Protein AF-0000000081275909 (afdb_homodimer)

Secondary structure (DSSP, 8-state):
---EEEETTSTTPPPB-SSTTHHHHHHIIIIII-EEEEE-SEEEEETTEEEEE-TT-----TT-EEEEEEESSGGG-EEEE-BS--SSEEEEE--TTS-SB--EEEEEEE----EEEEEEETTEEEEEE--TTS--PEEEEE-PPPSS-TTT---TTEEEEEEEEEESSSS-EEEEEEEEEE--SSSSS--B-EEEEE-SSEEEEEE---SSSTT-BEEEEEEE--BSSTT-S--EEEEEBS-SSTTSS-TT--SSSTTSS-BSTT-S--EEEESS-TT--SS-EEEEEE-SB-BTTB-STT--S-BSS-TTTS---EEEEEEEESSS--EEEEEEEEEEESSB----SSEEEEEEEETTEEEEEEEEEBSTGGGT-EEEEESS----/---EEEETTSTTPPPB-SSTTHHHHHHIIIIII-EEEEE-SEEEEETTEEEEE-TT-----TT-EEEEEEESSGGG-EEEE-BS--SSEEEEE--TTS-SB--EEEEEEE----EEEEEEETTEEEEEE--TTS--PEEEEE-PPPSS-TTT---TTEEEEEEEEEESSSS-EEEEEEEEEE--SSSSS--B-EEEEE-SSEEEEEE---SSSTT-BEEEEEEE--BSSTT-S--EEEEEBS-SGGGSS-TT--SSSTTSS-BSTT-S--EEEESS-TT--SS-EEEEEE-SB--SS---TT--S-BSS-TTTS---EEEEEEEESSS--EEEEEEEEEEESSB---SSSEEEEEEEETTEEEEEEEEEBSTGGGT-EEEEESS----

Foldseek 3Di:
DAKAKDKCPFPFQQFFDLEFPRVVSNCCQAAANPGQKAWWPWWFDDQFKIKTFGDQFRRDDQQFWKAKDFWPFCQRGGIFGWHPDDRTMIIGTTHRPTDRITDGGIMMGRDHQHWDFPADDDSKTKIWFPDPPFLTWIKMKHQPWDPDPVLLTSRSQKIKIKTFSADPYNPDHHFIAIFMDGAALDNDDDTWIWMWMDHRFKIKIWTPRYPVDPQATQIWIWGAFAWPQPPDSFRIKTFDFQGSVVVRDALQPFPQTSQLQQADADNPGGSMWTQDDSVNDDHIFDKGKYDAPCPPPGRAFQLAAQAAPHPVPNAWDKAWIWMATRVHRDTTHTDFFKIGTVHQDPDDHWDKDFAHADPRDTWIWTKTFHSHPRRRGIIIGTNGDDRD/DAKAKDKCPFPFQQFFELEFPRVVSNCCQQAANFGQKAWWPWWFDDQFKIKTFGDQFRRDDQQFWKAKDFWPFCQRGGIFGWHPDDRTMIIGTTHRPTDRITDGGIMMGRDHQHWDFPADDDSKTKIWFPDPVFLTWIKMKHQPWDPDPVLLTSRSQKIKIKTFSADPYNPDHHFIAIFMDGAAQDNDDDTWIWMWMDHRFKIKIWTPRYPVDPQATQIWIWGAFAWPQPPDSFRIKTFDFQGSVVVRDALAPAPQTSQLQQADADRPGGSMWTQDDSVNDDHIFDKGKYDAPCPPPGRAFQLAAQAAPHPVPNAWDKAWIWMATRVHRDTTHTDFFKIGTVHQDPADHWDKDWQHADPRDTWIWTKTFHSHPRRRGIIIGTNGDDRD

Radius of gyration: 30.77 Å; Cα contacts (8 Å, |Δi|>4): 2257; chains: 2; bounding box: 53×93×83 Å

InterPro domains:
  IPR023366 ATP synthase subunit alpha, N-terminal domain-like superfamily [G3DSA:2.40.30.20] (39-107)

Nearest PDB structures (foldseek):
  6o83-assembly2_C  TM=7.158E-01  e=1.634E-01  Schizosaccharomyces pombe 972h-
  7sol-assembly2_C  TM=6.928E-01  e=2.368E-01  Homo sapiens
  4lpw-assembly1_A  TM=3.935E-01  e=8.012E-01  synthetic construct
  4lxo-assembly2_B  TM=2.413E-01  e=1.816E-01  Homo sapiens
  6o83-assembly2_C  TM=7.160E-01  e=1.836E-01  Schizosaccharomyces pombe 972h-

Solvent-accessible surface area (backbone atoms only — not comparable to full-atom values): 38374 Å² total; per-residue (Å²): 110,69,49,47,77,48,45,42,84,43,60,60,42,54,65,28,20,5,38,67,46,22,61,56,49,37,48,42,24,50,30,49,70,20,39,41,77,37,66,37,79,42,37,40,42,60,70,40,41,29,38,40,31,25,87,84,48,62,64,72,56,73,64,37,46,30,31,29,38,52,38,70,46,65,70,66,40,42,77,39,58,30,36,82,57,52,63,35,34,32,27,33,79,38,62,65,82,48,70,54,57,56,47,68,69,33,33,37,22,41,48,33,42,54,30,43,66,88,30,67,52,95,46,30,41,29,36,30,41,61,41,81,90,42,80,51,45,35,41,35,41,35,27,62,54,47,87,80,39,70,100,61,25,35,39,34,13,32,26,42,39,30,39,26,65,39,70,82,50,78,85,44,67,45,62,68,42,76,25,31,44,63,41,26,70,48,76,37,82,62,71,31,55,39,38,37,40,33,34,48,50,26,38,38,40,31,25,23,23,43,80,90,46,74,65,23,26,47,68,28,38,43,30,55,40,44,51,53,29,81,86,59,80,43,45,34,36,39,35,18,38,56,64,57,75,81,63,61,73,60,69,47,70,43,78,70,63,49,29,62,47,23,39,50,62,82,63,88,68,40,12,22,35,26,51,28,43,82,84,68,53,87,47,53,34,46,30,40,37,37,55,43,36,33,23,72,81,41,49,18,39,11,40,34,80,19,46,60,57,19,73,34,61,61,45,80,57,70,36,66,32,28,31,28,36,62,96,35,51,26,55,42,26,44,46,54,44,47,32,32,28,54,26,40,59,84,48,60,70,77,37,78,44,76,78,36,64,58,97,86,38,76,32,33,32,39,32,32,22,17,30,22,51,67,48,46,9,35,39,28,33,51,53,48,55,62,57,112,108,69,48,47,76,49,45,42,84,42,59,60,41,54,66,29,21,5,38,67,48,23,62,56,48,36,48,42,25,50,30,50,70,20,39,41,76,37,66,38,79,44,37,39,42,59,70,40,42,29,38,41,31,26,87,84,47,62,62,74,56,71,64,37,45,31,30,29,39,51,37,72,47,64,72,67,40,42,77,38,58,28,37,83,56,51,64,35,36,33,27,34,80,38,62,65,84,46,70,54,56,57,46,68,68,32,33,37,22,41,50,32,43,54,29,43,66,87,32,67,52,93,46,28,42,29,37,30,41,61,42,81,89,42,79,51,46,34,41,36,41,36,26,62,55,50,87,82,40,71,95,59,26,36,38,33,14,30,24,43,40,29,39,25,66,40,69,81,50,79,84,46,66,46,61,68,40,75,25,32,46,64,41,26,70,50,74,36,82,62,71,31,56,38,40,37,40,33,33,48,50,27,37,38,40,30,26,23,21,44,80,89,46,76,62,24,26,48,69,28,39,43,30,55,41,42,52,54,28,81,87,59,79,43,44,34,37,39,34,18,39,54,64,52,73,82,65,59,80,58,70,46,70,51,78,68,63,49,28,63,48,23,41,49,64,79,62,89,68,40,13,22,36,26,50,30,43,81,84,69,52,86,45,52,34,47,32,38,35,39,52,44,36,33,22,72,80,42,52,18,40,11,39,32,82,19,47,61,57,19,73,34,60,61,44,81,55,69,36,66,32,30,30,28,38,62,94,37,51,25,54,43,26,44,45,55,43,46,31,32,29,54,29,40,59,84,46,63,68,77,38,77,44,76,78,35,64,58,98,86,36,75,31,33,32,39,32,32,19,18,30,24,51,67,47,45,8,36,38,28,32,51,53,48,56,61,57,112

Organism: Ralstonia solanacearum (NCBI:txid305)

Sequence (776 aa):
MTIKYFQSNQTGAPQLSGQRGTLIAVLNACLGNGFNLRTLTAITREGTAATGTADAGHGFREDDIVLIAGANEAAYNGEHRIRNVTTNTFQFEVAADAAARATGILTAKIAPLGWEMPFSGEDRAVYRSRDVTSNRLFLRIDETPLAGDGNYGRGPRTVLAQMWEVLNDVDNGKGKAETMWRKAQNDNATTRPWVLVGDSKRFWLAVNWSESYPNRYAPYFFGDYPSFKAGDAYDTMIAGYYDLNINWAEPSSNLVTDNVYSVGTGVGNTGIWLARGYSQLGGRINAQWVSAPAGGGSTGLGATAVPYPNPADNGIYVMPLMIQEQTGPSLRGRLPGLLCPLQSIPAPEPWKFPGFVIDGTQRELLVVAGAANNGNARLAFDLTGPWDMTIKYFQSNQTGAPQLSGQRGTLIAVLNACLGNGFNLRTLTAITREGTAATGTADAGHGFREDDIVLIAGANEAAYNGEHRIRNVTTNTFQFEVAADAAARATGILTAKIAPLGWEMPFSGEDRAVYRSRDVTSNRLFLRIDETPLAGDGNYGRGPRTVLAQMWEVLNDVDNGKGKAETMWRKAQNDNATTRPWVLVGDSKRFWLAVNWSESYPNRYAPYFFGDYPSFKAGDAYDTMIAGYYDLNINWAEPSSNLVTDNVYSVGTGVGNTGIWLARGYSQLGGRINAQWVSAPAGGGSTGLGATAVPYPNPADNGIYVMPLMIQEQTGPSLRGRLPGLLCPLQSIPAPEPWKFPGFVIDGTQRELLVVAGAANNGNARLAFDLTGPWD

pLDDT: mean 84.26, std 17.86, range [34.53, 98.81]

Structure (mmCIF, N/CA/C/O backbone):
data_AF-0000000081275909-model_v1
#
loop_
_entity.id
_entity.type
_entity.pdbx_description
1 polymer 'Uncharacterized protein'
#
loop_
_atom_site.group_PDB
_atom_site.id
_atom_site.type_symbol
_atom_site.label_atom_id
_atom_site.label_alt_id
_atom_site.label_comp_id
_atom_site.label_asym_id
_atom_site.label_entity_id
_atom_site.label_seq_id
_atom_site.pdbx_PDB_ins_code
_atom_site.Cartn_x
_atom_site.Cartn_y
_atom_site.Cartn_z
_atom_site.occupancy
_atom_site.B_iso_or_equiv
_atom_site.auth_seq_id
_atom_site.auth_comp_id
_atom_site.auth_asym_id
_atom_site.auth_atom_id
_atom_site.pdbx_PDB_model_num
ATOM 1 N N . MET A 1 1 ? -4.418 21.641 -4.664 1 70 1 MET A N 1
ATOM 2 C CA . MET A 1 1 ? -4.262 22.469 -3.469 1 70 1 MET A CA 1
ATOM 3 C C . MET A 1 1 ? -2.803 22.5 -3.02 1 70 1 MET A C 1
ATOM 5 O O . MET A 1 1 ? -2.123 21.484 -3.018 1 70 1 MET A O 1
ATOM 9 N N . THR A 1 2 ? -2.391 23.625 -2.668 1 89.94 2 THR A N 1
ATOM 10 C CA . THR A 1 2 ? -0.983 23.828 -2.336 1 89.94 2 THR A CA 1
ATOM 11 C C . THR A 1 2 ? -0.706 23.406 -0.893 1 89.94 2 THR A C 1
ATOM 13 O O . THR A 1 2 ? -1.437 23.797 0.021 1 89.94 2 THR A O 1
ATOM 16 N N . ILE A 1 3 ? 0.224 22.516 -0.717 1 96 3 ILE A N 1
ATOM 17 C CA . ILE A 1 3 ? 0.655 22.125 0.62 1 96 3 ILE A CA 1
ATOM 18 C C . ILE A 1 3 ? 1.649 23.141 1.163 1 96 3 ILE A C 1
ATOM 20 O O . ILE A 1 3 ? 2.574 23.562 0.459 1 96 3 ILE A O 1
ATOM 24 N N . LYS A 1 4 ? 1.374 23.641 2.365 1 97.19 4 LYS A N 1
ATOM 25 C CA . LYS A 1 4 ? 2.305 24.531 3.055 1 97.19 4 LYS A CA 1
ATOM 26 C C . LYS A 1 4 ? 2.883 23.859 4.301 1 97.19 4 LYS A C 1
ATOM 28 O O . LYS A 1 4 ? 2.221 23.031 4.93 1 97.19 4 LYS A O 1
ATOM 33 N N . TYR A 1 5 ? 4.043 24.219 4.605 1 93.81 5 TYR A N 1
ATOM 34 C CA . TYR A 1 5 ? 4.789 23.625 5.715 1 93.81 5 TYR A CA 1
ATOM 35 C C . TYR A 1 5 ? 5.418 24.703 6.586 1 93.81 5 TYR A C 1
ATOM 37 O O . TYR A 1 5 ? 5.996 25.672 6.07 1 93.81 5 TYR A O 1
ATOM 45 N N . PHE A 1 6 ? 5.27 24.625 7.918 1 97.38 6 PHE A N 1
ATOM 46 C CA . PHE A 1 6 ? 5.77 25.562 8.914 1 97.38 6 PHE A CA 1
ATOM 47 C C . PHE A 1 6 ? 6.57 24.844 9.992 1 97.38 6 PHE A C 1
ATOM 49 O O . PHE A 1 6 ? 6.277 23.703 10.328 1 97.38 6 PHE A O 1
ATOM 56 N N . GLN A 1 7 ? 7.523 25.562 10.539 1 95.81 7 GLN A N 1
ATOM 57 C CA . GLN A 1 7 ? 8.32 25.031 11.633 1 95.81 7 GLN A CA 1
ATOM 58 C C . GLN A 1 7 ? 8.594 26.094 12.688 1 95.81 7 GLN A C 1
ATOM 60 O O . GLN A 1 7 ? 8.633 27.297 12.375 1 95.81 7 GLN A O 1
ATOM 65 N N . SER A 1 8 ? 8.875 25.625 13.828 1 96.25 8 SER A N 1
ATOM 66 C CA . SER A 1 8 ? 9.07 26.5 14.969 1 96.25 8 SER A CA 1
ATOM 67 C C . SER A 1 8 ? 10.352 27.328 14.812 1 96.25 8 SER A C 1
ATOM 69 O O . SER A 1 8 ? 10.492 28.391 15.43 1 96.25 8 SER A O 1
ATOM 71 N N . ASN A 1 9 ? 11.242 26.859 14.023 1 94.56 9 ASN A N 1
ATOM 72 C CA . ASN A 1 9 ? 12.523 27.562 13.93 1 94.56 9 ASN A CA 1
ATOM 73 C C . ASN A 1 9 ? 12.523 28.578 12.797 1 94.56 9 ASN A C 1
ATOM 75 O O . ASN A 1 9 ? 13.547 29.219 12.539 1 94.56 9 ASN A O 1
ATOM 79 N N . GLN A 1 10 ? 11.484 28.797 12.141 1 96.31 10 GLN A N 1
ATOM 80 C CA . GLN A 1 10 ? 11.375 29.859 11.141 1 96.31 10 GLN A CA 1
ATOM 81 C C . GLN A 1 10 ? 11.359 31.234 11.797 1 96.31 10 GLN A C 1
ATOM 83 O O . GLN A 1 10 ? 10.812 31.406 12.891 1 96.31 10 GLN A O 1
ATOM 88 N N . THR A 1 11 ? 11.906 32.125 11.039 1 96.94 11 THR A N 1
ATOM 89 C CA . THR A 1 11 ? 11.891 33.5 11.547 1 96.94 11 THR A CA 1
ATOM 90 C C . THR A 1 11 ? 10.461 34 11.734 1 96.94 11 THR A C 1
ATOM 92 O O . THR A 1 11 ? 9.641 33.906 10.82 1 96.94 11 THR A O 1
ATOM 95 N N . GLY A 1 12 ? 10.195 34.5 12.961 1 97.81 12 GLY A N 1
ATOM 96 C CA . GLY A 1 12 ? 8.891 35.062 13.227 1 97.81 12 GLY A CA 1
ATOM 97 C C . GLY A 1 12 ? 7.852 34.062 13.648 1 97.81 12 GLY A C 1
ATOM 98 O O . GLY A 1 12 ? 6.727 34.406 14 1 97.81 12 GLY A O 1
ATOM 99 N N . ALA A 1 13 ? 8.195 32.781 13.578 1 98.31 13 ALA A N 1
ATOM 100 C CA . ALA A 1 13 ? 7.238 31.75 14.008 1 98.31 13 ALA A CA 1
ATOM 101 C C . ALA A 1 13 ? 6.945 31.859 15.5 1 98.31 13 ALA A C 1
ATOM 103 O O . ALA A 1 13 ? 7.859 32.031 16.312 1 98.31 13 ALA A O 1
ATOM 104 N N . PRO A 1 14 ? 5.691 31.75 15.844 1 98.44 14 PRO A N 1
ATOM 105 C CA . PRO A 1 14 ? 5.387 31.734 17.281 1 98.44 14 PRO A CA 1
ATOM 106 C C . PRO A 1 14 ? 5.996 30.547 18 1 98.44 14 PRO A C 1
ATOM 108 O O . PRO A 1 14 ? 6.113 29.453 17.438 1 98.44 14 PRO A O 1
ATOM 111 N N . GLN A 1 15 ? 6.332 30.797 19.219 1 98.12 15 GLN A N 1
ATOM 112 C CA . GLN A 1 15 ? 6.93 29.734 20.031 1 98.12 15 GLN A CA 1
ATOM 113 C C . GLN A 1 15 ? 5.875 29.031 20.875 1 98.12 15 GLN A C 1
ATOM 115 O O . GLN A 1 15 ? 4.973 29.672 21.422 1 98.12 15 GLN A O 1
ATOM 120 N N . LEU A 1 16 ? 6.023 27.766 20.922 1 98 16 LEU A N 1
ATOM 121 C CA . LEU A 1 16 ? 5.141 26.906 21.703 1 98 16 LEU A CA 1
ATOM 122 C C . LEU A 1 16 ? 5.758 26.578 23.062 1 98 16 LEU A C 1
ATOM 124 O O . LEU A 1 16 ? 6.957 26.312 23.156 1 98 16 LEU A O 1
ATOM 128 N N . SER A 1 17 ? 4.969 26.672 24.094 1 96.75 17 SER A N 1
ATOM 129 C CA . SER A 1 17 ? 5.402 26.344 25.438 1 96.75 17 SER A CA 1
ATOM 130 C C . SER A 1 17 ? 4.23 25.875 26.297 1 96.75 17 SER A C 1
ATOM 132 O O . SER A 1 17 ? 3.105 25.75 25.812 1 96.75 17 SER A O 1
ATOM 134 N N . GLY A 1 18 ? 4.527 25.594 27.531 1 92.62 18 GLY A N 1
ATOM 135 C CA . GLY A 1 18 ? 3.482 25.141 28.438 1 92.62 18 GLY A CA 1
ATOM 136 C C . GLY A 1 18 ? 2.67 26.281 29.031 1 92.62 18 GLY A C 1
ATOM 137 O O . GLY A 1 18 ? 1.964 26.094 30.016 1 92.62 18 GLY A O 1
ATOM 138 N N . GLN A 1 19 ? 2.768 27.438 28.422 1 93.94 19 GLN A N 1
ATOM 139 C CA . GLN A 1 19 ? 2.002 28.609 28.859 1 93.94 19 GLN A CA 1
ATOM 140 C C . GLN A 1 19 ? 0.713 28.75 28.047 1 93.94 19 GLN A C 1
ATOM 142 O O . GLN A 1 19 ? 0.662 28.375 26.875 1 93.94 19 GLN A O 1
ATOM 147 N N . ARG A 1 20 ? -0.294 29.328 28.703 1 93.12 20 ARG A N 1
ATOM 148 C CA . ARG A 1 20 ? -1.588 29.531 28.062 1 93.12 20 ARG A CA 1
ATOM 149 C C . ARG A 1 20 ? -1.455 30.453 26.844 1 93.12 20 ARG A C 1
ATOM 151 O O . ARG A 1 20 ? -0.709 31.422 26.875 1 93.12 20 ARG A O 1
ATOM 158 N N . GLY A 1 21 ? -2.16 30.062 25.828 1 95.94 21 GLY A N 1
ATOM 159 C CA . GLY A 1 21 ? -2.268 30.938 24.672 1 95.94 21 GLY A CA 1
ATOM 160 C C . GLY A 1 21 ? -1.232 30.641 23.594 1 95.94 21 GLY A C 1
ATOM 161 O O . GLY A 1 21 ? -1.36 31.094 22.453 1 95.94 21 GLY A O 1
ATOM 162 N N . THR A 1 22 ? -0.227 29.828 23.969 1 97.62 22 THR A N 1
ATOM 163 C CA . THR A 1 22 ? 0.88 29.672 23.031 1 97.62 22 THR A CA 1
ATOM 164 C C . THR A 1 22 ? 0.47 28.812 21.844 1 97.62 22 THR A C 1
ATOM 166 O O . THR A 1 22 ? 0.933 29.016 20.719 1 97.62 22 THR A O 1
ATOM 169 N N . LEU A 1 23 ? -0.376 27.797 22.078 1 97.5 23 LEU A N 1
ATOM 170 C CA . LEU A 1 23 ? -0.837 27.031 20.938 1 97.5 23 LEU A CA 1
ATOM 171 C C . LEU A 1 23 ? -1.759 27.859 20.047 1 97.5 23 LEU A C 1
ATOM 173 O O . LEU A 1 23 ? -1.686 27.766 18.812 1 97.5 23 LEU A O 1
ATOM 177 N N . ILE A 1 24 ? -2.602 28.609 20.625 1 98.12 24 ILE A N 1
ATOM 178 C CA . ILE A 1 24 ? -3.492 29.5 19.875 1 98.12 24 ILE A CA 1
ATOM 179 C C . ILE A 1 24 ? -2.666 30.453 19.016 1 98.12 24 ILE A C 1
ATOM 181 O O . ILE A 1 24 ? -3.006 30.703 17.844 1 98.12 24 ILE A O 1
ATOM 185 N N . ALA A 1 25 ? -1.603 30.938 19.578 1 98.38 25 ALA A N 1
ATOM 186 C CA . ALA A 1 25 ? -0.719 31.812 18.812 1 98.38 25 ALA A CA 1
ATOM 187 C C . ALA A 1 25 ? -0.158 31.094 17.578 1 98.38 25 ALA A C 1
ATOM 189 O O . ALA A 1 25 ? -0.113 31.656 16.484 1 98.38 25 ALA A O 1
ATOM 190 N N . VAL A 1 26 ? 0.248 29.875 17.766 1 98.75 26 VAL A N 1
ATOM 191 C CA . VAL A 1 26 ? 0.787 29.062 16.688 1 98.75 26 VAL A CA 1
ATOM 192 C C . VAL A 1 26 ? -0.289 28.859 15.617 1 98.75 26 VAL A C 1
ATOM 194 O O . VAL A 1 26 ? -0.048 29.078 14.43 1 98.75 26 VAL A O 1
ATOM 197 N N . LEU A 1 27 ? -1.445 28.469 16.031 1 98.81 27 LEU A N 1
ATOM 198 C CA . LEU A 1 27 ? -2.518 28.156 15.078 1 98.81 27 LEU A CA 1
ATOM 199 C C . LEU A 1 27 ? -3 29.438 14.391 1 98.81 27 LEU A C 1
ATOM 201 O O . LEU A 1 27 ? -3.289 29.422 13.188 1 98.81 27 LEU A O 1
ATOM 205 N N . ASN A 1 28 ? -3.068 30.547 15.117 1 98.75 28 ASN A N 1
ATOM 206 C CA . ASN A 1 28 ? -3.42 31.812 14.484 1 98.75 28 ASN A CA 1
ATOM 207 C C . ASN A 1 28 ? -2.451 32.156 13.359 1 98.75 28 ASN A C 1
ATOM 209 O O . ASN A 1 28 ? -2.873 32.594 12.281 1 98.75 28 ASN A O 1
ATOM 213 N N . ALA A 1 29 ? -1.27 31.969 13.633 1 98.81 29 ALA A N 1
ATOM 214 C CA . ALA A 1 29 ? -0.243 32.312 12.656 1 98.81 29 ALA A CA 1
ATOM 215 C C . ALA A 1 29 ? -0.309 31.391 11.445 1 98.81 29 ALA A C 1
ATOM 217 O O . ALA A 1 29 ? -0.314 31.844 10.297 1 98.81 29 ALA A O 1
ATOM 218 N N . CYS A 1 30 ? -0.364 30.109 11.664 1 98.81 30 CYS A N 1
ATOM 219 C CA . CYS A 1 30 ? -0.239 29.125 10.594 1 98.81 30 CYS A CA 1
ATOM 220 C C . CYS A 1 30 ? -1.54 29 9.805 1 98.81 30 CYS A C 1
ATOM 222 O O . CYS A 1 30 ? -1.521 28.734 8.609 1 98.81 30 CYS A O 1
ATOM 224 N N . LEU A 1 31 ? -2.676 29.188 10.461 1 98.75 31 LEU A N 1
ATOM 225 C CA . LEU A 1 31 ? -3.953 28.922 9.805 1 98.75 31 LEU A CA 1
ATOM 226 C C . LEU A 1 31 ? -4.531 30.203 9.219 1 98.75 31 LEU A C 1
ATOM 228 O O . LEU A 1 31 ? -5.094 30.188 8.117 1 98.75 31 LEU A O 1
ATOM 232 N N . GLY A 1 32 ? -4.379 31.328 9.883 1 98.19 32 GLY A N 1
ATOM 233 C CA . GLY A 1 32 ? -5.145 32.469 9.453 1 98.19 32 GLY A CA 1
ATOM 234 C C . GLY A 1 32 ? -4.277 33.688 9.133 1 98.19 32 GLY A C 1
ATOM 235 O O . GLY A 1 32 ? -4.406 34.281 8.07 1 98.19 32 GLY A O 1
ATOM 236 N N . ASN A 1 33 ? -3.277 34.031 10.008 1 98.38 33 ASN A N 1
ATOM 237 C CA . ASN A 1 33 ? -2.676 35.375 9.984 1 98.38 33 ASN A CA 1
ATOM 238 C C . ASN A 1 33 ? -1.362 35.375 9.203 1 98.38 33 ASN A C 1
ATOM 240 O O . ASN A 1 33 ? -0.949 36.406 8.688 1 98.38 33 ASN A O 1
ATOM 244 N N . GLY A 1 34 ? -0.739 34.25 9.148 1 98.5 34 GLY A N 1
ATOM 245 C CA . GLY A 1 34 ? 0.649 34.25 8.719 1 98.5 34 GLY A CA 1
ATOM 246 C C . GLY A 1 34 ? 1.59 34.844 9.75 1 98.5 34 GLY A C 1
ATOM 247 O O . GLY A 1 34 ? 1.17 35.188 10.867 1 98.5 34 GLY A O 1
ATOM 248 N N . PHE A 1 35 ? 2.889 34.906 9.367 1 98.69 35 PHE A N 1
ATOM 249 C CA . PHE A 1 35 ? 3.854 35.469 10.297 1 98.69 35 PHE A CA 1
ATOM 250 C C . PHE A 1 35 ? 5.094 35.969 9.562 1 98.69 35 PHE A C 1
ATOM 252 O O . PHE A 1 35 ? 5.215 35.781 8.344 1 98.69 35 PHE A O 1
ATOM 259 N N . ASN A 1 36 ? 5.895 36.719 10.305 1 98.12 36 ASN A N 1
ATOM 260 C CA . ASN A 1 36 ? 7.109 37.312 9.766 1 98.12 36 ASN A CA 1
ATOM 261 C C . ASN A 1 36 ? 6.789 38.375 8.703 1 98.12 36 ASN A C 1
ATOM 263 O O . ASN A 1 36 ? 7.328 38.312 7.594 1 98.12 36 ASN A O 1
ATOM 267 N N . LEU A 1 37 ? 5.938 39.25 9.047 1 97.81 37 LEU A N 1
ATOM 268 C CA . LEU A 1 37 ? 5.586 40.344 8.148 1 97.81 37 LEU A CA 1
ATOM 269 C C . LEU A 1 37 ? 6.785 41.281 7.918 1 97.81 37 LEU A C 1
ATOM 271 O O . LEU A 1 37 ? 7.371 41.781 8.875 1 97.81 37 LEU A O 1
ATOM 275 N N . ARG A 1 38 ? 7.09 41.438 6.68 1 97.19 38 ARG A N 1
ATOM 276 C CA . ARG A 1 38 ? 8.219 42.281 6.281 1 97.19 38 ARG A CA 1
ATOM 277 C C . ARG A 1 38 ? 7.793 43.312 5.254 1 97.19 38 ARG A C 1
ATOM 279 O O . ARG A 1 38 ? 6.957 43.031 4.391 1 97.19 38 ARG A O 1
ATOM 286 N N . THR A 1 39 ? 8.445 44.406 5.375 1 97.06 39 THR A N 1
ATOM 287 C CA . THR A 1 39 ? 8.312 45.438 4.336 1 97.06 39 THR A CA 1
ATOM 288 C C . THR A 1 39 ? 9.375 45.25 3.26 1 97.06 39 THR A C 1
ATOM 290 O O . THR A 1 39 ? 10.555 45.062 3.572 1 97.06 39 THR A O 1
ATOM 293 N N . LEU A 1 40 ? 8.945 45.281 2.086 1 97.5 40 LEU A N 1
ATOM 294 C CA . LEU A 1 40 ? 9.867 45.219 0.963 1 97.5 40 LEU A CA 1
ATOM 295 C C . LEU A 1 40 ? 10.18 46.594 0.405 1 97.5 40 LEU A C 1
ATOM 297 O O . LEU A 1 40 ? 9.289 47.438 0.282 1 97.5 40 LEU A O 1
ATOM 301 N N . THR A 1 41 ? 11.43 46.781 0.027 1 97.38 41 THR A N 1
ATOM 302 C CA . THR A 1 41 ? 11.844 48.062 -0.542 1 97.38 41 THR A CA 1
ATOM 303 C C . THR A 1 41 ? 11.547 48.094 -2.037 1 97.38 41 THR A C 1
ATOM 305 O O . THR A 1 41 ? 11.344 49.188 -2.602 1 97.38 41 THR A O 1
ATOM 308 N N . ALA A 1 42 ? 11.523 46.938 -2.623 1 97.25 42 ALA A N 1
ATOM 309 C CA . ALA A 1 42 ? 11.242 46.906 -4.055 1 97.25 42 ALA A CA 1
ATOM 310 C C . ALA A 1 42 ? 10.828 45.5 -4.504 1 97.25 42 ALA A C 1
ATOM 312 O O . ALA A 1 42 ? 11.18 44.5 -3.859 1 97.25 42 ALA A O 1
ATOM 313 N N . ILE A 1 43 ? 10.078 45.438 -5.547 1 98.12 43 ILE A N 1
ATOM 314 C CA . ILE A 1 43 ? 9.875 44.25 -6.371 1 98.12 43 ILE A CA 1
ATOM 315 C C . ILE A 1 43 ? 10.078 44.594 -7.844 1 98.12 43 ILE A C 1
ATOM 317 O O . ILE A 1 43 ? 9.406 45.5 -8.375 1 98.12 43 ILE A O 1
ATOM 321 N N . THR A 1 44 ? 11.023 43.969 -8.453 1 97.62 44 THR A N 1
ATOM 322 C CA . THR A 1 44 ? 11.297 44.188 -9.867 1 97.62 44 THR A CA 1
ATOM 323 C C . THR A 1 44 ? 11.242 42.844 -10.633 1 97.62 44 THR A C 1
ATOM 325 O O . THR A 1 44 ? 11.5 41.812 -10.055 1 97.62 44 THR A O 1
ATOM 328 N N . ARG A 1 45 ? 10.898 42.906 -11.859 1 96.38 45 ARG A N 1
ATOM 329 C CA . ARG A 1 45 ? 10.734 41.719 -12.656 1 96.38 45 ARG A CA 1
ATOM 330 C C . ARG A 1 45 ? 11.68 41.719 -13.852 1 96.38 45 ARG A C 1
ATOM 332 O O . ARG A 1 45 ? 11.891 42.75 -14.492 1 96.38 45 ARG A O 1
ATOM 339 N N . GLU A 1 46 ? 12.297 40.688 -14.133 1 95.12 46 GLU A N 1
ATOM 340 C CA . GLU A 1 46 ? 12.992 40.344 -15.375 1 95.12 46 GLU A CA 1
ATOM 341 C C . GLU A 1 46 ? 12.438 39.094 -16 1 95.12 46 GLU A C 1
ATOM 343 O O . GLU A 1 46 ? 12.602 38 -15.453 1 95.12 46 GLU A O 1
ATOM 348 N N . GLY A 1 47 ? 11.797 39.25 -17.172 1 95.25 47 GLY A N 1
ATOM 349 C CA . GLY A 1 47 ? 11.07 38.125 -17.703 1 95.25 47 GLY A CA 1
ATOM 350 C C . GLY A 1 47 ? 9.898 37.688 -16.828 1 95.25 47 GLY A C 1
ATOM 351 O O . GLY A 1 47 ? 9 38.5 -16.562 1 95.25 47 GLY A O 1
ATOM 352 N N . THR A 1 48 ? 9.984 36.469 -16.391 1 96.94 48 THR A N 1
ATOM 353 C CA . THR A 1 48 ? 8.906 36 -15.539 1 96.94 48 THR A CA 1
ATOM 354 C C . THR A 1 48 ? 9.367 35.906 -14.086 1 96.94 48 THR A C 1
ATOM 356 O O . THR A 1 48 ? 8.609 35.469 -13.219 1 96.94 48 THR A O 1
ATOM 359 N N . ALA A 1 49 ? 10.578 36.375 -13.891 1 97.5 49 ALA A N 1
ATOM 360 C CA . ALA A 1 49 ? 11.133 36.312 -12.547 1 97.5 49 ALA A CA 1
ATOM 361 C C . ALA A 1 49 ? 11.039 37.656 -11.836 1 97.5 49 ALA A C 1
ATOM 363 O O . ALA A 1 49 ? 11.641 38.625 -12.281 1 97.5 49 ALA A O 1
ATOM 364 N N . ALA A 1 50 ? 10.32 37.688 -10.812 1 98.19 50 ALA A N 1
ATOM 365 C CA . ALA A 1 50 ? 10.25 38.844 -9.953 1 98.19 50 ALA A CA 1
ATOM 366 C C . ALA A 1 50 ? 11.195 38.719 -8.766 1 98.19 50 ALA A C 1
ATOM 368 O O . ALA A 1 50 ? 11.328 37.656 -8.18 1 98.19 50 ALA A O 1
ATOM 369 N N . THR A 1 51 ? 11.852 39.75 -8.453 1 98.25 51 THR A N 1
ATOM 370 C CA . THR A 1 51 ? 12.766 39.781 -7.324 1 98.25 51 THR A CA 1
ATOM 371 C C . THR A 1 51 ? 12.281 40.75 -6.25 1 98.25 51 THR A C 1
ATOM 373 O O . THR A 1 51 ? 12.156 41.969 -6.508 1 98.25 51 THR A O 1
ATOM 376 N N . GLY A 1 52 ? 11.914 40.219 -5.082 1 98.12 52 GLY A N 1
ATOM 377 C CA . GLY A 1 52 ? 11.625 41.031 -3.916 1 98.12 52 GLY A CA 1
ATOM 378 C C . GLY A 1 52 ? 12.859 41.375 -3.1 1 98.12 52 GLY A C 1
ATOM 379 O O . GLY A 1 52 ? 13.727 40.5 -2.902 1 98.12 52 GLY A O 1
ATOM 380 N N . THR A 1 53 ? 12.969 42.562 -2.686 1 97.88 53 THR A N 1
ATOM 381 C CA . THR A 1 53 ? 14.109 43.031 -1.907 1 97.88 53 THR A CA 1
ATOM 382 C C . THR A 1 53 ? 13.664 43.594 -0.567 1 97.88 53 THR A C 1
ATOM 384 O O . THR A 1 53 ? 12.734 44.406 -0.513 1 97.88 53 THR A O 1
ATOM 387 N N . ALA A 1 54 ? 14.32 43.031 0.499 1 94.69 54 ALA A N 1
ATOM 388 C CA . ALA A 1 54 ? 14.117 43.562 1.842 1 94.69 54 ALA A CA 1
ATOM 389 C C . ALA A 1 54 ? 15.414 44.156 2.404 1 94.69 54 ALA A C 1
ATOM 391 O O . ALA A 1 54 ? 16.5 43.625 2.154 1 94.69 54 ALA A O 1
ATOM 392 N N . ASP A 1 55 ? 15.484 45.281 3.139 1 83.44 55 ASP A N 1
ATOM 393 C CA . ASP A 1 55 ? 16.688 45.938 3.6 1 83.44 55 ASP A CA 1
ATOM 394 C C . ASP A 1 55 ? 17.297 45.219 4.805 1 83.44 55 ASP A C 1
ATOM 396 O O . ASP A 1 55 ? 18.516 45.125 4.922 1 83.44 55 ASP A O 1
ATOM 400 N N . ALA A 1 56 ? 16.578 44.812 5.746 1 83.25 56 ALA A N 1
ATOM 401 C CA . ALA A 1 56 ? 17.094 44.281 7.008 1 83.25 56 ALA A CA 1
ATOM 402 C C . ALA A 1 56 ? 17.016 42.781 7.051 1 83.25 56 ALA A C 1
ATOM 404 O O . ALA A 1 56 ? 16.969 42.188 8.133 1 83.25 56 ALA A O 1
ATOM 405 N N . GLY A 1 57 ? 17.109 42.125 5.918 1 91.69 57 GLY A N 1
ATOM 406 C CA . GLY A 1 57 ? 16.984 40.656 5.91 1 91.69 57 GLY A CA 1
ATOM 407 C C . GLY A 1 57 ? 15.555 40.219 6.137 1 91.69 57 GLY A C 1
ATOM 408 O O . GLY A 1 57 ? 14.867 40.688 7.039 1 91.69 57 GLY A O 1
ATOM 409 N N . HIS A 1 58 ? 15.062 39.375 5.359 1 94.88 58 HIS A N 1
ATOM 410 C CA . HIS A 1 58 ? 13.648 39.031 5.426 1 94.88 58 HIS A CA 1
ATOM 411 C C . HIS A 1 58 ? 13.453 37.719 6.223 1 94.88 58 HIS A C 1
ATOM 413 O O . HIS A 1 58 ? 12.375 37.5 6.785 1 94.88 58 HIS A O 1
ATOM 419 N N . GLY A 1 59 ? 14.406 36.781 6.215 1 96.81 59 GLY A N 1
ATOM 420 C CA . GLY A 1 59 ? 14.344 35.562 7.035 1 96.81 59 GLY A CA 1
ATOM 421 C C . GLY A 1 59 ? 13.508 34.469 6.414 1 96.81 59 GLY A C 1
ATOM 422 O O . GLY A 1 59 ? 13.266 33.438 7.043 1 96.81 59 GLY A O 1
ATOM 423 N N . PHE A 1 60 ? 13 34.625 5.207 1 97.25 60 PHE A N 1
ATOM 424 C CA . PHE A 1 60 ? 12.281 33.562 4.52 1 97.25 60 PHE A CA 1
ATOM 425 C C . PHE A 1 60 ? 13.242 32.469 4.07 1 97.25 60 PHE A C 1
ATOM 427 O O . PHE A 1 60 ? 14.453 32.688 3.996 1 97.25 60 PHE A O 1
ATOM 434 N N . ARG A 1 61 ? 12.719 31.266 3.811 1 94.56 61 ARG A N 1
ATOM 435 C CA . ARG A 1 61 ? 13.516 30.125 3.357 1 94.56 61 ARG A CA 1
ATOM 436 C C . ARG A 1 61 ? 13.188 29.766 1.913 1 94.56 61 ARG A C 1
ATOM 438 O O . ARG A 1 61 ? 12.141 30.156 1.396 1 94.56 61 ARG A O 1
ATOM 445 N N . GLU A 1 62 ? 14.141 29.094 1.344 1 94.12 62 GLU A N 1
ATOM 446 C CA . GLU A 1 62 ? 13.859 28.516 0.032 1 94.12 62 GLU A CA 1
ATOM 447 C C . GLU A 1 62 ? 12.586 27.672 0.058 1 94.12 62 GLU A C 1
ATOM 449 O O . GLU A 1 62 ? 12.359 26.906 1 1 94.12 62 GLU A O 1
ATOM 454 N N . ASP A 1 63 ? 11.68 27.938 -0.891 1 92.56 63 ASP A N 1
ATOM 455 C CA . ASP A 1 63 ? 10.469 27.156 -1.152 1 92.56 63 ASP A CA 1
ATOM 456 C C . ASP A 1 63 ? 9.359 27.531 -0.174 1 92.56 63 ASP A C 1
ATOM 458 O O . ASP A 1 63 ? 8.289 26.906 -0.174 1 92.56 63 ASP A O 1
ATOM 462 N N . ASP A 1 64 ? 9.641 28.5 0.646 1 96.31 64 ASP A N 1
ATOM 463 C CA . ASP A 1 64 ? 8.531 29.031 1.425 1 96.31 64 ASP A CA 1
ATOM 464 C C . ASP A 1 64 ? 7.441 29.594 0.512 1 96.31 64 ASP A C 1
ATOM 466 O O . ASP A 1 64 ? 7.723 30.031 -0.608 1 96.31 64 ASP A O 1
ATOM 470 N N . ILE A 1 65 ? 6.293 29.547 0.989 1 97.94 65 ILE A N 1
ATOM 471 C CA . ILE A 1 65 ? 5.199 30.25 0.324 1 97.94 65 ILE A CA 1
ATOM 472 C C . ILE A 1 65 ? 4.926 31.578 1.04 1 97.94 65 ILE A C 1
ATOM 474 O O . ILE A 1 65 ? 4.555 31.578 2.215 1 97.94 65 ILE A O 1
ATOM 478 N N . VAL A 1 66 ? 5.07 32.594 0.305 1 98.06 66 VAL A N 1
ATOM 479 C CA . VAL A 1 66 ? 4.957 33.938 0.888 1 98.06 66 VAL A CA 1
ATOM 480 C C . VAL A 1 66 ? 3.764 34.688 0.28 1 98.06 66 VAL A C 1
ATOM 482 O O . VAL A 1 66 ? 3.484 34.531 -0.914 1 98.06 66 VAL A O 1
ATOM 485 N N . LEU A 1 67 ? 3.078 35.406 1.122 1 98.5 67 LEU A N 1
ATOM 486 C CA . LEU A 1 67 ? 1.99 36.281 0.69 1 98.5 67 LEU A CA 1
ATOM 487 C C . LEU A 1 67 ? 2.494 37.688 0.454 1 98.5 67 LEU A C 1
ATOM 489 O O . LEU A 1 67 ? 2.938 38.344 1.39 1 98.5 67 LEU A O 1
ATOM 493 N N . ILE A 1 68 ? 2.486 38.125 -0.8 1 98.38 68 ILE A N 1
ATOM 494 C CA . ILE A 1 68 ? 2.834 39.5 -1.185 1 98.38 68 ILE A CA 1
ATOM 495 C C . ILE A 1 68 ? 1.573 40.344 -1.227 1 98.38 68 ILE A C 1
ATOM 497 O O . ILE A 1 68 ? 0.535 39.906 -1.732 1 98.38 68 ILE A O 1
ATOM 501 N N . ALA A 1 69 ? 1.696 41.5 -0.646 1 98.38 69 ALA A N 1
ATOM 502 C CA . ALA A 1 69 ? 0.555 42.406 -0.642 1 98.38 69 ALA A CA 1
ATOM 503 C C . ALA A 1 69 ? 1.013 43.875 -0.757 1 98.38 69 ALA A C 1
ATOM 505 O O . ALA A 1 69 ? 2.189 44.156 -0.551 1 98.38 69 ALA A O 1
ATOM 506 N N . GLY A 1 70 ? 0.08 44.719 -1.115 1 98.25 70 GLY A N 1
ATOM 507 C CA . GLY A 1 70 ? 0.314 46.156 -1.097 1 98.25 70 GLY A CA 1
ATOM 508 C C . GLY A 1 70 ? 0.745 46.719 -2.441 1 98.25 70 GLY A C 1
ATOM 509 O O . GLY A 1 70 ? 0.852 47.906 -2.615 1 98.25 70 GLY A O 1
ATOM 510 N N . ALA A 1 71 ? 1.019 45.906 -3.367 1 98.12 71 ALA A N 1
ATOM 511 C CA . ALA A 1 71 ? 1.394 46.344 -4.703 1 98.12 71 ALA A CA 1
ATOM 512 C C . ALA A 1 71 ? 0.192 46.938 -5.441 1 98.12 71 ALA A C 1
ATOM 514 O O . ALA A 1 71 ? -0.898 46.375 -5.418 1 98.12 71 ALA A O 1
ATOM 515 N N . ASN A 1 72 ? 0.421 48.031 -6.055 1 98.06 72 ASN A N 1
ATOM 516 C CA . ASN A 1 72 ? -0.616 48.594 -6.918 1 98.06 72 ASN A CA 1
ATOM 517 C C . ASN A 1 72 ? -0.874 47.688 -8.133 1 98.06 72 ASN A C 1
ATOM 519 O O . ASN A 1 72 ? -1.994 47.656 -8.641 1 98.06 72 ASN A O 1
ATOM 523 N N . GLU A 1 73 ? 0.182 47.031 -8.578 1 97 73 GLU A N 1
ATOM 524 C CA . GLU A 1 73 ? 0.085 46.094 -9.672 1 97 73 GLU A CA 1
ATOM 525 C C . GLU A 1 73 ? -0.386 44.719 -9.164 1 97 73 GLU A C 1
ATOM 527 O O . GLU A 1 73 ? 0.374 44 -8.516 1 97 73 GLU A O 1
ATOM 532 N N . ALA A 1 74 ? -1.505 44.344 -9.523 1 96 74 ALA A N 1
ATOM 533 C CA . ALA A 1 74 ? -2.193 43.188 -8.953 1 96 74 ALA A CA 1
ATOM 534 C C . ALA A 1 74 ? -1.417 41.906 -9.219 1 96 74 ALA A C 1
ATOM 536 O O . ALA A 1 74 ? -1.492 40.938 -8.438 1 96 74 ALA A O 1
ATOM 537 N N . ALA A 1 75 ? -0.611 41.875 -10.234 1 95.81 75 ALA A N 1
ATOM 538 C CA . ALA A 1 75 ? 0.092 40.688 -10.664 1 95.81 75 ALA A CA 1
ATOM 539 C C . ALA A 1 75 ? 1.092 40.219 -9.609 1 95.81 75 ALA A C 1
ATOM 541 O O . ALA A 1 75 ? 1.458 39.031 -9.562 1 95.81 75 ALA A O 1
ATOM 542 N N . TYR A 1 76 ? 1.476 41.125 -8.797 1 97.62 76 TYR A N 1
ATOM 543 C CA . TYR A 1 76 ? 2.498 40.812 -7.812 1 97.62 76 TYR A CA 1
ATOM 544 C C . TYR A 1 76 ? 1.87 40.281 -6.527 1 97.62 76 TYR A C 1
ATOM 546 O O . TYR A 1 76 ? 2.529 39.594 -5.734 1 97.62 76 TYR A O 1
ATOM 554 N N . ASN A 1 77 ? 0.651 40.688 -6.301 1 98.06 77 ASN A N 1
ATOM 555 C CA . ASN A 1 77 ? -0.014 40.312 -5.055 1 98.06 77 ASN A CA 1
ATOM 556 C C . ASN A 1 77 ? -0.445 38.844 -5.062 1 98.06 77 ASN A C 1
ATOM 558 O O . ASN A 1 77 ? -0.707 38.281 -6.121 1 98.06 77 ASN A O 1
ATOM 562 N N . GLY A 1 78 ? -0.45 38.281 -3.857 1 97.56 78 GLY A N 1
ATOM 563 C CA . GLY A 1 78 ? -0.881 36.906 -3.707 1 97.56 78 GLY A CA 1
ATOM 564 C C . GLY A 1 78 ? 0.197 36 -3.135 1 97.56 78 GLY A C 1
ATOM 565 O O . GLY A 1 78 ? 1.223 36.469 -2.648 1 97.56 78 GLY A O 1
ATOM 566 N N . GLU A 1 79 ? -0.141 34.75 -3.123 1 97.88 79 GLU A N 1
ATOM 567 C CA . GLU A 1 79 ? 0.795 33.781 -2.58 1 97.88 79 GLU A CA 1
ATOM 568 C C . GLU A 1 79 ? 1.762 33.281 -3.654 1 97.88 79 GLU A C 1
ATOM 570 O O . GLU A 1 79 ? 1.349 32.969 -4.773 1 97.88 79 GLU A O 1
ATOM 575 N N . HIS A 1 80 ? 3.059 33.219 -3.273 1 97.56 80 HIS A N 1
ATOM 576 C CA . HIS A 1 80 ? 4.094 32.781 -4.199 1 97.56 80 HIS A CA 1
ATOM 577 C C . HIS A 1 80 ? 5.098 31.875 -3.508 1 97.56 80 HIS A C 1
ATOM 579 O O . HIS A 1 80 ? 5.547 32.156 -2.398 1 97.56 80 HIS A O 1
ATOM 585 N N . ARG A 1 81 ? 5.359 30.781 -4.172 1 97 81 ARG A N 1
ATOM 586 C CA . ARG A 1 81 ? 6.527 30.016 -3.742 1 97 81 ARG A CA 1
ATOM 587 C C . ARG A 1 81 ? 7.82 30.719 -4.141 1 97 81 ARG A C 1
ATOM 589 O O . ARG A 1 81 ? 7.988 31.109 -5.301 1 97 81 ARG A O 1
ATOM 596 N N . ILE A 1 82 ? 8.719 30.844 -3.256 1 97.56 82 ILE A N 1
ATOM 597 C CA . ILE A 1 82 ? 9.875 31.672 -3.562 1 97.56 82 ILE A CA 1
ATOM 598 C C . ILE A 1 82 ? 11.102 30.797 -3.781 1 97.56 82 ILE A C 1
ATOM 600 O O . ILE A 1 82 ? 11.156 29.656 -3.299 1 97.56 82 ILE A O 1
ATOM 604 N N . ARG A 1 83 ? 12 31.328 -4.484 1 97.44 83 ARG A N 1
ATOM 605 C CA . ARG A 1 83 ? 13.242 30.641 -4.82 1 97.44 83 ARG A CA 1
ATOM 606 C C . ARG A 1 83 ? 14.406 31.625 -4.867 1 97.44 83 ARG A C 1
ATOM 608 O O . ARG A 1 83 ? 14.211 32.844 -4.734 1 97.44 83 ARG A O 1
ATOM 615 N N . ASN A 1 84 ? 15.648 31.047 -4.996 1 97.69 84 ASN A N 1
ATOM 616 C CA . ASN A 1 84 ? 16.859 31.859 -5.051 1 97.69 84 ASN A CA 1
ATOM 617 C C . ASN A 1 84 ? 16.906 32.875 -3.902 1 97.69 84 ASN A C 1
ATOM 619 O O . ASN A 1 84 ? 17.094 34.062 -4.129 1 97.69 84 ASN A O 1
ATOM 623 N N . VAL A 1 85 ? 16.766 32.375 -2.721 1 97.69 85 VAL A N 1
ATOM 624 C CA . VAL A 1 85 ? 16.641 33.219 -1.524 1 97.69 85 VAL A CA 1
ATOM 625 C C . VAL A 1 85 ? 18.031 33.625 -1.046 1 97.69 85 VAL A C 1
ATOM 627 O O . VAL A 1 85 ? 18.938 32.781 -0.949 1 97.69 85 VAL A O 1
ATOM 630 N N . THR A 1 86 ? 18.219 34.844 -0.866 1 97.12 86 THR A N 1
ATOM 631 C CA . THR A 1 86 ? 19.375 35.406 -0.177 1 97.12 86 THR A CA 1
ATOM 632 C C . THR A 1 86 ? 18.953 36.062 1.131 1 97.12 86 THR A C 1
ATOM 634 O O . THR A 1 86 ? 17.812 35.938 1.564 1 97.12 86 THR A O 1
ATOM 637 N N . THR A 1 87 ? 19.891 36.75 1.72 1 96.62 87 THR A N 1
ATOM 638 C CA . THR A 1 87 ? 19.578 37.438 2.967 1 96.62 87 THR A CA 1
ATOM 639 C C . THR A 1 87 ? 18.547 38.531 2.729 1 96.62 87 THR A C 1
ATOM 641 O O . THR A 1 87 ? 17.641 38.719 3.545 1 96.62 87 THR A O 1
ATOM 644 N N . ASN A 1 88 ? 18.672 39.156 1.535 1 97.38 88 ASN A N 1
ATOM 645 C CA . ASN A 1 88 ? 17.844 40.344 1.348 1 97.38 88 ASN A CA 1
ATOM 646 C C . ASN A 1 88 ? 16.922 40.188 0.145 1 97.38 88 ASN A C 1
ATOM 648 O O . ASN A 1 88 ? 16.062 41.031 -0.086 1 97.38 88 ASN A O 1
ATOM 652 N N . THR A 1 89 ? 17.109 39.094 -0.599 1 97.81 89 THR A N 1
ATOM 653 C CA . THR A 1 89 ? 16.281 39 -1.798 1 97.81 89 THR A CA 1
ATOM 654 C C . THR A 1 89 ? 15.703 37.594 -1.944 1 97.81 89 THR A C 1
ATOM 656 O O . THR A 1 89 ? 16.219 36.656 -1.357 1 97.81 89 THR A O 1
ATOM 659 N N . PHE A 1 90 ? 14.641 37.562 -2.625 1 98.06 90 PHE A N 1
ATOM 660 C CA . PHE A 1 90 ? 14.047 36.281 -3.068 1 98.06 90 PHE A CA 1
ATOM 661 C C . PHE A 1 90 ? 13.328 36.469 -4.398 1 98.06 90 PHE A C 1
ATOM 663 O O . PHE A 1 90 ? 12.992 37.594 -4.781 1 98.06 90 PHE A O 1
ATOM 670 N N . GLN A 1 91 ? 13.125 35.406 -5.102 1 98.5 91 GLN A N 1
ATOM 671 C CA . GLN A 1 91 ? 12.477 35.469 -6.406 1 98.5 91 GLN A CA 1
ATOM 672 C C . GLN A 1 91 ? 11.203 34.625 -6.434 1 98.5 91 GLN A C 1
ATOM 674 O O . GLN A 1 91 ? 11.062 33.688 -5.656 1 98.5 91 GLN A O 1
ATOM 679 N N . PHE A 1 92 ? 10.328 35.031 -7.258 1 98.12 92 PHE A N 1
ATOM 680 C CA . PHE A 1 92 ? 9.102 34.281 -7.516 1 98.12 92 PHE A CA 1
ATOM 681 C C . PHE A 1 92 ? 8.617 34.5 -8.945 1 98.12 92 PHE A C 1
ATOM 683 O O . PHE A 1 92 ? 9.094 35.406 -9.625 1 98.12 92 PHE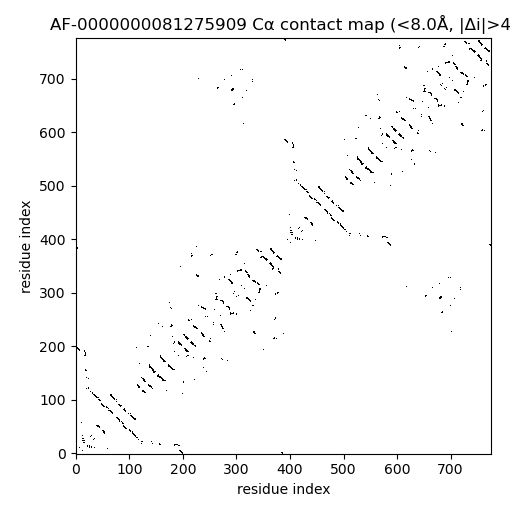 A O 1
ATOM 690 N N . GLU A 1 93 ? 7.738 33.688 -9.391 1 97.31 93 GLU A N 1
ATOM 691 C CA . GLU A 1 93 ? 7.273 33.75 -10.773 1 97.31 93 GLU A CA 1
ATOM 692 C C . GLU A 1 93 ? 6.051 34.656 -10.906 1 97.31 93 GLU A C 1
ATOM 694 O O . GLU A 1 93 ? 5.16 34.625 -10.055 1 97.31 93 GLU A O 1
ATOM 699 N N . VAL A 1 94 ? 6.109 35.438 -11.914 1 96.31 94 VAL A N 1
ATOM 700 C CA . VAL A 1 94 ? 4.969 36.281 -12.266 1 96.31 94 VAL A CA 1
ATOM 701 C C . VAL A 1 94 ? 4.742 36.219 -13.781 1 96.31 94 VAL A C 1
ATOM 703 O O . VAL A 1 94 ? 5.609 35.781 -14.531 1 96.31 94 VAL A O 1
ATOM 706 N N . ALA A 1 95 ? 3.586 36.688 -14.07 1 93.06 95 ALA A N 1
ATOM 707 C CA . ALA A 1 95 ? 3.287 36.719 -15.5 1 93.06 95 ALA A CA 1
ATOM 708 C C . ALA A 1 95 ? 4.254 37.656 -16.234 1 93.06 95 ALA A C 1
ATOM 710 O O . ALA A 1 95 ? 4.648 38.688 -15.703 1 93.06 95 ALA A O 1
ATOM 711 N N . ALA A 1 96 ? 4.543 37.281 -17.438 1 90.25 96 ALA A N 1
ATOM 712 C CA . ALA A 1 96 ? 5.523 38.031 -18.219 1 90.25 96 ALA A CA 1
ATOM 713 C C . ALA A 1 96 ? 5 39.438 -18.578 1 90.25 96 ALA A C 1
ATOM 715 O O . ALA A 1 96 ? 5.781 40.344 -18.891 1 90.25 96 ALA A O 1
ATOM 716 N N . ASP A 1 97 ? 3.787 39.656 -18.578 1 91.62 97 ASP A N 1
ATOM 717 C CA . ASP A 1 97 ? 3.221 40.938 -18.984 1 91.62 97 ASP A CA 1
ATOM 718 C C . ASP A 1 97 ? 2.982 41.844 -17.781 1 91.62 97 ASP A C 1
ATOM 720 O O . ASP A 1 97 ? 2.461 42.969 -17.922 1 91.62 97 ASP A O 1
ATOM 724 N N . ALA A 1 98 ? 3.328 41.375 -16.672 1 92.56 98 ALA A N 1
ATOM 725 C CA . ALA A 1 98 ? 3.268 42.25 -15.492 1 92.56 98 ALA A CA 1
ATOM 726 C C . ALA A 1 98 ? 4.195 43.438 -15.648 1 92.56 98 ALA A C 1
ATOM 728 O O . ALA A 1 98 ? 5.152 43.406 -16.438 1 92.56 98 ALA A O 1
ATOM 729 N N . ALA A 1 99 ? 3.873 44.5 -14.922 1 94.38 99 ALA A N 1
ATOM 730 C CA . ALA A 1 99 ? 4.746 45.656 -14.93 1 94.38 99 ALA A CA 1
ATOM 731 C C . ALA A 1 99 ? 6.148 45.312 -14.453 1 94.38 99 ALA A C 1
ATOM 733 O O . ALA A 1 99 ? 6.32 44.406 -13.633 1 94.38 99 ALA A O 1
ATOM 734 N N . ALA A 1 100 ? 7.066 46 -14.93 1 94.44 100 ALA A N 1
ATOM 735 C CA . ALA A 1 100 ? 8.469 45.719 -14.633 1 94.44 100 ALA A CA 1
ATOM 736 C C . ALA A 1 100 ? 8.781 46 -13.164 1 94.44 100 ALA A C 1
ATOM 738 O O . ALA A 1 100 ? 9.719 45.438 -12.602 1 94.44 100 ALA A O 1
ATOM 739 N N . ARG A 1 101 ? 8.086 46.906 -12.57 1 96.56 101 ARG A N 1
ATOM 740 C CA . ARG A 1 101 ? 8.297 47.281 -11.172 1 96.56 101 ARG A CA 1
ATOM 741 C C . ARG A 1 101 ? 6.965 47.406 -10.438 1 96.56 101 ARG A C 1
ATOM 743 O O . ARG A 1 101 ? 6.012 47.969 -10.984 1 96.56 101 ARG A O 1
ATOM 750 N N . ALA A 1 102 ? 7.008 46.844 -9.211 1 97.5 102 ALA A N 1
ATOM 751 C CA . ALA A 1 102 ? 5.832 47.062 -8.367 1 97.5 102 ALA A CA 1
ATOM 752 C C . ALA A 1 102 ? 5.891 48.406 -7.664 1 97.5 102 ALA A C 1
ATOM 754 O O . ALA A 1 102 ? 6.969 48.875 -7.27 1 97.5 102 ALA A O 1
ATOM 755 N N . THR A 1 103 ? 4.758 49.062 -7.531 1 97.94 103 THR A N 1
ATOM 756 C CA . THR A 1 103 ? 4.625 50.281 -6.758 1 97.94 103 THR A CA 1
ATOM 757 C C . THR A 1 103 ? 3.664 50.062 -5.586 1 97.94 103 THR A C 1
ATOM 759 O O . THR A 1 103 ? 2.943 49.062 -5.535 1 97.94 103 THR A O 1
ATOM 762 N N . GLY A 1 104 ? 3.732 50.969 -4.586 1 97.5 104 GLY A N 1
ATOM 763 C CA . GLY A 1 104 ? 2.904 50.844 -3.395 1 97.5 104 GLY A CA 1
ATOM 764 C C . GLY A 1 104 ? 3.697 50.531 -2.143 1 97.5 104 GLY A C 1
ATOM 765 O O . GLY A 1 104 ? 4.926 50.625 -2.141 1 97.5 104 GLY A O 1
ATOM 766 N N . ILE A 1 105 ? 2.982 50.25 -1.037 1 97.81 105 ILE A N 1
ATOM 767 C CA . ILE A 1 105 ? 3.613 49.812 0.203 1 97.81 105 ILE A CA 1
ATOM 768 C C . ILE A 1 105 ? 3.691 48.281 0.231 1 97.81 105 ILE A C 1
ATOM 770 O O . ILE A 1 105 ? 2.736 47.594 0.629 1 97.81 105 ILE A O 1
ATOM 774 N N . LEU A 1 106 ? 4.789 47.812 -0.224 1 97.81 106 LEU A N 1
ATOM 775 C CA . LEU A 1 106 ? 4.965 46.375 -0.489 1 97.81 106 LEU A CA 1
ATOM 776 C C . LEU A 1 106 ? 5.285 45.625 0.797 1 97.81 106 LEU A C 1
ATOM 778 O O . LEU A 1 106 ? 6.18 46 1.548 1 97.81 106 LEU A O 1
ATOM 782 N N . THR A 1 107 ? 4.562 44.531 1.015 1 98.19 107 THR A N 1
ATOM 783 C CA . THR A 1 107 ? 4.832 43.688 2.172 1 98.19 107 THR A CA 1
ATOM 784 C C . THR A 1 107 ? 4.871 42.219 1.77 1 98.19 107 THR A C 1
ATOM 786 O O . THR A 1 107 ? 4.352 41.844 0.718 1 98.19 107 THR A O 1
ATOM 789 N N . ALA A 1 108 ? 5.59 41.469 2.531 1 98 108 ALA A N 1
ATOM 790 C CA . ALA A 1 108 ? 5.652 40.031 2.404 1 98 108 ALA A CA 1
ATOM 791 C C . ALA A 1 108 ? 5.566 39.344 3.77 1 98 108 ALA A C 1
ATOM 793 O O . ALA A 1 108 ? 6.113 39.844 4.754 1 98 108 ALA A O 1
ATOM 794 N N . LYS A 1 109 ? 4.93 38.219 3.881 1 98.44 109 LYS A N 1
ATOM 795 C CA . LYS A 1 109 ? 4.926 37.406 5.078 1 98.44 109 LYS A CA 1
ATOM 796 C C . LYS A 1 109 ? 4.746 35.906 4.719 1 98.44 109 LYS A C 1
ATOM 798 O O . LYS A 1 109 ? 4.371 35.594 3.592 1 98.44 109 LYS A O 1
ATOM 803 N N . ILE A 1 110 ? 5.039 35.031 5.633 1 98.69 110 ILE A N 1
ATOM 804 C CA . ILE A 1 110 ? 4.738 33.625 5.441 1 98.69 110 ILE A CA 1
ATOM 805 C C . ILE A 1 110 ? 3.229 33.438 5.312 1 98.69 110 ILE A C 1
ATOM 807 O O . ILE A 1 110 ? 2.463 33.875 6.176 1 98.69 110 ILE A O 1
ATOM 811 N N . ALA A 1 111 ? 2.816 32.875 4.199 1 98.69 111 ALA A N 1
ATOM 812 C CA . ALA A 1 111 ? 1.393 32.719 3.91 1 98.69 111 ALA A CA 1
ATOM 813 C C . ALA A 1 111 ? 0.765 31.641 4.809 1 98.69 111 ALA A C 1
ATOM 815 O O . ALA A 1 111 ? 1.286 30.531 4.93 1 98.69 111 ALA A O 1
ATOM 816 N N . PRO A 1 112 ? -0.304 31.953 5.492 1 98.56 112 PRO A N 1
ATOM 817 C CA . PRO A 1 112 ? -1.02 30.938 6.273 1 98.56 112 PRO A CA 1
ATOM 818 C C . PRO A 1 112 ? -1.796 29.953 5.398 1 98.56 112 PRO A C 1
ATOM 820 O O . PRO A 1 112 ? -1.777 30.078 4.168 1 98.56 112 PRO A O 1
ATOM 823 N N . LEU A 1 113 ? -2.457 29 5.984 1 98.44 113 LEU A N 1
ATOM 824 C CA . LEU A 1 113 ? -3.234 28 5.254 1 98.44 113 LEU A CA 1
ATOM 825 C C . LEU A 1 113 ? -4.523 28.609 4.711 1 98.44 113 LEU A C 1
ATOM 827 O O . LEU A 1 113 ? -5.172 28.016 3.842 1 98.44 113 LEU A O 1
ATOM 831 N N . GLY A 1 114 ? -4.953 29.703 5.184 1 97.69 114 GLY A N 1
ATOM 832 C CA . GLY A 1 114 ? -6.105 30.406 4.645 1 97.69 114 GLY A CA 1
ATOM 833 C C . GLY A 1 114 ? -7.395 30.094 5.375 1 97.69 114 GLY A C 1
ATOM 834 O O . GLY A 1 114 ? -8.469 30.062 4.766 1 97.69 114 GLY A O 1
ATOM 835 N N . TRP A 1 115 ? -7.324 29.766 6.617 1 98.56 115 TRP A N 1
ATOM 836 C CA . TRP A 1 115 ? -8.5 29.453 7.418 1 98.56 115 TRP A CA 1
ATOM 837 C C . TRP A 1 115 ? -9.102 30.719 8.031 1 98.56 115 TRP A C 1
ATOM 839 O O . TRP A 1 115 ? -8.43 31.75 8.125 1 98.56 115 TRP A O 1
ATOM 849 N N . GLU A 1 116 ? -10.32 30.688 8.398 1 98.31 116 GLU A N 1
ATOM 850 C CA . GLU A 1 116 ? -10.938 31.766 9.156 1 98.31 116 GLU A CA 1
ATOM 851 C C . GLU A 1 116 ? -10.953 31.453 10.648 1 98.31 116 GLU A C 1
ATOM 853 O O . GLU A 1 116 ? -10.82 30.297 11.047 1 98.31 116 GLU A O 1
ATOM 858 N N . MET A 1 117 ? -11.039 32.469 11.477 1 98.12 117 MET A N 1
ATOM 859 C CA . MET A 1 117 ? -11.141 32.406 12.93 1 98.12 117 MET A CA 1
ATOM 860 C C . MET A 1 117 ? -12.43 33.094 13.406 1 98.12 117 MET A C 1
ATOM 862 O O . MET A 1 117 ? -12.391 34.219 13.914 1 98.12 117 MET A O 1
ATOM 866 N N . PRO A 1 118 ? -13.539 32.406 13.328 1 98.19 118 PRO A N 1
ATOM 867 C CA . PRO A 1 118 ? -14.852 33.031 13.477 1 98.19 118 PRO A CA 1
ATOM 868 C C . PRO A 1 118 ? -15.148 33.438 14.914 1 98.19 118 PRO A C 1
ATOM 870 O O . PRO A 1 118 ? -15.938 34.375 15.141 1 98.19 118 PRO A O 1
ATOM 873 N N . PHE A 1 119 ? -14.633 32.656 15.859 1 97.88 119 PHE A N 1
ATOM 874 C CA . PHE A 1 119 ? -14.898 32.969 17.266 1 97.88 119 PHE A CA 1
ATOM 875 C C . PHE A 1 119 ? -13.609 32.938 18.078 1 97.88 119 PHE A C 1
ATOM 877 O O . PHE A 1 119 ? -12.664 32.219 17.719 1 97.88 119 PHE A O 1
ATOM 884 N N . SER A 1 120 ? -13.547 33.75 19.094 1 96 120 SER A N 1
ATOM 885 C CA . SER A 1 120 ? -12.43 33.719 20.047 1 96 120 SER A CA 1
ATOM 886 C C . SER A 1 120 ? -12.891 34.094 21.453 1 96 120 SER A C 1
ATOM 888 O O . SER A 1 120 ? -13.945 34.719 21.625 1 96 120 SER A O 1
ATOM 890 N N . GLY A 1 121 ? -12.242 33.594 22.406 1 93.75 121 GLY A N 1
ATOM 891 C CA . GLY A 1 121 ? -12.398 33.906 23.812 1 93.75 121 GLY A CA 1
ATOM 892 C C . GLY A 1 121 ? -11.086 33.844 24.578 1 93.75 121 GLY A C 1
ATOM 893 O O . GLY A 1 121 ? -10.031 33.625 24 1 93.75 121 GLY A O 1
ATOM 894 N N . GLU A 1 122 ? -11.219 34.156 25.875 1 91.88 122 GLU A N 1
ATOM 895 C CA . GLU A 1 122 ? -10.031 34.031 26.703 1 91.88 122 GLU A CA 1
ATOM 896 C C . GLU A 1 122 ? -9.508 32.594 26.703 1 91.88 122 GLU A C 1
ATOM 898 O O . GLU A 1 122 ? -10.164 31.688 27.234 1 91.88 122 GLU A O 1
ATOM 903 N N . ASP A 1 123 ? -8.406 32.375 26.125 1 92.31 123 ASP A N 1
ATOM 904 C CA . ASP A 1 123 ? -7.719 31.094 26.062 1 92.31 123 ASP A CA 1
ATOM 905 C C . ASP A 1 123 ? -8.453 30.125 25.141 1 92.31 123 ASP A C 1
ATOM 907 O O . ASP A 1 123 ? -8.32 28.906 25.281 1 92.31 123 ASP A O 1
ATOM 911 N N . ARG A 1 124 ? -9.367 30.609 24.344 1 95.69 124 ARG A N 1
ATOM 912 C CA . ARG A 1 124 ? -10.094 29.766 23.391 1 95.69 124 ARG A CA 1
ATOM 913 C C . ARG A 1 124 ? -10.07 30.391 21.984 1 95.69 124 ARG A C 1
ATOM 915 O O . ARG A 1 124 ? -10.055 31.609 21.844 1 95.69 124 ARG A O 1
ATOM 922 N N . ALA A 1 125 ? -10.031 29.625 21.062 1 98.06 125 ALA A N 1
ATOM 923 C CA . ALA A 1 125 ? -10.078 30.062 19.672 1 98.06 125 ALA A CA 1
ATOM 924 C C . ALA A 1 125 ? -10.75 29 18.797 1 98.06 125 ALA A C 1
ATOM 926 O O . ALA A 1 125 ? -10.688 27.812 19.094 1 98.06 125 ALA A O 1
ATOM 927 N N . VAL A 1 126 ? -11.453 29.469 17.781 1 98.69 126 VAL A N 1
ATOM 928 C CA . VAL A 1 126 ? -12.148 28.578 16.859 1 98.69 126 VAL A CA 1
ATOM 929 C C . VAL A 1 126 ? -11.648 28.828 15.438 1 98.69 126 VAL A C 1
ATOM 931 O O . VAL A 1 126 ? -11.477 29.969 15.023 1 98.69 126 VAL A O 1
ATOM 934 N N . TYR A 1 127 ? -11.422 27.828 14.719 1 98.81 127 TYR A N 1
ATOM 935 C CA . TYR A 1 127 ? -10.93 27.875 13.344 1 98.81 127 TYR A CA 1
ATOM 936 C C . TYR A 1 127 ? -11.852 27.109 12.406 1 98.81 127 TYR A C 1
ATOM 938 O O . TYR A 1 127 ? -12.469 26.109 12.812 1 98.81 127 TYR A O 1
ATOM 946 N N . ARG A 1 128 ? -11.883 27.547 11.109 1 98.62 128 ARG A N 1
ATOM 947 C CA . ARG A 1 128 ? -12.695 26.875 10.094 1 98.62 128 ARG A CA 1
ATOM 948 C C . ARG A 1 128 ? -12.117 27.109 8.703 1 98.62 128 ARG A C 1
ATOM 950 O O . ARG A 1 128 ? -11.68 28.219 8.375 1 98.62 128 ARG A O 1
ATOM 957 N N . SER A 1 129 ? -12.133 26.031 7.887 1 98.25 129 SER A N 1
ATOM 958 C CA . SER A 1 129 ? -11.672 26.156 6.508 1 98.25 129 SER A CA 1
ATOM 959 C C . SER A 1 129 ? -12.508 27.172 5.738 1 98.25 129 SER A C 1
ATOM 961 O O . SER A 1 129 ? -13.734 27.203 5.879 1 98.25 129 SER A O 1
ATOM 963 N N . ARG A 1 130 ? -11.852 27.969 4.895 1 97.38 130 ARG A N 1
ATOM 964 C CA . ARG A 1 130 ? -12.57 28.859 3.988 1 97.38 130 ARG A CA 1
ATOM 965 C C . ARG A 1 130 ? -12.875 28.156 2.668 1 97.38 130 ARG A C 1
ATOM 967 O O . ARG A 1 130 ? -13.633 28.688 1.844 1 97.38 130 ARG A O 1
ATOM 974 N N . ASP A 1 131 ? -12.242 27.062 2.477 1 96.75 131 ASP A N 1
ATOM 975 C CA . ASP A 1 131 ? -12.414 26.297 1.239 1 96.75 131 ASP A CA 1
ATOM 976 C C . ASP A 1 131 ? -13.836 25.766 1.123 1 96.75 131 ASP A C 1
ATOM 978 O O . ASP A 1 131 ? -14.258 24.922 1.925 1 96.75 131 ASP A O 1
ATOM 982 N N . VAL A 1 132 ? -14.477 26.109 0.129 1 95.31 132 VAL A N 1
ATOM 983 C CA . VAL A 1 132 ? -15.898 25.812 0.006 1 95.31 132 VAL A CA 1
ATOM 984 C C . VAL A 1 132 ? -16.094 24.344 -0.372 1 95.31 132 VAL A C 1
ATOM 986 O O . VAL A 1 132 ? -17.203 23.812 -0.282 1 95.31 132 VAL A O 1
ATOM 989 N N . THR A 1 133 ? -15.039 23.688 -0.8 1 94.94 133 THR A N 1
ATOM 990 C CA . THR A 1 133 ? -15.141 22.266 -1.139 1 94.94 133 THR A CA 1
ATOM 991 C C . THR A 1 133 ? -14.875 21.391 0.087 1 94.94 133 THR A C 1
ATOM 993 O O . THR A 1 133 ? -14.953 20.172 0.014 1 94.94 133 THR A O 1
ATOM 996 N N . SER A 1 134 ? -14.516 22.031 1.171 1 96.31 134 SER A N 1
ATOM 997 C CA . SER A 1 134 ? -14.383 21.359 2.461 1 96.31 134 SER A CA 1
ATOM 998 C C . SER A 1 134 ? -15.742 21.203 3.133 1 96.31 134 SER A C 1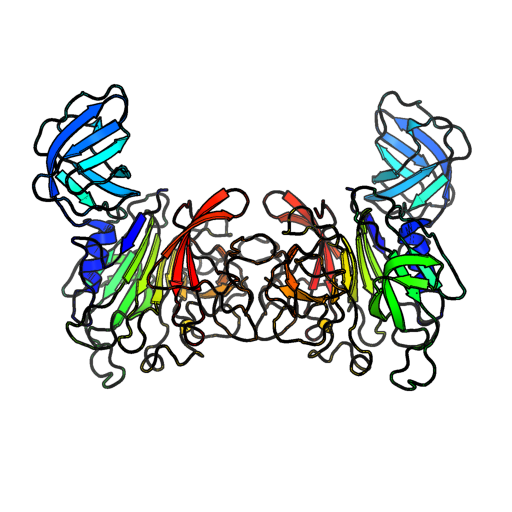
ATOM 1000 O O . SER A 1 134 ? -16.703 21.891 2.795 1 96.31 134 SER A O 1
ATOM 1002 N N . ASN A 1 135 ? -15.859 20.281 4.059 1 96.5 135 ASN A N 1
ATOM 1003 C CA . ASN A 1 135 ? -17.031 20.172 4.918 1 96.5 135 ASN A CA 1
ATOM 1004 C C . ASN A 1 135 ? -17.156 21.359 5.863 1 96.5 135 ASN A C 1
ATOM 1006 O O . ASN A 1 135 ? -18.234 21.641 6.387 1 96.5 135 ASN A O 1
ATOM 1010 N N . ARG A 1 136 ? -16.062 21.984 6.133 1 97.5 136 ARG A N 1
ATOM 1011 C CA . ARG A 1 136 ? -15.969 23.219 6.887 1 97.5 136 ARG A CA 1
ATOM 1012 C C . ARG A 1 136 ? -16.516 23.047 8.297 1 97.5 136 ARG A C 1
ATOM 1014 O O . ARG A 1 136 ? -17.312 23.875 8.773 1 97.5 136 ARG A O 1
ATOM 1021 N N . LEU A 1 137 ? -16.234 21.953 8.953 1 98.38 137 LEU A N 1
ATOM 1022 C CA . LEU A 1 137 ? -16.484 21.828 10.383 1 98.38 137 LEU A CA 1
ATOM 1023 C C . LEU A 1 137 ? -15.547 22.719 11.188 1 98.38 137 LEU A C 1
ATOM 1025 O O . LEU A 1 137 ? -14.578 23.266 10.641 1 98.38 137 LEU A O 1
ATOM 1029 N N . PHE A 1 138 ? -15.859 22.844 12.508 1 98.81 138 PHE A N 1
ATOM 1030 C CA . PHE A 1 138 ? -15.133 23.797 13.344 1 98.81 138 PHE A CA 1
ATOM 1031 C C . PHE A 1 138 ? -14.094 23.078 14.203 1 98.81 138 PHE A C 1
ATOM 1033 O O . PHE A 1 138 ? -14.375 22.016 14.758 1 98.81 138 PHE A O 1
ATOM 1040 N N . LEU A 1 139 ? -12.938 23.625 14.266 1 98.75 139 LEU A N 1
ATOM 1041 C CA . LEU A 1 139 ? -11.953 23.266 15.281 1 98.75 139 LEU A CA 1
ATOM 1042 C C . LEU A 1 139 ? -11.961 24.266 16.422 1 98.75 139 LEU A C 1
ATOM 1044 O O . LEU A 1 139 ? -11.711 25.453 16.219 1 98.75 139 LEU A O 1
ATOM 1048 N N . ARG A 1 140 ? -12.234 23.828 17.578 1 98.56 140 ARG A N 1
ATOM 1049 C CA . ARG A 1 140 ? -12.148 24.672 18.766 1 98.56 140 ARG A CA 1
ATOM 1050 C C . ARG A 1 140 ? -11 24.234 19.672 1 98.56 140 ARG A C 1
ATOM 1052 O O . ARG A 1 140 ? -10.875 23.062 20.016 1 98.56 140 ARG A O 1
ATOM 1059 N N . ILE A 1 141 ? -10.211 25.219 20 1 97.19 141 ILE A N 1
ATOM 1060 C CA . ILE A 1 141 ? -9.102 25.016 20.922 1 97.19 141 ILE A CA 1
ATOM 1061 C C . ILE A 1 141 ? -9.414 25.672 22.266 1 97.19 141 ILE A C 1
ATOM 1063 O O . ILE A 1 141 ? -9.812 26.844 22.297 1 97.19 141 ILE A O 1
ATOM 1067 N N . ASP A 1 142 ? -9.242 24.891 23.312 1 94.25 142 ASP A N 1
ATOM 1068 C CA . ASP A 1 142 ? -9.438 25.391 24.672 1 94.25 142 ASP A CA 1
ATOM 1069 C C . ASP A 1 142 ? -8.195 25.156 25.531 1 94.25 142 ASP A C 1
ATOM 1071 O O . ASP A 1 142 ? -7.91 24.031 25.938 1 94.25 142 ASP A O 1
ATOM 1075 N N . GLU A 1 143 ? -7.516 26.219 25.828 1 92.31 143 GLU A N 1
ATOM 1076 C CA . GLU A 1 143 ? -6.281 26.125 26.609 1 92.31 143 GLU A CA 1
ATOM 1077 C C . GLU A 1 143 ? -6.539 26.406 28.078 1 92.31 143 GLU A C 1
ATOM 1079 O O . GLU A 1 143 ? -5.602 26.578 28.859 1 92.31 143 GLU A O 1
ATOM 1084 N N . THR A 1 144 ? -7.844 26.5 28.516 1 88.06 144 THR A N 1
ATOM 1085 C CA . THR A 1 144 ? -8.164 26.688 29.922 1 88.06 144 THR A CA 1
ATOM 1086 C C . THR A 1 144 ? -7.707 25.484 30.75 1 88.06 144 THR A C 1
ATOM 1088 O O . THR A 1 144 ? -8.047 24.344 30.422 1 88.06 144 THR A O 1
ATOM 1091 N N . PRO A 1 145 ? -6.879 25.859 31.781 1 80.56 145 PRO A N 1
ATOM 1092 C CA . PRO A 1 145 ? -6.426 24.719 32.594 1 80.56 145 PRO A CA 1
ATOM 1093 C C . PRO A 1 145 ? -7.578 23.984 33.281 1 80.56 145 PRO A C 1
ATOM 1095 O O . PRO A 1 145 ? -8.562 24.594 33.688 1 80.56 145 PRO A O 1
ATOM 1098 N N . LEU A 1 146 ? -7.68 22.781 33.125 1 66.94 146 LEU A N 1
ATOM 1099 C CA . LEU A 1 146 ? -8.703 21.984 33.781 1 66.94 146 LEU A CA 1
ATOM 1100 C C . LEU A 1 146 ? -8.367 21.812 35.281 1 66.94 146 LEU A C 1
ATOM 1102 O O . LEU A 1 146 ? -7.211 21.578 35.625 1 66.94 146 LEU A O 1
ATOM 1106 N N . ALA A 1 147 ? -9.305 22.328 36.312 1 54.38 147 ALA A N 1
ATOM 1107 C CA . ALA A 1 147 ? -9.188 22.203 37.75 1 54.38 147 ALA A CA 1
ATOM 1108 C C . ALA A 1 147 ? -9.148 20.75 38.188 1 54.38 147 ALA A C 1
ATOM 1110 O O . ALA A 1 147 ? -9.836 19.906 37.594 1 54.38 147 ALA A O 1
ATOM 1111 N N . GLY A 1 148 ? -8.047 20.359 39.219 1 49.12 148 GLY A N 1
ATOM 1112 C CA . GLY A 1 148 ? -8 19.109 39.969 1 49.12 148 GLY A CA 1
ATOM 1113 C C . GLY A 1 148 ? -6.992 18.125 39.406 1 49.12 148 GLY A C 1
ATOM 1114 O O . GLY A 1 148 ? -6.844 17.016 39.938 1 49.12 148 GLY A O 1
ATOM 1115 N N . ASP A 1 149 ? -6.859 18 38.281 1 45.22 149 ASP A N 1
ATOM 1116 C CA . ASP A 1 149 ? -5.992 16.891 37.906 1 45.22 149 ASP A CA 1
ATOM 1117 C C . ASP A 1 149 ? -4.539 17.172 38.281 1 45.22 149 ASP A C 1
ATOM 1119 O O . ASP A 1 149 ? -3.928 18.094 37.75 1 45.22 149 ASP A O 1
ATOM 1123 N N . GLY A 1 150 ? -4.285 17.266 39.625 1 40.78 150 GLY A N 1
ATOM 1124 C CA . GLY A 1 150 ? -2.92 17.406 40.094 1 40.78 150 GLY A CA 1
ATOM 1125 C C . GLY A 1 150 ? -1.882 17.031 39.062 1 40.78 150 GLY A C 1
ATOM 1126 O O . GLY A 1 150 ? -1.523 17.844 38.188 1 40.78 150 GLY A O 1
ATOM 1127 N N . ASN A 1 151 ? -1.207 15.875 39.406 1 41.16 151 ASN A N 1
ATOM 1128 C CA . ASN A 1 151 ? -0.099 15.25 38.719 1 41.16 151 ASN A CA 1
ATOM 1129 C C . ASN A 1 151 ? -0.382 15.133 37.219 1 41.16 151 ASN A C 1
ATOM 1131 O O . ASN A 1 151 ? 0.523 14.852 36.438 1 41.16 151 ASN A O 1
ATOM 1135 N N . TYR A 1 152 ? -1.71 14.852 36.875 1 46 152 TYR A N 1
ATOM 1136 C CA . TYR A 1 152 ? -2.309 14.555 35.594 1 46 152 TYR A CA 1
ATOM 1137 C C . TYR A 1 152 ? -3.043 15.773 35.031 1 46 152 TYR A C 1
ATOM 1139 O O . TYR A 1 152 ? -3.775 15.672 34.062 1 46 152 TYR A O 1
ATOM 1147 N N . GLY A 1 153 ? -3.229 16.812 35.688 1 48.31 153 GLY A N 1
ATOM 1148 C CA . GLY A 1 153 ? -4.074 17.984 35.438 1 48.31 153 GLY A CA 1
ATOM 1149 C C . GLY A 1 153 ? -3.699 18.75 34.219 1 48.31 153 GLY A C 1
ATOM 1150 O O . GLY A 1 153 ? -2.553 18.703 33.75 1 48.31 153 GLY A O 1
ATOM 1151 N N . ARG A 1 154 ? -4.742 18.859 33.375 1 59.12 154 ARG A N 1
ATOM 1152 C CA . ARG A 1 154 ? -4.68 19.719 32.188 1 59.12 154 ARG A CA 1
ATOM 1153 C C . ARG A 1 154 ? -4.18 21.109 32.562 1 59.12 154 ARG A C 1
ATOM 1155 O O . ARG A 1 154 ? -4.953 21.953 33 1 59.12 154 ARG A O 1
ATOM 1162 N N . GLY A 1 155 ? -2.904 21.141 33.094 1 68.5 155 GLY A N 1
ATOM 1163 C CA . GLY A 1 155 ? -2.357 22.484 33.062 1 68.5 155 GLY A CA 1
ATOM 1164 C C . GLY A 1 155 ? -2.355 23.109 31.672 1 68.5 155 GLY A C 1
ATOM 1165 O O . GLY A 1 155 ? -3.021 22.594 30.766 1 68.5 155 GLY A O 1
ATOM 1166 N N . PRO A 1 156 ? -1.818 24.266 31.641 1 80.62 156 PRO A N 1
ATOM 1167 C CA . PRO A 1 156 ? -1.782 24.953 30.344 1 80.62 156 PRO A CA 1
ATOM 1168 C C . PRO A 1 156 ? -1.013 24.172 29.281 1 80.62 156 PRO A C 1
ATOM 1170 O O . PRO A 1 156 ? -1.092 24.5 28.094 1 80.62 156 PRO A O 1
ATOM 1173 N N . ARG A 1 157 ? -0.375 23.109 29.719 1 86.19 157 ARG A N 1
ATOM 1174 C CA . ARG A 1 157 ? 0.481 22.375 28.797 1 86.19 157 ARG A CA 1
ATOM 1175 C C . ARG A 1 157 ? -0.338 21.422 27.922 1 86.19 157 ARG A C 1
ATOM 1177 O O . ARG A 1 157 ? 0.164 20.891 26.938 1 86.1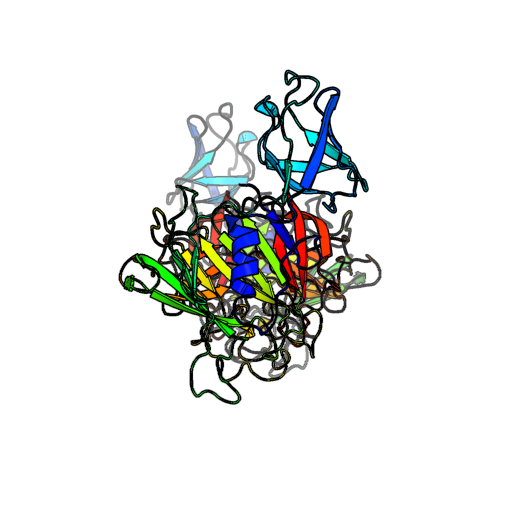9 157 ARG A O 1
ATOM 1184 N N . THR A 1 158 ? -1.578 21.094 28.281 1 85.62 158 THR A N 1
ATOM 1185 C CA . THR A 1 158 ? -2.461 20.219 27.5 1 85.62 158 THR A CA 1
ATOM 1186 C C . THR A 1 158 ? -3.746 20.969 27.125 1 85.62 158 THR A C 1
ATOM 1188 O O . THR A 1 158 ? -4.387 21.578 27.984 1 85.62 158 THR A O 1
ATOM 1191 N N . VAL A 1 159 ? -4.07 20.844 25.922 1 89.5 159 VAL A N 1
ATOM 1192 C CA . VAL A 1 159 ? -5.199 21.594 25.391 1 89.5 159 VAL A CA 1
ATOM 1193 C C . VAL A 1 159 ? -6.324 20.641 25 1 89.5 159 VAL A C 1
ATOM 1195 O O . VAL A 1 159 ? -6.066 19.5 24.609 1 89.5 159 VAL A O 1
ATOM 1198 N N . LEU A 1 160 ? -7.543 21.156 25.188 1 89.94 160 LEU A N 1
ATOM 1199 C CA . LEU A 1 160 ? -8.672 20.453 24.594 1 89.94 160 LEU A CA 1
ATOM 1200 C C . LEU A 1 160 ? -8.875 20.891 23.141 1 89.94 160 LEU A C 1
ATOM 1202 O O . LEU A 1 160 ? -9.086 22.062 22.875 1 89.94 160 LEU A O 1
ATOM 1206 N N . ALA A 1 161 ? -8.695 19.984 22.266 1 93.19 161 ALA A N 1
ATOM 1207 C CA . ALA A 1 161 ? -9.023 20.188 20.859 1 93.19 161 ALA A CA 1
ATOM 1208 C C . ALA A 1 161 ? -10.359 19.547 20.5 1 93.19 161 ALA A C 1
ATOM 1210 O O . ALA A 1 161 ? -10.562 18.359 20.734 1 93.19 161 ALA A O 1
ATOM 1211 N N . GLN A 1 162 ? -11.242 20.359 19.922 1 96.38 162 GLN A N 1
ATOM 1212 C CA . GLN A 1 162 ? -12.602 19.891 19.703 1 96.38 162 GLN A CA 1
ATOM 1213 C C . GLN A 1 162 ? -13.047 20.125 18.266 1 96.38 162 GLN A C 1
ATOM 1215 O O . GLN A 1 162 ? -12.742 21.156 17.688 1 96.38 162 GLN A O 1
ATOM 1220 N N . MET A 1 163 ? -13.672 19.125 17.75 1 98 163 MET A N 1
ATOM 1221 C CA . MET A 1 163 ? -14.367 19.234 16.469 1 98 163 MET A CA 1
ATOM 1222 C C . MET A 1 163 ? -15.859 19.469 16.688 1 98 163 MET A C 1
ATOM 1224 O O . MET A 1 163 ? -16.484 18.797 17.5 1 98 163 MET A O 1
ATOM 1228 N N . TRP A 1 164 ? -16.406 20.469 15.992 1 98.38 164 TRP A N 1
ATOM 1229 C CA . TRP A 1 164 ? -17.828 20.766 16.078 1 98.38 164 TRP A CA 1
ATOM 1230 C C . TRP A 1 164 ? -18.469 20.828 14.688 1 98.38 164 TRP A C 1
ATOM 1232 O O . TRP A 1 164 ? -17.875 21.375 13.758 1 98.38 164 TRP A O 1
ATOM 1242 N N . GLU A 1 165 ? -19.641 20.312 14.586 1 97.94 165 GLU A N 1
ATOM 1243 C CA . GLU A 1 165 ? -20.391 20.406 13.336 1 97.94 165 GLU A CA 1
ATOM 1244 C C . GLU A 1 165 ? -21.016 21.797 13.18 1 97.94 165 GLU A C 1
ATOM 1246 O O . GLU A 1 165 ? -21.062 22.344 12.078 1 97.94 165 GLU A O 1
ATOM 1251 N N . VAL A 1 166 ? -21.5 22.219 14.258 1 97.44 166 VAL A N 1
ATOM 1252 C CA . VAL A 1 166 ? -22.109 23.547 14.312 1 97.44 166 VAL A CA 1
ATOM 1253 C C . VAL A 1 166 ? -21.625 24.297 15.547 1 97.44 166 VAL A C 1
ATOM 1255 O O . VAL A 1 166 ? -21.547 23.719 16.641 1 97.44 166 VAL A O 1
ATOM 1258 N N . LEU A 1 167 ? -21.234 25.516 15.359 1 97.75 167 LEU A N 1
ATOM 1259 C CA . LEU A 1 167 ? -20.922 26.406 16.469 1 97.75 167 LEU A CA 1
ATOM 1260 C C . LEU A 1 167 ? -21.656 27.734 16.328 1 97.75 167 LEU A C 1
ATOM 1262 O O . LEU A 1 167 ? -21.547 28.375 15.273 1 97.75 167 LEU A O 1
ATOM 1266 N N . ASN A 1 168 ? -22.328 28.078 17.312 1 97.44 168 ASN A N 1
ATOM 1267 C CA . ASN A 1 168 ? -23.062 29.344 17.312 1 97.44 168 ASN A CA 1
ATOM 1268 C C . ASN A 1 168 ? -22.234 30.469 17.922 1 97.44 168 ASN A C 1
ATOM 1270 O O . ASN A 1 168 ? -22.453 31.656 17.625 1 97.44 168 ASN A O 1
ATOM 1274 N N . ASP A 1 169 ? -21.375 30.156 18.781 1 97.38 169 ASP A N 1
ATOM 1275 C CA . ASP A 1 169 ? -20.344 31 19.375 1 97.38 169 ASP A CA 1
ATOM 1276 C C . ASP A 1 169 ? -19.156 30.156 19.859 1 97.38 169 ASP A C 1
ATOM 1278 O O . ASP A 1 169 ? -19.047 28.984 19.5 1 97.38 169 ASP A O 1
ATOM 1282 N N . VAL A 1 170 ? -18.312 30.75 20.672 1 97.25 170 VAL A N 1
ATOM 1283 C CA . VAL A 1 170 ? -17.047 30.094 20.984 1 97.25 170 VAL A CA 1
ATOM 1284 C C . VAL A 1 170 ? -17.312 28.859 21.859 1 97.25 170 VAL A C 1
ATOM 1286 O O . VAL A 1 170 ? -16.5 27.938 21.906 1 97.25 170 VAL A O 1
ATOM 1289 N N . ASP A 1 171 ? -18.484 28.703 22.5 1 95.25 171 ASP A N 1
ATOM 1290 C CA . ASP A 1 171 ? -18.672 27.656 23.5 1 95.25 171 ASP A CA 1
ATOM 1291 C C . ASP A 1 171 ? -19.906 26.812 23.188 1 95.25 171 ASP A C 1
ATOM 1293 O O . ASP A 1 171 ? -20.094 25.734 23.766 1 95.25 171 ASP A O 1
ATOM 1297 N N . ASN A 1 172 ? -20.812 27.234 22.359 1 96.25 172 ASN A N 1
ATOM 1298 C CA . ASN A 1 172 ? -22.109 26.594 22.188 1 96.25 172 ASN A CA 1
ATOM 1299 C C . ASN A 1 172 ? -22.312 26.078 20.766 1 96.25 172 ASN A C 1
ATOM 1301 O O . ASN A 1 172 ? -22.109 26.828 19.812 1 96.25 172 ASN A O 1
ATOM 1305 N N . GLY A 1 173 ? -22.734 24.875 20.672 1 97.44 173 GLY A N 1
ATOM 1306 C CA . GLY A 1 173 ? -22.969 24.281 19.375 1 97.44 173 GLY A CA 1
ATOM 1307 C C . GLY A 1 173 ? -23.453 22.844 19.453 1 97.44 173 GLY A C 1
ATOM 1308 O O . GLY A 1 173 ? -24.047 22.438 20.453 1 97.44 173 GLY A O 1
ATOM 1309 N N . LYS A 1 174 ? -23.344 22.125 18.375 1 96.75 174 LYS A N 1
ATOM 1310 C CA . LYS A 1 174 ? -23.766 20.734 18.266 1 96.75 174 LYS A CA 1
ATOM 1311 C C . LYS A 1 174 ? -22.734 19.891 17.516 1 96.75 174 LYS A C 1
ATOM 1313 O O . LYS A 1 174 ? -21.922 20.422 16.75 1 96.75 174 LYS A O 1
ATOM 1318 N N . GLY A 1 175 ? -22.75 18.562 17.828 1 96.75 175 GLY A N 1
ATOM 1319 C CA . GLY A 1 175 ? -21.875 17.641 17.125 1 96.75 175 GLY A CA 1
ATOM 1320 C C . GLY A 1 175 ? -20.422 17.719 17.578 1 96.75 175 GLY A C 1
ATOM 1321 O O . GLY A 1 175 ? -19.531 17.922 16.75 1 96.75 175 GLY A O 1
ATOM 1322 N N . LYS A 1 176 ? -20.234 17.531 18.781 1 96.25 176 LYS A N 1
ATOM 1323 C CA . LYS A 1 176 ? -18.906 17.719 19.375 1 96.25 176 LYS A CA 1
ATOM 1324 C C . LYS A 1 176 ? -18.156 16.391 19.438 1 96.25 176 LYS A C 1
ATOM 1326 O O . LYS A 1 176 ? -18.734 15.352 19.75 1 96.25 176 LYS A O 1
ATOM 1331 N N . ALA A 1 177 ? -16.922 16.453 19.062 1 93.75 177 ALA A N 1
ATOM 1332 C CA . ALA A 1 177 ? -15.906 15.445 19.391 1 93.75 177 ALA A CA 1
ATOM 1333 C C . ALA A 1 177 ? -14.664 16.094 20 1 93.75 177 ALA A C 1
ATOM 1335 O O . ALA A 1 177 ? -14.25 17.172 19.594 1 93.75 177 ALA A O 1
ATOM 1336 N N . GLU A 1 178 ? -14.094 15.422 20.953 1 90.5 178 GLU A N 1
ATOM 1337 C CA . GLU A 1 178 ? -13.016 16.062 21.703 1 90.5 178 GLU A CA 1
ATOM 1338 C C . GLU A 1 178 ? -11.82 15.133 21.875 1 90.5 178 GLU A C 1
ATOM 1340 O O . GLU A 1 178 ? -11.992 13.93 22.078 1 90.5 178 GLU A O 1
ATOM 1345 N N . THR A 1 179 ? -10.672 15.703 21.75 1 88 179 THR A N 1
ATOM 1346 C CA . THR A 1 179 ? -9.406 15.039 22.047 1 88 179 THR A CA 1
ATOM 1347 C C . THR A 1 179 ? -8.438 15.992 22.734 1 88 179 THR A C 1
ATOM 1349 O O . THR A 1 179 ? -8.797 17.125 23.047 1 88 179 THR A O 1
ATOM 1352 N N . MET A 1 180 ? -7.258 15.508 23.016 1 85.56 180 MET A N 1
ATOM 1353 C CA . MET A 1 180 ? -6.281 16.344 23.719 1 85.56 180 MET A CA 1
ATOM 1354 C C . MET A 1 180 ? -5.008 16.5 22.906 1 85.56 180 MET A C 1
ATOM 1356 O O . MET A 1 180 ? -4.547 15.547 22.266 1 85.56 180 MET A O 1
ATOM 1360 N N . TRP A 1 181 ? -4.531 17.719 22.906 1 88.69 181 TRP A N 1
ATOM 1361 C CA . TRP A 1 181 ? -3.244 18.016 22.297 1 88.69 181 TRP A CA 1
ATOM 1362 C C . TRP A 1 181 ? -2.24 18.5 23.344 1 88.69 181 TRP A C 1
ATOM 1364 O O . TRP A 1 181 ? -2.424 19.562 23.938 1 88.69 181 TRP A O 1
ATOM 1374 N N . ARG A 1 182 ? -1.242 17.719 23.5 1 86.31 182 ARG A N 1
ATOM 1375 C CA . ARG A 1 182 ? -0.183 18.125 24.422 1 86.31 182 ARG A CA 1
ATOM 1376 C C . ARG A 1 182 ? 0.84 19.016 23.734 1 86.31 182 ARG A C 1
ATOM 1378 O O . ARG A 1 182 ? 1.335 18.688 22.656 1 86.31 182 ARG A O 1
ATOM 1385 N N . LYS A 1 183 ? 1.133 20.125 24.406 1 90.31 183 LYS A N 1
ATOM 1386 C CA . LYS A 1 183 ? 2.02 21.062 23.719 1 90.31 183 LYS A CA 1
ATOM 1387 C C . LYS A 1 183 ? 3.355 21.188 24.438 1 90.31 183 LYS A C 1
ATOM 1389 O O . LYS A 1 183 ? 4.32 21.719 23.891 1 90.31 183 LYS A O 1
ATOM 1394 N N . ALA A 1 184 ? 3.395 20.734 25.719 1 89.44 184 ALA A N 1
ATOM 1395 C CA . ALA A 1 184 ? 4.641 20.812 26.469 1 89.44 184 ALA A CA 1
ATOM 1396 C C . ALA A 1 184 ? 4.66 19.797 27.609 1 89.44 184 ALA A C 1
ATOM 1398 O O . ALA A 1 184 ? 3.619 19.25 27.984 1 89.44 184 ALA A O 1
ATOM 1399 N N . GLN A 1 185 ? 5.855 19.594 28.078 1 84.25 185 GLN A N 1
ATOM 1400 C CA . GLN A 1 185 ? 6.012 18.672 29.203 1 84.25 185 GLN A CA 1
ATOM 1401 C C . GLN A 1 185 ? 5.641 19.328 30.516 1 84.25 185 GLN A C 1
ATOM 1403 O O . GLN A 1 185 ? 5.008 18.719 31.375 1 84.25 185 GLN A O 1
ATOM 1408 N N . ASN A 1 186 ? 6.07 20.578 30.641 1 85.38 186 ASN A N 1
ATOM 1409 C CA . ASN A 1 186 ? 5.875 21.312 31.875 1 85.38 186 ASN A CA 1
ATOM 1410 C C . ASN A 1 186 ? 5.074 22.594 31.656 1 85.38 186 ASN A C 1
ATOM 1412 O O . ASN A 1 186 ? 5.055 23.125 30.547 1 85.38 186 ASN A O 1
ATOM 1416 N N . ASP A 1 187 ? 4.469 23.016 32.719 1 87.94 187 ASP A N 1
ATOM 1417 C CA . ASP A 1 187 ? 3.719 24.266 32.656 1 87.94 187 ASP A CA 1
ATOM 1418 C C . ASP A 1 187 ? 4.645 25.469 32.844 1 87.94 187 ASP A C 1
ATOM 1420 O O . ASP A 1 187 ? 4.547 26.188 33.875 1 87.94 187 ASP A O 1
ATOM 1424 N N . ASN A 1 188 ? 5.488 25.703 31.922 1 92.12 188 ASN A N 1
ATOM 1425 C CA . ASN A 1 188 ? 6.465 26.781 31.984 1 92.12 188 ASN A CA 1
ATOM 1426 C C . ASN A 1 188 ? 6.75 27.375 30.609 1 92.12 188 ASN A C 1
ATOM 1428 O O . ASN A 1 188 ? 6.035 27.078 29.641 1 92.12 188 ASN A O 1
ATOM 1432 N N . ALA A 1 189 ? 7.715 28.266 30.547 1 95.75 189 ALA A N 1
ATOM 1433 C CA . ALA A 1 189 ? 7.965 29.047 29.328 1 95.75 189 ALA A CA 1
ATOM 1434 C C . ALA A 1 189 ? 8.992 28.344 28.438 1 95.75 189 ALA A C 1
ATOM 1436 O O . ALA A 1 189 ? 9.414 28.906 27.422 1 95.75 189 ALA A O 1
ATOM 1437 N N . THR A 1 190 ? 9.383 27.125 28.797 1 95.62 190 THR A N 1
ATOM 1438 C CA . THR A 1 190 ? 10.344 26.438 27.953 1 95.62 190 THR A CA 1
ATOM 1439 C C . THR A 1 190 ? 9.75 26.156 26.562 1 95.62 190 THR A C 1
ATOM 1441 O O . THR A 1 190 ? 8.695 25.516 26.453 1 95.62 190 THR A O 1
ATOM 1444 N N . THR A 1 191 ? 10.43 26.547 25.562 1 97.06 191 THR A N 1
ATOM 1445 C CA . THR A 1 191 ? 9.914 26.422 24.203 1 97.06 191 THR A CA 1
ATOM 1446 C C . THR A 1 191 ? 10.016 24.969 23.719 1 97.06 191 THR A C 1
ATOM 1448 O O . THR A 1 191 ? 10.953 24.266 24.078 1 97.06 191 THR A O 1
ATOM 1451 N N . ARG A 1 192 ? 9.062 24.547 22.922 1 95 192 ARG A N 1
ATOM 1452 C CA . ARG A 1 192 ? 9 23.219 22.328 1 95 192 ARG A CA 1
ATOM 1453 C C . ARG A 1 192 ? 8.969 23.297 20.812 1 95 192 ARG A C 1
ATOM 1455 O O . ARG A 1 192 ? 8.258 24.141 20.234 1 95 192 ARG A O 1
ATOM 1462 N N . PRO A 1 193 ? 9.703 22.422 20.141 1 94.5 193 PRO A N 1
ATOM 1463 C CA . PRO A 1 193 ? 9.672 22.406 18.688 1 94.5 193 PRO A CA 1
ATOM 1464 C C . PRO A 1 193 ? 8.344 21.875 18.125 1 94.5 193 PRO A C 1
ATOM 1466 O O . PRO A 1 193 ? 7.719 21.016 18.734 1 94.5 193 PRO A O 1
ATOM 1469 N N . TRP A 1 194 ? 7.945 22.438 16.984 1 95.5 194 TRP A N 1
ATOM 1470 C CA . TRP A 1 194 ? 6.742 21.984 16.312 1 95.5 194 TRP A CA 1
ATOM 1471 C C . TRP A 1 194 ? 6.891 22.109 14.797 1 95.5 194 TRP A C 1
ATOM 1473 O O . TRP A 1 194 ? 7.727 22.875 14.312 1 95.5 194 TRP A O 1
ATOM 1483 N N . VAL A 1 195 ? 6.129 21.281 14.102 1 95.19 195 VAL A N 1
ATOM 1484 C CA . VAL A 1 195 ? 5.965 21.328 12.648 1 95.19 195 VAL A CA 1
ATOM 1485 C C . VAL A 1 195 ? 4.48 21.25 12.297 1 95.19 195 VAL A C 1
ATOM 1487 O O . VAL A 1 195 ? 3.721 20.516 12.914 1 95.19 195 VAL A O 1
ATOM 1490 N N . LEU A 1 196 ? 4.109 22.109 11.375 1 97.62 196 LEU A N 1
ATOM 1491 C CA . LEU A 1 196 ? 2.736 22.062 10.875 1 97.62 196 LEU A CA 1
ATOM 1492 C C . LEU A 1 196 ? 2.713 21.969 9.352 1 97.62 196 LEU A C 1
ATOM 1494 O O . LEU A 1 196 ? 3.383 22.75 8.672 1 97.62 196 LEU A O 1
ATOM 1498 N N . VAL A 1 197 ? 2.033 21 8.82 1 97.38 197 VAL A N 1
ATOM 1499 C CA . VAL A 1 197 ? 1.889 20.781 7.383 1 97.38 197 VAL A CA 1
ATOM 1500 C C . VAL A 1 197 ? 0.409 20.656 7.023 1 97.38 197 VAL A C 1
ATOM 1502 O O . VAL A 1 197 ? -0.34 19.938 7.688 1 97.38 197 VAL A O 1
ATOM 1505 N N . GLY A 1 198 ? 0.017 21.375 5.996 1 98 198 GLY A N 1
ATOM 1506 C CA . GLY A 1 198 ? -1.39 21.25 5.645 1 98 198 GLY A CA 1
ATOM 1507 C C . GLY A 1 198 ? -1.766 22.062 4.414 1 98 198 GLY A C 1
ATOM 1508 O O . GLY A 1 198 ? -0.893 22.594 3.723 1 98 198 GLY A O 1
ATOM 1509 N N . ASP A 1 199 ? -3.008 22.031 4.098 1 97.94 199 ASP A N 1
ATOM 1510 C CA . ASP A 1 199 ? -3.605 22.797 3.016 1 97.94 199 ASP A CA 1
ATOM 1511 C C . ASP A 1 199 ? -4.891 23.484 3.477 1 97.94 199 ASP A C 1
ATOM 1513 O O . ASP A 1 199 ? -5.074 23.734 4.672 1 97.94 199 ASP A O 1
ATOM 1517 N N . SER A 1 200 ? -5.66 23.891 2.557 1 97.75 200 SER A N 1
ATOM 1518 C CA . SER A 1 200 ? -6.82 24.719 2.875 1 97.75 200 SER A CA 1
ATOM 1519 C C . SER A 1 200 ? -7.898 23.891 3.58 1 97.75 200 SER A C 1
ATOM 1521 O O . SER A 1 200 ? -8.852 24.453 4.121 1 97.75 200 SER A O 1
ATOM 1523 N N . LYS A 1 201 ? -7.762 22.562 3.697 1 98 201 LYS A N 1
ATOM 1524 C CA . LYS A 1 201 ? -8.859 21.75 4.215 1 98 201 LYS A CA 1
ATOM 1525 C C . LYS A 1 201 ? -8.445 21.031 5.496 1 98 201 LYS A C 1
ATOM 1527 O O . LYS A 1 201 ? -9.297 20.531 6.234 1 98 201 LYS A O 1
ATOM 1532 N N . ARG A 1 202 ? -7.258 20.875 5.672 1 98.31 202 ARG A N 1
ATOM 1533 C CA . ARG A 1 202 ? -6.781 20.031 6.766 1 98.31 202 ARG A CA 1
ATOM 1534 C C . ARG A 1 202 ? -5.316 20.312 7.078 1 98.31 202 ARG A C 1
ATOM 1536 O O . ARG A 1 202 ? -4.617 20.938 6.277 1 98.31 202 ARG A O 1
ATOM 1543 N N . PHE A 1 203 ? -4.891 19.844 8.281 1 98.31 203 PHE A N 1
ATOM 1544 C CA . PHE A 1 203 ? -3.477 20 8.617 1 98.31 203 PHE A CA 1
ATOM 1545 C C . PHE A 1 203 ? -3.057 18.969 9.656 1 98.31 203 PHE A C 1
ATOM 1547 O O . PHE A 1 203 ? -3.896 18.438 10.391 1 98.31 203 PHE A O 1
ATOM 1554 N N . TRP A 1 204 ? -1.779 18.672 9.633 1 96.44 204 TRP A N 1
ATOM 1555 C CA . TRP A 1 204 ? -1.076 17.969 10.695 1 96.44 204 TRP A CA 1
ATOM 1556 C C . TRP A 1 204 ? -0.247 18.938 11.539 1 96.44 204 TRP A C 1
ATOM 1558 O O . TRP A 1 204 ? 0.411 19.828 10.992 1 96.44 204 TRP A O 1
ATOM 1568 N N . LEU A 1 205 ? -0.34 18.75 12.82 1 96.19 205 LEU A N 1
ATOM 1569 C CA . LEU A 1 205 ? 0.549 19.406 13.766 1 96.19 205 LEU A CA 1
ATOM 1570 C C . LEU A 1 205 ? 1.363 18.391 14.555 1 96.19 205 LEU A C 1
ATOM 1572 O O . LEU A 1 205 ? 0.802 17.594 15.297 1 96.19 205 LEU A O 1
ATOM 1576 N N . ALA A 1 206 ? 2.637 18.406 14.367 1 91.69 206 ALA A N 1
ATOM 1577 C CA . ALA A 1 206 ? 3.533 17.531 15.133 1 91.69 206 ALA A CA 1
ATOM 1578 C C . ALA A 1 206 ? 4.312 18.344 16.172 1 91.69 206 ALA A C 1
ATOM 1580 O O . ALA A 1 206 ? 5.008 19.297 15.828 1 91.69 206 ALA A O 1
ATOM 1581 N N . VAL A 1 207 ? 4.195 17.875 17.406 1 91.31 207 VAL A N 1
ATOM 1582 C CA . VAL A 1 207 ? 4.801 18.625 18.5 1 91.31 207 VAL A CA 1
ATOM 1583 C C . VAL A 1 207 ? 5.773 17.734 19.266 1 91.31 207 VAL A C 1
ATOM 1585 O O . VAL A 1 207 ? 5.434 16.609 19.625 1 91.31 207 VAL A O 1
ATOM 1588 N N . ASN A 1 208 ? 6.953 18.234 19.422 1 88 208 ASN A N 1
ATOM 1589 C CA . ASN A 1 208 ? 7.852 17.625 20.391 1 88 208 ASN A CA 1
ATOM 1590 C C . ASN A 1 208 ? 7.633 18.203 21.797 1 88 208 ASN A C 1
ATOM 1592 O O . ASN A 1 208 ? 8.367 19.094 22.219 1 88 208 ASN A O 1
ATOM 1596 N N . TRP A 1 209 ? 6.719 17.672 22.438 1 88.31 209 TRP A N 1
ATOM 1597 C CA . TRP A 1 209 ? 6.305 18.297 23.703 1 88.31 209 TRP A CA 1
ATOM 1598 C C . TRP A 1 209 ? 7.23 17.891 24.844 1 88.31 209 TRP A C 1
ATOM 1600 O O . TRP A 1 209 ? 7.25 18.531 25.891 1 88.31 209 TRP A O 1
ATOM 1610 N N . SER A 1 210 ? 7.973 16.859 24.672 1 83.38 210 SER A N 1
ATOM 1611 C CA . SER A 1 210 ? 8.797 16.328 25.75 1 83.38 210 SER A CA 1
ATOM 1612 C C . SER A 1 210 ? 10.156 17 25.797 1 83.38 210 SER A C 1
ATOM 1614 O O . SER A 1 210 ? 10.844 17.094 24.781 1 83.38 210 SER A O 1
ATOM 1616 N N . GLU A 1 211 ? 10.586 17.453 26.938 1 85.56 211 GLU A N 1
ATOM 1617 C CA . GLU A 1 211 ? 11.93 17.984 27.156 1 85.56 211 GLU A CA 1
ATOM 1618 C C . GLU A 1 211 ? 12.93 16.859 27.359 1 85.56 211 GLU A C 1
ATOM 1620 O O . GLU A 1 211 ? 14.109 17 27.031 1 85.56 211 GLU A O 1
ATOM 1625 N N . SER A 1 212 ? 12.531 15.758 27.859 1 80.12 212 SER A N 1
ATOM 1626 C CA . SER A 1 212 ? 13.359 14.609 28.188 1 80.12 212 SER A CA 1
ATOM 1627 C C . SER A 1 212 ? 13.75 13.836 26.938 1 80.12 212 SER A C 1
ATOM 1629 O O . SER A 1 212 ? 14.797 13.18 26.906 1 80.12 212 SER A O 1
ATOM 1631 N N . TYR A 1 213 ? 12.875 13.875 26 1 78.94 213 TYR A N 1
ATOM 1632 C CA . TYR A 1 213 ? 13.109 13.164 24.766 1 78.94 213 TYR A CA 1
ATOM 1633 C C . TYR A 1 213 ? 13.055 14.109 23.562 1 78.94 213 TYR A C 1
ATOM 1635 O O . TYR A 1 213 ? 12.055 14.164 22.859 1 78.94 213 TYR A O 1
ATOM 1643 N N . PRO A 1 214 ? 14.203 14.609 23.359 1 78.44 214 PRO A N 1
ATOM 1644 C CA . PRO A 1 214 ? 14.242 15.539 22.234 1 78.44 214 PRO A CA 1
ATOM 1645 C C . PRO A 1 214 ? 14.062 14.852 20.891 1 78.44 214 PRO A C 1
ATOM 1647 O O . PRO A 1 214 ? 14.391 13.664 20.75 1 78.44 214 PRO A O 1
ATOM 1650 N N . ASN A 1 215 ? 13.32 15.438 20.031 1 77.62 215 ASN A N 1
ATOM 1651 C CA . ASN A 1 215 ? 13.164 15.062 18.625 1 77.62 215 ASN A CA 1
ATOM 1652 C C . ASN A 1 215 ? 12.047 14.039 18.438 1 77.62 215 ASN A C 1
ATOM 1654 O O . ASN A 1 215 ? 11.977 13.367 17.406 1 77.62 215 ASN A O 1
ATOM 1658 N N . ARG A 1 216 ? 11.266 13.836 19.453 1 80.31 216 ARG A N 1
ATOM 1659 C CA . ARG A 1 216 ? 10.094 12.977 19.297 1 80.31 216 ARG A CA 1
ATOM 1660 C C . ARG A 1 216 ? 8.82 13.805 19.188 1 80.31 216 ARG A C 1
ATOM 1662 O O . ARG A 1 216 ? 8.453 14.531 20.109 1 80.31 216 ARG A O 1
ATOM 1669 N N . TYR A 1 217 ? 8.18 13.594 18.109 1 84.56 217 TYR A N 1
ATOM 1670 C CA . TYR A 1 217 ? 7.027 14.438 17.828 1 84.56 217 TYR A CA 1
ATOM 1671 C C . TYR A 1 217 ? 5.73 13.656 17.984 1 84.56 217 TYR A C 1
ATOM 1673 O O . TYR A 1 217 ? 5.652 12.484 17.594 1 84.56 217 TYR A O 1
ATOM 1681 N N . ALA A 1 218 ? 4.781 14.258 18.562 1 83.31 218 ALA A N 1
ATOM 1682 C CA . ALA A 1 218 ? 3.404 13.773 18.578 1 83.31 218 ALA A CA 1
ATOM 1683 C C . ALA A 1 218 ? 2.57 14.445 17.5 1 83.31 218 ALA A C 1
ATOM 1685 O O . ALA A 1 218 ? 2.469 15.672 17.453 1 83.31 218 ALA A O 1
ATOM 1686 N N . PRO A 1 219 ? 1.997 13.633 16.625 1 88 219 PRO A N 1
ATOM 1687 C CA . PRO A 1 219 ? 1.204 14.227 15.547 1 88 219 PRO A CA 1
ATOM 1688 C C . PRO A 1 219 ? -0.253 14.453 15.938 1 88 219 PRO A C 1
ATOM 1690 O O . PRO A 1 219 ? -0.861 13.594 16.594 1 88 219 PRO A O 1
ATOM 1693 N N . TYR A 1 220 ? -0.78 15.555 15.672 1 91.56 220 TYR A N 1
ATOM 1694 C CA . TYR A 1 220 ? -2.191 15.914 15.781 1 91.56 220 TYR A CA 1
ATOM 1695 C C . TYR A 1 220 ? -2.771 16.266 14.414 1 91.56 220 TYR A C 1
ATOM 1697 O O . TYR A 1 220 ? -2.041 16.656 13.508 1 91.56 220 TYR A O 1
ATOM 1705 N N . PHE A 1 221 ? -4.078 16.031 14.312 1 95.81 221 PHE A N 1
ATOM 1706 C CA . PHE A 1 221 ? -4.684 16.266 13 1 95.81 221 PHE A CA 1
ATOM 1707 C C . PHE A 1 221 ? -6.055 16.906 13.141 1 95.81 221 PHE A C 1
ATOM 1709 O O . PHE A 1 221 ? -6.789 16.625 14.094 1 95.81 221 PHE A O 1
ATOM 1716 N N . PHE A 1 222 ? -6.363 17.766 12.18 1 97.94 222 PHE A N 1
ATOM 1717 C CA . PHE A 1 222 ? -7.738 18.219 12.016 1 97.94 222 PHE A CA 1
ATOM 1718 C C . PHE A 1 222 ? -8.039 18.516 10.555 1 97.94 222 PHE A C 1
ATOM 1720 O O . PHE A 1 222 ? -7.234 19.141 9.859 1 97.94 222 PHE A O 1
ATOM 1727 N N . GLY A 1 223 ? -9.195 18.109 10.102 1 98.38 223 GLY A N 1
ATOM 1728 C CA . GLY A 1 223 ? -9.688 18.484 8.789 1 98.38 223 GLY A CA 1
ATOM 1729 C C . GLY A 1 223 ? -10.273 17.328 8.008 1 98.38 223 GLY A C 1
ATOM 1730 O O . GLY A 1 223 ? -10.602 16.281 8.586 1 98.38 223 GLY A O 1
ATOM 1731 N N . ASP A 1 224 ? -10.5 17.594 6.766 1 98.19 224 ASP A N 1
ATOM 1732 C CA . ASP A 1 224 ? -11.172 16.625 5.902 1 98.19 224 ASP A CA 1
ATOM 1733 C C . ASP A 1 224 ? -10.203 15.539 5.445 1 98.19 224 ASP A C 1
ATOM 1735 O O . ASP A 1 224 ? -9.008 15.789 5.281 1 98.19 224 ASP A O 1
ATOM 1739 N N . TYR A 1 225 ? -10.695 14.375 5.273 1 96.75 225 TYR A N 1
ATOM 1740 C CA . TYR A 1 225 ? -9.953 13.289 4.641 1 96.75 225 TYR A CA 1
ATOM 1741 C C . TYR A 1 225 ? -10.68 12.789 3.396 1 96.75 225 TYR A C 1
ATOM 1743 O O . TYR A 1 225 ? -11.898 12.93 3.275 1 96.75 225 TYR A O 1
ATOM 1751 N N . PRO A 1 226 ? -9.922 12.281 2.447 1 95.69 226 PRO A N 1
ATOM 1752 C CA . PRO A 1 226 ? -10.586 11.68 1.289 1 95.69 226 PRO A CA 1
ATOM 1753 C C . PRO A 1 226 ? -11.375 10.422 1.647 1 95.69 226 PRO A C 1
ATOM 1755 O O . PRO A 1 226 ? -10.781 9.359 1.88 1 95.69 226 PRO A O 1
ATOM 1758 N N . SER A 1 227 ? -12.617 10.508 1.554 1 96 227 SER A N 1
ATOM 1759 C CA . SER A 1 227 ? -13.516 9.445 1.995 1 96 227 SER A CA 1
ATOM 1760 C C . SER A 1 227 ? -13.766 8.438 0.88 1 96 227 SER A C 1
ATOM 1762 O O . SER A 1 227 ? -13.828 8.805 -0.295 1 96 227 SER A O 1
ATOM 1764 N N . PHE A 1 228 ? -13.945 7.188 1.255 1 91.44 228 PHE A N 1
ATOM 1765 C CA . PHE A 1 228 ? -14.352 6.148 0.317 1 91.44 228 PHE A CA 1
ATOM 1766 C C . PHE A 1 228 ? -15.852 6.215 0.054 1 91.44 228 PHE A C 1
ATOM 1768 O O . PHE A 1 228 ? -16.344 5.637 -0.917 1 91.44 228 PHE A O 1
ATOM 1775 N N . LYS A 1 229 ? -16.516 6.832 0.995 1 93.81 229 LYS A N 1
ATOM 1776 C CA . LYS A 1 229 ? -17.953 6.969 0.831 1 93.81 229 LYS A CA 1
ATOM 1777 C C . LYS A 1 229 ? -18.297 8.094 -0.14 1 93.81 229 LYS A C 1
ATOM 1779 O O . LYS A 1 229 ? -17.922 9.25 0.081 1 93.81 229 LYS A O 1
ATOM 1784 N N . ALA A 1 230 ? -19.062 7.73 -1.164 1 92.25 230 ALA A N 1
ATOM 1785 C CA . ALA A 1 230 ? -19.516 8.75 -2.102 1 92.25 230 ALA A CA 1
ATOM 1786 C C . ALA A 1 230 ? -20.5 9.711 -1.43 1 92.25 230 ALA A C 1
ATOM 1788 O O . ALA A 1 230 ? -21.406 9.273 -0.713 1 92.25 230 ALA A O 1
ATOM 1789 N N . GLY A 1 231 ? -20.266 10.953 -1.687 1 94.19 231 GLY A N 1
ATOM 1790 C CA . GLY A 1 231 ? -21.172 11.953 -1.136 1 94.19 231 GLY A CA 1
ATOM 1791 C C . GLY A 1 231 ? -21.047 12.102 0.37 1 94.19 231 GLY A C 1
ATOM 1792 O O . GLY A 1 231 ? -22.047 12.367 1.053 1 94.19 231 GLY A O 1
ATOM 1793 N N . ASP A 1 232 ? -19.984 11.859 0.897 1 95.62 232 ASP A N 1
ATOM 1794 C CA . ASP A 1 232 ? -19.75 11.938 2.338 1 95.62 232 ASP A CA 1
ATOM 1795 C C . ASP A 1 232 ? -19.797 13.391 2.82 1 95.62 232 ASP A C 1
ATOM 1797 O O . ASP A 1 232 ? -18.953 14.195 2.453 1 95.62 232 ASP A O 1
ATOM 1801 N N . ALA A 1 233 ? -20.719 13.68 3.693 1 96.31 233 ALA A N 1
ATOM 1802 C CA . ALA A 1 233 ? -20.875 15.031 4.211 1 96.31 233 ALA A CA 1
ATOM 1803 C C . ALA A 1 233 ? -20.172 15.195 5.555 1 96.31 233 ALA A C 1
ATOM 1805 O O . ALA A 1 233 ? -20.172 16.281 6.137 1 96.31 233 ALA A O 1
ATOM 1806 N N . TYR A 1 234 ? -19.5 14.164 6.035 1 96.56 234 TYR A N 1
ATOM 1807 C CA . TYR A 1 234 ? -18.906 14.203 7.367 1 96.56 234 TYR A CA 1
ATOM 1808 C C . TYR A 1 234 ? -17.516 13.602 7.363 1 96.56 234 TYR A C 1
ATOM 1810 O O . TYR A 1 234 ? -17.094 12.984 8.344 1 96.56 234 TYR A O 1
ATOM 1818 N N . ASP A 1 235 ? -16.812 13.68 6.27 1 96.81 235 ASP A N 1
ATOM 1819 C CA . ASP A 1 235 ? -15.453 13.164 6.168 1 96.81 235 ASP A CA 1
ATOM 1820 C C . ASP A 1 235 ? -14.453 14.133 6.793 1 96.81 235 ASP A C 1
ATOM 1822 O O . ASP A 1 235 ? -13.492 14.547 6.145 1 96.81 235 ASP A O 1
ATOM 1826 N N . THR A 1 236 ? -14.648 14.469 8.023 1 98.12 236 THR A N 1
ATOM 1827 C CA . THR A 1 236 ? -13.766 15.305 8.836 1 98.12 236 THR A CA 1
ATOM 1828 C C . THR A 1 236 ? -13.305 14.547 10.078 1 98.12 236 THR A C 1
ATOM 1830 O O . THR A 1 236 ? -14.086 13.812 10.688 1 98.12 236 THR A O 1
ATOM 1833 N N . MET A 1 237 ? -12.062 14.727 10.398 1 96.19 237 MET A N 1
ATOM 1834 C CA . MET A 1 237 ? -11.438 13.969 11.477 1 96.19 237 MET A CA 1
ATOM 1835 C C . MET A 1 237 ? -10.656 14.891 12.414 1 96.19 237 MET A C 1
ATOM 1837 O O . MET A 1 237 ? -10.078 15.883 11.969 1 96.19 237 MET A O 1
ATOM 1841 N N . ILE A 1 238 ? -10.688 14.609 13.688 1 95 238 ILE A N 1
ATOM 1842 C CA . ILE A 1 238 ? -9.789 15.195 14.664 1 95 238 ILE A CA 1
ATOM 1843 C C . ILE A 1 238 ? -9.008 14.086 15.375 1 95 238 ILE A C 1
ATOM 1845 O O . ILE A 1 238 ? -9.562 13.039 15.703 1 95 238 ILE A O 1
ATOM 1849 N N . ALA A 1 239 ? -7.707 14.289 15.508 1 90.88 239 ALA A N 1
ATOM 1850 C CA . ALA A 1 239 ? -6.871 13.25 16.109 1 90.88 239 ALA A CA 1
ATOM 1851 C C . ALA A 1 239 ? -5.961 13.844 17.188 1 90.88 239 ALA A C 1
ATOM 1853 O O . ALA A 1 239 ? -5.375 14.906 17 1 90.88 239 ALA A O 1
ATOM 1854 N N . GLY A 1 240 ? -5.871 13.227 18.25 1 87.5 240 GLY A N 1
ATOM 1855 C CA . GLY A 1 240 ? -5.02 13.555 19.391 1 87.5 240 GLY A CA 1
ATOM 1856 C C . GLY A 1 240 ? -4.977 12.461 20.438 1 87.5 240 GLY A C 1
ATOM 1857 O O . GLY A 1 240 ? -5.086 11.281 20.109 1 87.5 240 GLY A O 1
ATOM 1858 N N . TYR A 1 241 ? -4.762 12.883 21.609 1 78.06 241 TYR A N 1
ATOM 1859 C CA . TYR A 1 241 ? -4.699 11.922 22.703 1 78.06 241 TYR A CA 1
ATOM 1860 C C . TYR A 1 241 ? -6.086 11.648 23.266 1 78.06 241 TYR A C 1
ATOM 1862 O O . TYR A 1 241 ? -6.902 12.562 23.406 1 78.06 241 TYR A O 1
ATOM 1870 N N . TYR A 1 242 ? -6.375 10.281 23.562 1 70.81 242 TYR A N 1
ATOM 1871 C CA . TYR A 1 242 ? -7.652 9.883 24.156 1 70.81 242 TYR A CA 1
ATOM 1872 C C . TYR A 1 242 ? -7.746 10.344 25.594 1 70.81 242 TYR A C 1
ATOM 1874 O O . TYR A 1 242 ? -8.797 10.82 26.031 1 70.81 242 TYR A O 1
ATOM 1882 N N . ASP A 1 243 ? -6.859 9.891 26.422 1 62.44 243 ASP A N 1
ATOM 1883 C CA . ASP A 1 243 ? -6.855 10.227 27.844 1 62.44 243 ASP A CA 1
ATOM 1884 C C . ASP A 1 243 ? -5.469 10.688 28.297 1 62.44 243 ASP A C 1
ATOM 1886 O O . ASP A 1 243 ? -4.477 10.445 27.609 1 62.44 243 ASP A O 1
ATOM 1890 N N . LEU A 1 244 ? -5.523 11.602 29.375 1 51.75 244 LEU A N 1
ATOM 1891 C CA . LEU A 1 244 ? -4.301 12.148 29.938 1 51.75 244 LEU A CA 1
ATOM 1892 C C . LEU A 1 244 ? -3.676 11.164 30.922 1 51.75 244 LEU A C 1
ATOM 1894 O O . LEU A 1 244 ? -2.57 11.391 31.422 1 51.75 244 LEU A O 1
ATOM 1898 N N . ASN A 1 245 ? -4.512 10.367 31.375 1 47.53 245 ASN A N 1
ATOM 1899 C CA . ASN A 1 245 ? -4.004 9.562 32.5 1 47.53 245 ASN A CA 1
ATOM 1900 C C . ASN A 1 245 ? -2.648 8.945 32.156 1 47.53 245 ASN A C 1
ATOM 1902 O O . ASN A 1 245 ? -1.762 8.898 33 1 47.53 245 ASN A O 1
ATOM 1906 N N . ILE A 1 246 ? -2.607 8.164 31.312 1 43.66 246 ILE A N 1
ATOM 1907 C CA . ILE A 1 246 ? -1.374 7.406 31.141 1 43.66 246 ILE A CA 1
ATOM 1908 C C . ILE A 1 246 ? -0.315 8.289 30.469 1 43.66 246 ILE A C 1
ATOM 1910 O O . ILE A 1 246 ? 0.773 7.809 30.141 1 43.66 246 ILE A O 1
ATOM 1914 N N . ASN A 1 247 ? -0.563 9.242 29.859 1 43.97 247 ASN A N 1
ATOM 1915 C CA . ASN A 1 247 ? 0.287 10.031 28.984 1 43.97 247 ASN A CA 1
ATOM 1916 C C . ASN A 1 247 ? 1.405 10.727 29.75 1 43.97 247 ASN A C 1
ATOM 1918 O O . ASN A 1 247 ? 2.01 11.68 29.25 1 43.97 247 ASN A O 1
ATOM 1922 N N . TRP A 1 248 ? 1.329 10.703 31 1 41.12 248 TRP A N 1
ATOM 1923 C CA . TRP A 1 248 ? 2.24 11.578 31.719 1 41.12 248 TRP A CA 1
ATOM 1924 C C . TRP A 1 248 ? 3.676 11.391 31.25 1 41.12 248 TRP A C 1
ATOM 1926 O O . TRP A 1 248 ? 4.477 12.328 31.281 1 41.12 248 TRP A O 1
ATOM 1936 N N . ALA A 1 249 ? 4.312 10.094 31.844 1 40.72 249 ALA A N 1
ATOM 1937 C CA . ALA A 1 249 ? 5.77 10.133 31.938 1 40.72 249 ALA A CA 1
ATOM 1938 C C . ALA A 1 249 ? 6.402 10.359 30.578 1 40.72 249 ALA A C 1
ATOM 1940 O O . ALA A 1 249 ? 6.035 11.297 29.859 1 40.72 249 ALA A O 1
ATOM 1941 N N . GLU A 1 250 ? 7.395 9.375 30.312 1 41.47 250 GLU A N 1
ATOM 1942 C CA . GLU A 1 250 ? 8.375 9.398 29.234 1 41.47 250 GLU A CA 1
ATOM 1943 C C . GLU A 1 250 ? 7.746 8.992 27.906 1 41.47 250 GLU A C 1
ATOM 1945 O O . GLU A 1 250 ? 6.938 8.062 27.859 1 41.47 250 GLU A O 1
ATOM 1950 N N . PRO A 1 251 ? 7.594 10.094 26.984 1 43.84 251 PRO A N 1
ATOM 1951 C CA . PRO A 1 251 ? 7.258 9.648 25.641 1 43.84 251 PRO A CA 1
ATOM 1952 C C . PRO A 1 251 ? 7.586 8.172 25.406 1 43.84 251 PRO A C 1
ATOM 1954 O O . PRO A 1 251 ? 7.32 7.641 24.328 1 43.84 251 PRO A O 1
ATOM 1957 N N . SER A 1 252 ? 8.484 7.68 26.328 1 37.12 252 SER A N 1
ATOM 1958 C CA . SER A 1 252 ? 9 6.348 26.047 1 37.12 252 SER A CA 1
ATOM 1959 C C . SER A 1 252 ? 7.887 5.305 26.062 1 37.12 252 SER A C 1
ATOM 1961 O O . SER A 1 252 ? 8.109 4.145 25.719 1 37.12 252 SER A O 1
ATOM 1963 N N . SER A 1 253 ? 7.195 5.359 27.234 1 36.06 253 SER A N 1
ATOM 1964 C CA . SER A 1 253 ? 6.43 4.129 27.406 1 36.06 253 SER A CA 1
ATOM 1965 C C . SER A 1 253 ? 5.449 3.918 26.25 1 36.06 253 SER A C 1
ATOM 1967 O O . SER A 1 253 ? 4.695 4.824 25.906 1 36.06 253 SER A O 1
ATOM 1969 N N . ASN A 1 254 ? 5.836 3.189 25.375 1 37.78 254 ASN A N 1
ATOM 1970 C CA . ASN A 1 254 ? 5.535 2.635 24.047 1 37.78 254 ASN A CA 1
ATOM 1971 C C . ASN A 1 254 ? 4.035 2.43 23.859 1 37.78 254 ASN A C 1
ATOM 1973 O O . ASN A 1 254 ? 3.59 2.082 22.766 1 37.78 254 ASN A O 1
ATOM 1977 N N . LEU A 1 255 ? 3.469 1.718 24.969 1 36.28 255 LEU A N 1
ATOM 1978 C CA . LEU A 1 255 ? 2.332 0.841 24.703 1 36.28 255 LEU A CA 1
ATOM 1979 C C . LEU A 1 255 ? 1.156 1.631 24.125 1 36.28 255 LEU A C 1
ATOM 1981 O O . LEU A 1 255 ? 0.5 1.185 23.188 1 36.28 255 LEU A O 1
ATOM 1985 N N . VAL A 1 256 ? 0.564 2.396 25.078 1 34.62 256 VAL A N 1
ATOM 1986 C CA . VAL A 1 256 ? -0.826 2.783 24.859 1 34.62 256 VAL A CA 1
ATOM 1987 C C . VAL A 1 256 ? -0.903 3.852 23.781 1 34.62 256 VAL A C 1
ATOM 1989 O O . VAL A 1 256 ? -1.922 3.982 23.094 1 34.62 256 VAL A O 1
ATOM 1992 N N . THR A 1 257 ? -0.264 4.992 24.141 1 36.16 257 THR A N 1
ATOM 1993 C CA . THR A 1 257 ? -0.622 6.301 23.609 1 36.16 257 THR A CA 1
ATOM 1994 C C . THR A 1 257 ? -0.426 6.344 22.094 1 36.16 257 THR A C 1
ATOM 1996 O O . THR A 1 257 ? -0.883 7.277 21.422 1 36.16 257 THR A O 1
ATOM 1999 N N . ASP A 1 258 ? 0.818 6.098 21.797 1 38.88 258 ASP A N 1
ATOM 2000 C CA . ASP A 1 258 ? 1.015 6.609 20.453 1 38.88 258 ASP A CA 1
ATOM 2001 C C . ASP A 1 258 ? -0.036 6.047 19.484 1 38.88 258 ASP A C 1
ATOM 2003 O O . ASP A 1 258 ? 0.298 5.352 18.531 1 38.88 258 ASP A O 1
ATOM 2007 N N . ASN A 1 259 ? -1.103 5.84 20.141 1 42.72 259 ASN A N 1
ATOM 2008 C CA . ASN A 1 259 ? -2.264 5.27 19.453 1 42.72 259 ASN A CA 1
ATOM 2009 C C . ASN A 1 259 ? -2.695 6.125 18.266 1 42.72 259 ASN A C 1
ATOM 2011 O O . ASN A 1 259 ? -3.627 5.77 17.547 1 42.72 259 ASN A O 1
ATOM 2015 N N . VAL A 1 260 ? -2.51 7.473 18.547 1 41.44 260 VAL A N 1
ATOM 2016 C CA . VAL A 1 260 ? -2.865 8.164 17.312 1 41.44 260 VAL A CA 1
ATOM 2017 C C . VAL A 1 260 ? -2.232 7.457 16.109 1 41.44 260 VAL A C 1
ATOM 2019 O O . VAL A 1 260 ? -2.799 7.449 15.016 1 41.44 260 VAL A O 1
ATOM 2022 N N . TYR A 1 261 ? -1.094 6.836 16.531 1 45.44 261 TYR A N 1
ATOM 2023 C CA . TYR A 1 261 ? -0.389 6.18 15.43 1 45.44 261 TYR A CA 1
ATOM 2024 C C . TYR A 1 261 ? -0.589 4.672 15.484 1 45.44 261 TYR A C 1
ATOM 2026 O O . TYR A 1 261 ? 0.063 3.926 14.75 1 45.44 261 TYR A O 1
ATOM 2034 N N . SER A 1 262 ? -1.222 4.281 16.641 1 42.88 262 SER A N 1
ATOM 2035 C CA . SER A 1 262 ? -1.208 2.824 16.672 1 42.88 262 SER A CA 1
ATOM 2036 C C . SER A 1 262 ? -2.051 2.242 15.539 1 42.88 262 SER A C 1
ATOM 2038 O O . SER A 1 262 ? -3.23 2.574 15.406 1 42.88 262 SER A O 1
ATOM 2040 N N . VAL A 1 263 ? -1.367 2.145 14.547 1 37.66 263 VAL A N 1
ATOM 2041 C CA . VAL A 1 263 ? -1.705 1.233 13.461 1 37.66 263 VAL A CA 1
ATOM 2042 C C . VAL A 1 263 ? -1.961 -0.165 14.016 1 37.66 263 VAL A C 1
ATOM 2044 O O . VAL A 1 263 ? -1.122 -0.718 14.727 1 37.66 263 VAL A O 1
ATOM 2047 N N . GLY A 1 264 ? -3.352 -0.452 14.273 1 37.25 264 GLY A N 1
ATOM 2048 C CA . GLY A 1 264 ? -3.789 -1.811 14.547 1 37.25 264 GLY A CA 1
ATOM 2049 C C . GLY A 1 264 ? -4.988 -1.874 15.477 1 37.25 264 GLY A C 1
ATOM 2050 O O . GLY A 1 264 ? -5.426 -0.849 16 1 37.25 264 GLY A O 1
ATOM 2051 N N . THR A 1 265 ? -5.699 -2.955 15.586 1 40.12 265 THR A N 1
ATOM 2052 C CA . THR A 1 265 ? -7.02 -3.402 16.016 1 40.12 265 THR A CA 1
ATOM 2053 C C . THR A 1 265 ? -7.398 -2.77 17.344 1 40.12 265 THR A C 1
ATOM 2055 O O . THR A 1 265 ? -8.477 -2.182 17.484 1 40.12 265 THR A O 1
ATOM 2058 N N . GLY A 1 266 ? -7.148 -3.389 18.328 1 39.09 266 GLY A N 1
ATOM 2059 C CA . GLY A 1 266 ? -7.887 -3.582 19.562 1 39.09 266 GLY A CA 1
ATOM 2060 C C . GLY A 1 266 ? -7.957 -2.334 20.422 1 39.09 266 GLY A C 1
ATOM 2061 O O . GLY A 1 266 ? -8.281 -2.406 21.609 1 39.09 266 GLY A O 1
ATOM 2062 N N . VAL A 1 267 ? -7.473 -1.163 19.766 1 44.19 267 VAL A N 1
ATOM 2063 C CA . VAL A 1 267 ? -7.32 -0.248 20.891 1 44.19 267 VAL A CA 1
ATOM 2064 C C . VAL A 1 267 ? -8.594 0.576 21.062 1 44.19 267 VAL A C 1
ATOM 2066 O O . VAL A 1 267 ? -9.008 1.296 20.141 1 44.19 267 VAL A O 1
ATOM 2069 N N . GLY A 1 268 ? -9.664 0.109 21.703 1 48.12 268 GLY A N 1
ATOM 2070 C CA . GLY A 1 268 ? -10.883 0.754 22.172 1 48.12 268 GLY A CA 1
ATOM 2071 C C . GLY A 1 268 ? -10.672 2.191 22.609 1 48.12 268 GLY A C 1
ATOM 2072 O O . GLY A 1 268 ? -11.633 2.939 22.781 1 48.12 268 GLY A O 1
ATOM 2073 N N . ASN A 1 269 ? -9.469 2.734 22.656 1 61.22 269 ASN A N 1
ATOM 2074 C CA . ASN A 1 269 ? -9.328 4.039 23.297 1 61.22 269 ASN A CA 1
ATOM 2075 C C . ASN A 1 269 ? -8.383 4.949 22.531 1 61.22 269 ASN A C 1
ATOM 2077 O O . ASN A 1 269 ? -7.363 5.391 23.062 1 61.22 269 ASN A O 1
ATOM 2081 N N . THR A 1 270 ? -8.867 5.215 21.141 1 72.56 270 THR A N 1
ATOM 2082 C CA . THR A 1 270 ? -8.008 6.148 20.406 1 72.56 270 THR A CA 1
ATOM 2083 C C . THR A 1 270 ? -8.547 7.574 20.531 1 72.56 270 THR A C 1
ATOM 2085 O O . THR A 1 270 ? -9.75 7.777 20.719 1 72.56 270 THR A O 1
ATOM 2088 N N . GLY A 1 271 ? -7.668 8.625 20.562 1 81.69 271 GLY A N 1
ATOM 2089 C CA . GLY A 1 271 ? -8.062 10.023 20.516 1 81.69 271 GLY A CA 1
ATOM 2090 C C . GLY A 1 271 ? -8.367 10.508 19.109 1 81.69 271 GLY A C 1
ATOM 2091 O O . GLY A 1 271 ? -8.227 11.695 18.797 1 81.69 271 GLY A O 1
ATOM 2092 N N . ILE A 1 272 ? -8.75 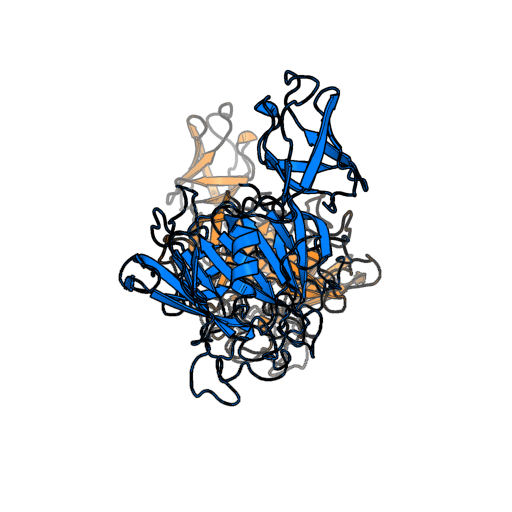9.578 18.188 1 88.06 272 ILE A N 1
ATOM 2093 C CA . ILE A 1 272 ? -9.094 9.898 16.797 1 88.06 272 ILE A CA 1
ATOM 2094 C C . ILE A 1 272 ? -10.602 9.797 16.609 1 88.06 272 ILE A C 1
ATOM 2096 O O . ILE A 1 272 ? -11.203 8.75 16.875 1 88.06 272 ILE A O 1
ATOM 2100 N N . TRP A 1 273 ? -11.148 10.898 16.172 1 90.94 273 TRP A N 1
ATOM 2101 C CA . TRP A 1 273 ? -12.594 10.945 16.016 1 90.94 273 TRP A CA 1
ATOM 2102 C C . TRP A 1 273 ? -12.984 11.406 14.617 1 90.94 273 TRP A C 1
ATOM 2104 O O . TRP A 1 273 ? -12.406 12.352 14.078 1 90.94 273 TRP A O 1
ATOM 2114 N N . LEU A 1 274 ? -13.969 10.695 14.062 1 94 274 LEU A N 1
ATOM 2115 C CA . LEU A 1 274 ? -14.664 11.156 12.867 1 94 274 LEU A CA 1
ATOM 2116 C C . LEU A 1 274 ? -15.969 11.859 13.242 1 94 274 LEU A C 1
ATOM 2118 O O . LEU A 1 274 ? -16.578 11.539 14.266 1 94 274 LEU A O 1
ATOM 2122 N N . ALA A 1 275 ? -16.328 12.758 12.414 1 96.94 275 ALA A N 1
ATOM 2123 C CA . ALA A 1 275 ? -17.547 13.5 12.703 1 96.94 275 ALA A CA 1
ATOM 2124 C C . ALA A 1 275 ? -18.75 12.57 12.828 1 96.94 275 ALA A C 1
ATOM 2126 O O . ALA A 1 275 ? -19.578 12.734 13.711 1 96.94 275 ALA A O 1
ATOM 2127 N N . ARG A 1 276 ? -18.844 11.68 11.883 1 94.81 276 ARG A N 1
ATOM 2128 C CA . ARG A 1 276 ? -19.875 10.648 11.93 1 94.81 276 ARG A CA 1
ATOM 2129 C C . ARG A 1 276 ? -19.391 9.359 11.273 1 94.81 276 ARG A C 1
ATOM 2131 O O . ARG A 1 276 ? -18.375 9.359 10.57 1 94.81 276 ARG A O 1
ATOM 2138 N N . GLY A 1 277 ? -20.188 8.32 11.562 1 92.69 277 GLY A N 1
ATOM 2139 C CA . GLY A 1 277 ? -19.938 7.062 10.875 1 92.69 277 GLY A CA 1
ATOM 2140 C C . GLY A 1 277 ? -20.328 7.094 9.406 1 92.69 277 GLY A C 1
ATOM 2141 O O . GLY A 1 277 ? -20.906 8.07 8.938 1 92.69 277 GLY A O 1
ATOM 2142 N N . TYR A 1 278 ? -20.062 6.023 8.742 1 92.56 278 TYR A N 1
ATOM 2143 C CA . TYR A 1 278 ? -20.281 5.949 7.301 1 92.56 278 TYR A CA 1
ATOM 2144 C C . TYR A 1 278 ? -21.766 6.094 6.973 1 92.56 278 TYR A C 1
ATOM 2146 O O . TYR A 1 278 ? -22.125 6.457 5.852 1 92.56 278 TYR A O 1
ATOM 2154 N N . SER A 1 279 ? -22.625 5.719 7.883 1 91.81 279 SER A N 1
ATOM 2155 C CA . SER A 1 279 ? -24.062 5.848 7.668 1 91.81 279 SER A CA 1
ATOM 2156 C C . SER A 1 279 ? -24.484 7.312 7.609 1 91.81 279 SER A C 1
ATOM 2158 O O . SER A 1 279 ? -25.594 7.625 7.172 1 91.81 279 SER A O 1
ATOM 2160 N N . GLN A 1 280 ? -23.656 8.148 8.156 1 93.44 280 GLN A N 1
ATOM 2161 C CA . GLN A 1 280 ? -23.875 9.586 8.203 1 93.44 280 GLN A CA 1
ATOM 2162 C C . GLN A 1 280 ? -24.906 9.953 9.273 1 93.44 280 GLN A C 1
ATOM 2164 O O . GLN A 1 280 ? -25.406 11.078 9.305 1 93.44 280 GLN A O 1
ATOM 2169 N N . LEU A 1 281 ? -25.219 8.992 10.055 1 91.44 281 LEU A N 1
ATOM 2170 C CA . LEU A 1 281 ? -26.188 9.211 11.125 1 91.44 281 LEU A CA 1
ATOM 2171 C C . LEU A 1 281 ? -25.5 9.25 12.484 1 91.44 281 LEU A C 1
ATOM 2173 O O . LEU A 1 281 ? -24.391 8.75 12.633 1 91.44 281 LEU A O 1
ATOM 2177 N N . GLY A 1 282 ? -26.125 9.914 13.445 1 91.5 282 GLY A N 1
ATOM 2178 C CA . GLY A 1 282 ? -25.609 9.945 14.812 1 91.5 282 GLY A CA 1
ATOM 2179 C C . GLY A 1 282 ? -24.5 10.953 15.008 1 91.5 282 GLY A C 1
ATOM 2180 O O . GLY A 1 282 ? -24.531 12.055 14.461 1 91.5 282 GLY A O 1
ATOM 2181 N N . GLY A 1 283 ? -23.594 10.609 15.93 1 91.75 283 GLY A N 1
ATOM 2182 C CA . GLY A 1 283 ? -22.516 11.508 16.312 1 91.75 283 GLY A CA 1
ATOM 2183 C C . GLY A 1 283 ? -21.141 10.938 16.031 1 91.75 283 GLY A C 1
ATOM 2184 O O . GLY A 1 283 ? -20.984 10.008 15.242 1 91.75 283 GLY A O 1
ATOM 2185 N N . ARG A 1 284 ? -20.312 11.5 16.656 1 91.81 284 ARG A N 1
ATOM 2186 C CA . ARG A 1 284 ? -18.906 11.164 16.453 1 91.81 284 ARG A CA 1
ATOM 2187 C C . ARG A 1 284 ? -18.672 9.664 16.594 1 91.81 284 ARG A C 1
ATOM 2189 O O . ARG A 1 284 ? -19.406 8.977 17.312 1 91.81 284 ARG A O 1
ATOM 2196 N N . ILE A 1 285 ? -17.656 9.141 15.93 1 89.88 285 ILE A N 1
ATOM 2197 C CA . ILE A 1 285 ? -17.234 7.75 16.062 1 89.88 285 ILE A CA 1
ATOM 2198 C C . ILE A 1 285 ? -15.719 7.676 16.141 1 89.88 285 ILE A C 1
ATOM 2200 O O . ILE A 1 285 ? -15.016 8.414 15.445 1 89.88 285 ILE A O 1
ATOM 2204 N N . ASN A 1 286 ? -15.281 6.785 16.984 1 86.94 286 ASN A N 1
ATOM 2205 C CA . ASN A 1 286 ? -13.844 6.582 17.109 1 86.94 286 ASN A CA 1
ATOM 2206 C C . ASN A 1 286 ? -13.258 5.926 15.867 1 86.94 286 ASN A C 1
ATOM 2208 O O . ASN A 1 286 ? -13.93 5.145 15.195 1 86.94 286 ASN A O 1
ATOM 2212 N N . ALA A 1 287 ? -12.008 6.34 15.57 1 84.38 287 ALA A N 1
ATOM 2213 C CA . ALA A 1 287 ? -11.336 5.805 14.383 1 84.38 287 ALA A CA 1
ATOM 2214 C C . ALA A 1 287 ? -9.898 5.387 14.711 1 84.38 287 ALA A C 1
ATOM 2216 O O . ALA A 1 287 ? -9.398 5.668 15.797 1 84.38 287 ALA A O 1
ATOM 2217 N N . GLN A 1 288 ? -9.367 4.648 13.742 1 78.88 288 GLN A N 1
ATOM 2218 C CA . GLN A 1 288 ? -7.965 4.238 13.781 1 78.88 288 GLN A CA 1
ATOM 2219 C C . GLN A 1 288 ? -7.375 4.18 12.375 1 78.88 288 GLN A C 1
ATOM 2221 O O . GLN A 1 288 ? -8.109 4.215 11.383 1 78.88 288 GLN A O 1
ATOM 2226 N N . TRP A 1 289 ? -6.117 4.258 12.281 1 76.31 289 TRP A N 1
ATOM 2227 C CA . TRP A 1 289 ? -5.516 4.062 10.969 1 76.31 289 TRP A CA 1
ATOM 2228 C C . TRP A 1 289 ? -4.961 2.648 10.828 1 76.31 289 TRP A C 1
ATOM 2230 O O . TRP A 1 289 ? -4.48 2.064 11.805 1 76.31 289 TRP A O 1
ATOM 2240 N N . VAL A 1 290 ? -5.062 2.131 9.594 1 70.56 290 VAL A N 1
ATOM 2241 C CA . VAL A 1 290 ? -4.641 0.77 9.273 1 70.56 290 VAL A CA 1
ATOM 2242 C C . VAL A 1 290 ? -3.779 0.773 8.016 1 70.56 290 VAL A C 1
ATOM 2244 O O . VAL A 1 290 ? -3.484 1.835 7.461 1 70.56 290 VAL A O 1
ATOM 2247 N N . SER A 1 291 ? -3.299 -0.493 7.504 1 61.03 291 SER A N 1
ATOM 2248 C CA . SER A 1 291 ? -2.6 -0.758 6.254 1 61.03 291 SER A CA 1
ATOM 2249 C C . SER A 1 291 ? -1.096 -0.548 6.402 1 61.03 291 SER A C 1
ATOM 2251 O O . SER A 1 291 ? -0.401 -0.272 5.422 1 61.03 291 SER A O 1
ATOM 2253 N N . ALA A 1 292 ? -0.59 -0.353 7.551 1 58.75 292 ALA A N 1
ATOM 2254 C CA . ALA A 1 292 ? 0.86 -0.29 7.707 1 58.75 292 ALA A CA 1
ATOM 2255 C C . ALA A 1 292 ? 1.381 -1.496 8.484 1 58.75 292 ALA A C 1
ATOM 2257 O O . ALA A 1 292 ? 0.666 -2.066 9.312 1 58.75 292 ALA A O 1
ATOM 2258 N N . PRO A 1 293 ? 2.584 -2.023 7.855 1 50.66 293 PRO A N 1
ATOM 2259 C CA . PRO A 1 293 ? 3.166 -3.17 8.555 1 50.66 293 PRO A CA 1
ATOM 2260 C C . PRO A 1 293 ? 3.475 -2.873 10.023 1 50.66 293 PRO A C 1
ATOM 2262 O O . PRO A 1 293 ? 3.791 -1.733 10.367 1 50.66 293 PRO A O 1
ATOM 2265 N N . ALA A 1 294 ? 2.689 -3.678 10.898 1 45.25 294 ALA A N 1
ATOM 2266 C CA . ALA A 1 294 ? 3.145 -3.547 12.281 1 45.25 294 ALA A CA 1
ATOM 2267 C C . ALA A 1 294 ? 4.48 -4.258 12.484 1 45.25 294 ALA A C 1
ATOM 2269 O O . ALA A 1 294 ? 4.691 -5.359 11.969 1 45.25 294 ALA A O 1
ATOM 2270 N N . GLY A 1 295 ? 5.574 -3.502 12.109 1 40.47 295 GLY A N 1
ATOM 2271 C CA . GLY A 1 295 ? 6.805 -4.223 12.398 1 40.47 295 GLY A CA 1
ATOM 2272 C C . GLY A 1 295 ? 6.668 -5.211 13.539 1 40.47 295 GLY A C 1
ATOM 2273 O O . GLY A 1 295 ? 5.652 -5.223 14.234 1 40.47 295 GLY A O 1
ATOM 2274 N N . GLY A 1 296 ? 7.723 -6.059 13.875 1 38.59 296 GLY A N 1
ATOM 2275 C CA . GLY A 1 296 ? 8.055 -7.062 14.867 1 38.59 296 GLY A CA 1
ATOM 2276 C C . GLY A 1 296 ? 7.16 -7.016 16.094 1 38.59 296 GLY A C 1
ATOM 2277 O O . GLY A 1 296 ? 7.625 -7.191 17.219 1 38.59 296 GLY A O 1
ATOM 2278 N N . GLY A 1 297 ? 5.832 -6.82 15.727 1 38.78 297 GLY A N 1
ATOM 2279 C CA . GLY A 1 297 ? 5.023 -6.793 16.938 1 38.78 297 GLY A CA 1
ATOM 2280 C C . GLY A 1 297 ? 4.816 -5.391 17.484 1 38.78 297 GLY A C 1
ATOM 2281 O O . GLY A 1 297 ? 4.082 -5.199 18.453 1 38.78 297 GLY A O 1
ATOM 2282 N N . SER A 1 298 ? 5.754 -4.602 17.031 1 41.56 298 SER A N 1
ATOM 2283 C CA . SER A 1 298 ? 5.664 -3.293 17.672 1 41.56 298 SER A CA 1
ATOM 2284 C C . SER A 1 298 ? 4.676 -2.389 16.953 1 41.56 298 SER A C 1
ATOM 2286 O O . SER A 1 298 ? 4.477 -2.525 15.742 1 41.56 298 SER A O 1
ATOM 2288 N N . THR A 1 299 ? 3.791 -1.815 17.609 1 44 299 THR A N 1
ATOM 2289 C CA . THR A 1 299 ? 2.65 -0.967 17.281 1 44 299 THR A CA 1
ATOM 2290 C C . THR A 1 299 ? 3.117 0.359 16.688 1 44 299 THR A C 1
ATOM 2292 O O . THR A 1 299 ? 2.311 1.27 16.484 1 44 299 THR A O 1
ATOM 2295 N N . GLY A 1 300 ? 4.469 0.568 16.391 1 49.12 300 GLY A N 1
ATOM 2296 C CA . GLY A 1 300 ? 4.812 1.906 15.938 1 49.12 300 GLY A CA 1
ATOM 2297 C C . GLY A 1 300 ? 4.988 1.997 14.438 1 49.12 300 GLY A C 1
ATOM 2298 O O . GLY A 1 300 ? 5.512 1.072 13.812 1 49.12 300 GLY A O 1
ATOM 2299 N N . LEU A 1 301 ? 4.402 3.02 13.828 1 54.81 301 LEU A N 1
ATOM 2300 C CA . LEU A 1 301 ? 4.547 3.307 12.398 1 54.81 301 LEU A CA 1
ATOM 2301 C C . LEU A 1 301 ? 6.02 3.432 12.023 1 54.81 301 LEU A C 1
ATOM 2303 O O . LEU A 1 301 ? 6.777 4.148 12.68 1 54.81 301 LEU A O 1
ATOM 2307 N N . GLY A 1 302 ? 6.48 2.68 11.055 1 56.84 302 GLY A N 1
ATOM 2308 C CA . GLY A 1 302 ? 7.793 2.854 10.453 1 56.84 302 GLY A CA 1
ATOM 2309 C C . GLY A 1 302 ? 8.906 2.191 11.234 1 56.84 302 GLY A C 1
ATOM 2310 O O . GLY A 1 302 ? 10.086 2.402 10.953 1 56.84 302 GLY A O 1
ATOM 2311 N N . ALA A 1 303 ? 8.531 1.545 12.312 1 56.5 303 ALA A N 1
ATOM 2312 C CA . ALA A 1 303 ? 9.562 0.871 13.094 1 56.5 303 ALA A CA 1
ATOM 2313 C C . ALA A 1 303 ? 9.992 -0.438 12.438 1 56.5 303 ALA A C 1
ATOM 2315 O O . ALA A 1 303 ? 9.523 -1.514 12.82 1 56.5 303 ALA A O 1
ATOM 2316 N N . THR A 1 304 ? 10.703 -0.262 11.273 1 59.62 304 THR A N 1
ATOM 2317 C CA . THR A 1 304 ? 11.156 -1.473 10.602 1 59.62 304 THR A CA 1
ATOM 2318 C C . THR A 1 304 ? 12.68 -1.585 10.656 1 59.62 304 THR A C 1
ATOM 2320 O O . THR A 1 304 ? 13.367 -0.613 10.977 1 59.62 304 THR A O 1
ATOM 2323 N N . ALA A 1 305 ? 13.195 -2.701 10.609 1 62.22 305 ALA A N 1
ATOM 2324 C CA . ALA A 1 305 ? 14.633 -2.947 10.609 1 62.22 305 ALA A CA 1
ATOM 2325 C C . ALA A 1 305 ? 15.227 -2.771 9.211 1 62.22 305 ALA A C 1
ATOM 2327 O O . ALA A 1 305 ? 16.422 -3.025 9 1 62.22 305 ALA A O 1
ATOM 2328 N N . VAL A 1 306 ? 14.438 -2.234 8.359 1 72.12 306 VAL A N 1
ATOM 2329 C CA . VAL A 1 306 ? 14.969 -2.006 7.02 1 72.12 306 VAL A CA 1
ATOM 2330 C C . VAL A 1 306 ? 15.75 -0.696 6.988 1 72.12 306 VAL A C 1
ATOM 2332 O O . VAL A 1 306 ? 15.242 0.349 7.402 1 72.12 306 VAL A O 1
ATOM 2335 N N . PRO A 1 307 ? 16.938 -0.737 6.57 1 77.75 307 PRO A N 1
ATOM 2336 C CA . PRO A 1 307 ? 17.734 0.489 6.555 1 77.75 307 PRO A CA 1
ATOM 2337 C C . PRO A 1 307 ? 17.266 1.489 5.504 1 77.75 307 PRO A C 1
ATOM 2339 O O . PRO A 1 307 ? 16.594 1.107 4.539 1 77.75 307 PRO A O 1
ATOM 2342 N N . TYR A 1 308 ? 17.75 2.738 5.773 1 81 308 TYR A N 1
ATOM 2343 C CA . TYR A 1 308 ? 17.641 3.793 4.773 1 81 308 TYR A CA 1
ATOM 2344 C C . TYR A 1 308 ? 19.016 4.293 4.352 1 81 308 TYR A C 1
ATOM 2346 O O . TYR A 1 308 ? 19.859 4.582 5.199 1 81 308 TYR A O 1
ATOM 2354 N N . PRO A 1 309 ? 19.297 4.547 2.98 1 83.19 309 PRO A N 1
ATOM 2355 C CA . PRO A 1 309 ? 18.469 4.121 1.848 1 83.19 309 PRO A CA 1
ATOM 2356 C C . PRO A 1 309 ? 18.406 2.602 1.697 1 83.19 309 PRO A C 1
ATOM 2358 O O . PRO A 1 309 ? 19.219 1.888 2.303 1 83.19 309 PRO A O 1
ATOM 2361 N N . ASN A 1 310 ? 17.406 2.135 1.003 1 86.12 310 ASN A N 1
ATOM 2362 C CA . ASN A 1 310 ? 17.281 0.704 0.736 1 86.12 310 ASN A CA 1
ATOM 2363 C C . ASN A 1 310 ? 18.516 0.172 -0.005 1 86.12 310 ASN A C 1
ATOM 2365 O O . ASN A 1 310 ? 18.859 0.676 -1.072 1 86.12 310 ASN A O 1
ATOM 2369 N N . PRO A 1 311 ? 19.094 -0.81 0.455 1 87.88 311 PRO A N 1
ATOM 2370 C CA . PRO A 1 311 ? 20.359 -1.272 -0.134 1 87.88 311 PRO A CA 1
ATOM 2371 C C . PRO A 1 311 ? 20.203 -1.698 -1.593 1 87.88 311 PRO A C 1
ATOM 2373 O O . PRO A 1 311 ? 21.094 -1.438 -2.412 1 87.88 311 PRO A O 1
ATOM 2376 N N . ALA A 1 312 ? 19.219 -2.246 -2.027 1 89.44 312 ALA A N 1
ATOM 2377 C CA . ALA A 1 312 ? 19.047 -2.824 -3.357 1 89.44 312 ALA A CA 1
ATOM 2378 C C . ALA A 1 312 ? 18.938 -1.733 -4.418 1 89.44 312 ALA A C 1
ATOM 2380 O O . ALA A 1 312 ? 19.328 -1.94 -5.574 1 89.44 312 ALA A O 1
ATOM 2381 N N . ASP A 1 313 ? 18.438 -0.555 -4.004 1 88.88 313 ASP A N 1
ATOM 2382 C CA . ASP A 1 313 ? 18.141 0.408 -5.062 1 88.88 313 ASP A CA 1
ATOM 2383 C C . ASP A 1 313 ? 18.359 1.839 -4.574 1 88.88 313 ASP A C 1
ATOM 2385 O O . ASP A 1 313 ? 18.094 2.795 -5.309 1 88.88 313 ASP A O 1
ATOM 2389 N N . ASN A 1 314 ? 18.672 1.978 -3.305 1 84 314 ASN A N 1
ATOM 2390 C CA . ASN A 1 314 ? 18.906 3.283 -2.701 1 84 314 ASN A CA 1
ATOM 2391 C C . ASN A 1 314 ? 17.625 4.105 -2.607 1 84 314 ASN A C 1
ATOM 2393 O O . ASN A 1 314 ? 17.672 5.336 -2.598 1 84 314 ASN A O 1
ATOM 2397 N N . GLY A 1 315 ? 16.531 3.369 -2.578 1 80.38 315 GLY A N 1
ATOM 2398 C CA . GLY A 1 315 ? 15.242 4.062 -2.566 1 80.38 315 GLY A CA 1
ATOM 2399 C C . GLY A 1 315 ? 14.688 4.258 -1.17 1 80.38 315 GLY A C 1
ATOM 2400 O O . GLY A 1 315 ? 15.258 3.77 -0.192 1 80.38 315 GLY A O 1
ATOM 2401 N N . ILE A 1 316 ? 13.625 5.035 -1.062 1 79.12 316 ILE A N 1
ATOM 2402 C CA . ILE A 1 316 ? 12.797 5.188 0.13 1 79.12 316 ILE A CA 1
ATOM 2403 C C . ILE A 1 316 ? 11.422 4.586 -0.121 1 79.12 316 ILE A C 1
ATOM 2405 O O . ILE A 1 316 ? 10.852 4.746 -1.205 1 79.12 316 ILE A O 1
ATOM 2409 N N . TYR A 1 317 ? 11.008 3.91 0.849 1 78.75 317 TYR A N 1
ATOM 2410 C CA . TYR A 1 317 ? 9.711 3.256 0.722 1 78.75 317 TYR A CA 1
ATOM 2411 C C . TYR A 1 317 ? 8.766 3.703 1.828 1 78.75 317 TYR A C 1
ATOM 2413 O O . TYR A 1 317 ? 9.117 3.664 3.01 1 78.75 317 TYR A O 1
ATOM 2421 N N . VAL A 1 318 ? 7.633 4.184 1.364 1 79.69 318 VAL A N 1
ATOM 2422 C CA . VAL A 1 318 ? 6.59 4.621 2.287 1 79.69 318 VAL A CA 1
ATOM 2423 C C . VAL A 1 318 ? 5.262 3.967 1.914 1 79.69 318 VAL A C 1
ATOM 2425 O O . VAL A 1 318 ? 5.047 3.605 0.755 1 79.69 318 VAL A O 1
ATOM 2428 N N . MET A 1 319 ? 4.453 3.822 2.863 1 76.5 319 MET A N 1
ATOM 2429 C CA . MET A 1 319 ? 3.135 3.24 2.629 1 76.5 319 MET A CA 1
ATOM 2430 C C . MET A 1 319 ? 2.031 4.219 3.021 1 76.5 319 MET A C 1
ATOM 2432 O O . MET A 1 319 ? 2.129 4.895 4.047 1 76.5 319 MET A O 1
ATOM 2436 N N . PRO A 1 320 ? 1.058 4.281 2.189 1 79.75 320 PRO A N 1
ATOM 2437 C CA . PRO A 1 320 ? -0.115 5.051 2.611 1 79.75 320 PRO A CA 1
ATOM 2438 C C . PRO A 1 320 ? -0.902 4.363 3.727 1 79.75 320 PRO A C 1
ATOM 2440 O O . PRO A 1 320 ? -0.838 3.139 3.867 1 79.75 320 PRO A O 1
ATOM 2443 N N . LEU A 1 321 ? -1.647 5.16 4.414 1 80.5 321 LEU A N 1
ATOM 2444 C CA . LEU A 1 321 ? -2.477 4.652 5.504 1 80.5 321 LEU A CA 1
ATOM 2445 C C . LEU A 1 321 ? -3.957 4.879 5.207 1 80.5 321 LEU A C 1
ATOM 2447 O O . LEU A 1 321 ? -4.309 5.77 4.43 1 80.5 321 LEU A O 1
ATOM 2451 N N . MET A 1 322 ? -4.754 4.02 5.836 1 82.44 322 MET A N 1
ATOM 2452 C CA . MET A 1 322 ? -6.203 4.141 5.703 1 82.44 322 MET A CA 1
ATOM 2453 C C . MET A 1 322 ? -6.855 4.367 7.062 1 82.44 322 MET A C 1
ATOM 2455 O O . MET A 1 322 ? -6.309 3.971 8.094 1 82.44 322 MET A O 1
ATOM 2459 N N . ILE A 1 323 ? -7.988 4.973 6.977 1 86.19 323 ILE A N 1
ATOM 2460 C CA . ILE A 1 323 ? -8.773 5.25 8.172 1 86.19 323 ILE A CA 1
ATOM 2461 C C . ILE A 1 323 ? -9.852 4.18 8.344 1 86.19 323 ILE A C 1
ATOM 2463 O O . ILE A 1 323 ? -10.555 3.842 7.387 1 86.19 323 ILE A O 1
ATOM 2467 N N . GLN A 1 324 ? -9.93 3.623 9.539 1 83.75 324 GLN A N 1
ATOM 2468 C CA . GLN A 1 324 ? -10.961 2.639 9.875 1 83.75 324 GLN A CA 1
ATOM 2469 C C . GLN A 1 324 ? -11.812 3.109 11.047 1 83.75 324 GLN A C 1
ATOM 2471 O O . GLN A 1 324 ? -11.289 3.654 12.023 1 83.75 324 GLN A O 1
ATOM 2476 N N . GLU A 1 325 ? -13.109 2.896 10.883 1 86.19 325 GLU A N 1
ATOM 2477 C CA . GLU A 1 325 ? -13.992 3.143 12.023 1 86.19 325 GLU A CA 1
ATOM 2478 C C . GLU A 1 325 ? -13.812 2.076 13.102 1 86.19 325 GLU A C 1
ATOM 2480 O O . GLU A 1 325 ? -13.812 0.879 12.805 1 86.19 325 GLU A O 1
ATOM 2485 N N . GLN A 1 326 ? -13.602 2.467 14.305 1 70.88 326 GLN A N 1
ATOM 2486 C CA . GLN A 1 326 ? -13.375 1.506 15.383 1 70.88 326 GLN A CA 1
ATOM 2487 C C . GLN A 1 326 ? -14.641 0.709 15.68 1 70.88 326 GLN A C 1
ATOM 2489 O O . GLN A 1 326 ? -14.594 -0.516 15.82 1 70.88 326 GLN A O 1
ATOM 2494 N N . THR A 1 327 ? -15.781 1.431 16.172 1 61.03 327 THR A N 1
ATOM 2495 C CA . THR A 1 327 ? -17 0.721 16.531 1 61.03 327 THR A CA 1
ATOM 2496 C C . THR A 1 327 ? -17.766 0.283 15.289 1 61.03 327 THR A C 1
ATOM 2498 O O . THR A 1 327 ? -18.859 -0.272 15.391 1 61.03 327 THR A O 1
ATOM 2501 N N . GLY A 1 328 ? -17.031 0.355 14.195 1 60.22 328 GLY A N 1
ATOM 2502 C CA . GLY A 1 328 ? -17.594 -0.09 12.93 1 60.22 328 GLY A CA 1
ATOM 2503 C C . GLY A 1 328 ? -16.531 -0.582 11.953 1 60.22 328 GLY A C 1
ATOM 2504 O O . GLY A 1 328 ? -15.391 -0.119 11.992 1 60.22 328 GLY A O 1
ATOM 2505 N N . PRO A 1 329 ? -16.625 -1.722 11.391 1 67.38 329 PRO A N 1
ATOM 2506 C CA . PRO A 1 329 ? -15.547 -2.414 10.688 1 67.38 329 PRO A CA 1
ATOM 2507 C C . PRO A 1 329 ? -15.25 -1.807 9.32 1 67.38 329 PRO A C 1
ATOM 2509 O O . PRO A 1 329 ? -14.508 -2.393 8.523 1 67.38 329 PRO A O 1
ATOM 2512 N N . SER A 1 330 ? -15.711 -0.401 9.164 1 85 330 SER A N 1
ATOM 2513 C CA . SER A 1 330 ? -15.602 0.064 7.789 1 85 330 SER A CA 1
ATOM 2514 C C . SER A 1 330 ? -14.297 0.826 7.562 1 85 330 SER A C 1
ATOM 2516 O O . SER A 1 330 ? -13.891 1.635 8.398 1 85 330 SER A O 1
ATOM 2518 N N . LEU A 1 331 ? -13.695 0.528 6.496 1 85.38 331 LEU A N 1
ATOM 2519 C CA . LEU A 1 331 ? -12.695 1.45 5.977 1 85.38 331 LEU A CA 1
ATOM 2520 C C . LEU A 1 331 ? -13.344 2.725 5.449 1 85.38 331 LEU A C 1
ATOM 2522 O O . LEU A 1 331 ? -14.289 2.662 4.66 1 85.38 331 LEU A O 1
ATOM 2526 N N . ARG A 1 332 ? -12.812 3.842 5.863 1 91.19 332 ARG A N 1
ATOM 2527 C CA . ARG A 1 332 ? -13.539 5.086 5.645 1 91.19 332 ARG A CA 1
ATOM 2528 C C . ARG A 1 332 ? -12.828 5.965 4.617 1 91.19 332 ARG A C 1
ATOM 2530 O O . ARG A 1 332 ? -13.461 6.797 3.963 1 91.19 332 ARG A O 1
ATOM 2537 N N . GLY A 1 333 ? -11.57 5.863 4.566 1 91.38 333 GLY A N 1
ATOM 2538 C CA . GLY A 1 333 ? -10.828 6.703 3.641 1 91.38 333 GLY A CA 1
ATOM 2539 C C . GLY A 1 333 ? -9.328 6.59 3.807 1 91.38 333 GLY A C 1
ATOM 2540 O O . GLY A 1 333 ? -8.844 5.762 4.582 1 91.38 333 GLY A O 1
ATOM 2541 N N . ARG A 1 334 ? -8.656 7.371 3.004 1 89.88 334 ARG A N 1
ATOM 2542 C CA . ARG A 1 334 ? -7.203 7.445 3.092 1 89.88 334 ARG A CA 1
ATOM 2543 C C . ARG A 1 334 ? -6.77 8.492 4.109 1 89.88 334 ARG A C 1
ATOM 2545 O O . ARG A 1 334 ? -7.434 9.523 4.277 1 89.88 334 ARG A O 1
ATOM 2552 N N . LEU A 1 335 ? -5.703 8.203 4.766 1 90.62 335 LEU A N 1
ATOM 2553 C CA . LEU A 1 335 ? -5.125 9.211 5.645 1 90.62 335 LEU A CA 1
ATOM 2554 C C . LEU A 1 335 ? -4.422 10.297 4.836 1 90.62 335 LEU A C 1
ATOM 2556 O O . LEU A 1 335 ? -3.482 10.016 4.09 1 90.62 335 LEU A O 1
ATOM 2560 N N . PRO A 1 336 ? -4.852 11.5 4.984 1 94.5 336 PRO A N 1
ATOM 2561 C CA . PRO A 1 336 ? -4.266 12.555 4.152 1 94.5 336 PRO A CA 1
ATOM 2562 C C . PRO A 1 336 ? -2.918 13.039 4.676 1 94.5 336 PRO A C 1
ATOM 2564 O O . PRO A 1 336 ? -2.811 13.438 5.84 1 94.5 336 PRO A O 1
ATOM 2567 N N . GLY A 1 337 ? -1.928 12.969 3.826 1 92.38 337 GLY A N 1
ATOM 2568 C CA . GLY A 1 337 ? -0.695 13.711 4.031 1 92.38 337 GLY A CA 1
ATOM 2569 C C . GLY A 1 337 ? 0.329 12.953 4.852 1 92.38 337 GLY A C 1
ATOM 2570 O O . GLY A 1 337 ? 1.512 13.305 4.859 1 92.38 337 GLY A O 1
ATOM 2571 N N . LEU A 1 338 ? -0.105 12.016 5.629 1 89.38 338 LEU A N 1
ATOM 2572 C CA . LEU A 1 338 ? 0.822 11.258 6.461 1 89.38 338 LEU A CA 1
ATOM 2573 C C . LEU A 1 338 ? 1.037 9.852 5.902 1 89.38 338 LEU A C 1
ATOM 2575 O O . LEU A 1 338 ? 0.072 9.133 5.645 1 89.38 338 LEU A O 1
ATOM 2579 N N . LEU A 1 339 ? 2.258 9.555 5.762 1 83.06 339 LEU A N 1
ATOM 2580 C CA . LEU A 1 339 ? 2.662 8.25 5.266 1 83.06 339 LEU A CA 1
ATOM 2581 C C . LEU A 1 339 ? 3.5 7.508 6.305 1 83.06 339 LEU A C 1
ATOM 2583 O O . LEU A 1 339 ? 4.098 8.133 7.184 1 83.06 339 LEU A O 1
ATOM 2587 N N . CYS A 1 340 ? 3.525 6.223 6.148 1 78.31 340 CYS A N 1
ATOM 2588 C CA . CYS A 1 340 ? 4.328 5.383 7.027 1 78.31 340 CYS A CA 1
ATOM 2589 C C . CYS A 1 340 ? 5.605 4.934 6.336 1 78.31 340 CYS A C 1
ATOM 2591 O O . CYS A 1 340 ? 5.559 4.176 5.363 1 78.31 340 CYS A O 1
ATOM 2593 N N . PRO A 1 341 ? 6.746 5.391 6.867 1 76.81 341 PRO A N 1
ATOM 2594 C CA . PRO A 1 341 ? 7.988 4.855 6.301 1 76.81 341 PRO A CA 1
ATOM 2595 C C . PRO A 1 341 ? 8.211 3.385 6.641 1 76.81 341 PRO A C 1
ATOM 2597 O O . PRO A 1 341 ? 7.895 2.951 7.754 1 76.81 341 PRO A O 1
ATOM 2600 N N . LEU A 1 342 ? 8.766 2.623 5.719 1 74.5 342 LEU A N 1
ATOM 2601 C CA . LEU A 1 342 ? 9.07 1.214 5.941 1 74.5 342 LEU A CA 1
ATOM 2602 C C . LEU A 1 342 ? 10.523 1.032 6.367 1 74.5 342 LEU A C 1
ATOM 2604 O O . LEU A 1 342 ? 10.961 -0.091 6.621 1 74.5 342 LEU A O 1
ATOM 2608 N N . GLN A 1 343 ? 11.172 2.133 6.512 1 74 343 GLN A N 1
ATOM 2609 C CA . GLN A 1 343 ? 12.609 2.086 6.77 1 74 343 GLN A CA 1
ATOM 2610 C C . GLN A 1 343 ? 12.969 2.924 7.992 1 74 343 GLN A C 1
ATOM 2612 O O . GLN A 1 343 ? 12.227 3.826 8.375 1 74 343 GLN A O 1
ATOM 2617 N N . SER A 1 344 ? 14.078 2.514 8.539 1 74.62 344 SER A N 1
ATOM 2618 C CA . SER A 1 344 ? 14.633 3.305 9.633 1 74.62 344 SER A CA 1
ATOM 2619 C C . SER A 1 344 ? 15.344 4.551 9.109 1 74.62 344 SER A C 1
ATOM 2621 O O . SER A 1 344 ? 16.562 4.543 8.93 1 74.62 344 SER A O 1
ATOM 2623 N N . ILE A 1 345 ? 14.609 5.512 8.867 1 72.19 345 ILE A N 1
ATOM 2624 C CA . ILE A 1 345 ? 15.156 6.766 8.367 1 72.19 345 ILE A CA 1
ATOM 2625 C C . ILE A 1 345 ? 15.773 7.555 9.516 1 72.19 345 ILE A C 1
ATOM 2627 O O . ILE A 1 345 ? 15.141 7.75 10.555 1 72.19 345 ILE A O 1
ATOM 2631 N N . PRO A 1 346 ? 17.141 7.73 9.344 1 64.81 346 PRO A N 1
ATOM 2632 C CA . PRO A 1 346 ? 17.719 8.57 10.391 1 64.81 346 PRO A CA 1
ATOM 2633 C C . PRO A 1 346 ? 16.984 9.906 10.539 1 64.81 346 PRO A C 1
ATOM 2635 O O . PRO A 1 346 ? 16.531 10.477 9.547 1 64.81 346 PRO A O 1
ATOM 2638 N N . ALA A 1 347 ? 16.328 10.133 11.508 1 57.84 347 ALA A N 1
ATOM 2639 C CA . ALA A 1 347 ? 15.617 11.406 11.633 1 57.84 347 ALA A CA 1
ATOM 2640 C C . ALA A 1 347 ? 16.328 12.336 12.609 1 57.84 347 ALA A C 1
ATOM 2642 O O . ALA A 1 347 ? 16.062 12.305 13.812 1 57.84 347 ALA A O 1
ATOM 2643 N N . PRO A 1 348 ? 17.5 12.742 12.148 1 58.38 348 PRO A N 1
ATOM 2644 C CA . PRO A 1 348 ? 17.672 13.93 12.984 1 58.38 348 PRO A CA 1
ATOM 2645 C C . PRO A 1 348 ? 16.438 14.836 12.984 1 58.38 348 PRO A C 1
ATOM 2647 O O . PRO A 1 348 ? 15.484 14.57 12.258 1 58.38 348 PRO A O 1
ATOM 2650 N N . GLU A 1 349 ? 16.391 16.141 13.562 1 62.34 349 GLU A N 1
ATOM 2651 C CA . GLU A 1 349 ? 15.328 17.141 13.602 1 62.34 349 GLU A CA 1
ATOM 2652 C C . GLU A 1 349 ? 14.766 17.406 12.211 1 62.34 349 GLU A C 1
ATOM 2654 O O . GLU A 1 349 ? 15.367 17.031 11.211 1 62.34 349 GLU A O 1
ATOM 2659 N N . PRO A 1 350 ? 13.57 17.766 12.062 1 67.38 350 PRO A N 1
ATOM 2660 C CA . PRO A 1 350 ? 12.758 17.578 10.852 1 67.38 350 PRO A CA 1
ATOM 2661 C C . PRO A 1 350 ? 13.586 17.688 9.57 1 67.38 350 PRO A C 1
ATOM 2663 O O . PRO A 1 350 ? 14.344 18.641 9.398 1 67.38 350 PRO A O 1
ATOM 2666 N N . TRP A 1 351 ? 13.562 16.641 8.758 1 70.12 351 TRP A N 1
ATOM 2667 C CA . TRP A 1 351 ? 14.344 16.609 7.527 1 70.12 351 TRP A CA 1
ATOM 2668 C C . TRP A 1 351 ? 13.445 16.406 6.312 1 70.12 351 TRP A C 1
ATOM 2670 O O . TRP A 1 351 ? 12.461 15.672 6.375 1 70.12 351 TRP A O 1
ATOM 2680 N N . LYS A 1 352 ? 13.836 17.266 5.32 1 77.5 352 LYS A N 1
ATOM 2681 C CA . LYS A 1 352 ? 13.156 17.125 4.035 1 77.5 352 LYS A CA 1
ATOM 2682 C C . LYS A 1 352 ? 13.883 16.125 3.143 1 77.5 352 LYS A C 1
ATOM 2684 O O . LYS A 1 352 ? 15.109 16.156 3.021 1 77.5 352 LYS A O 1
ATOM 2689 N N . PHE A 1 353 ? 13.156 15.18 2.723 1 72.69 353 PHE A N 1
ATOM 2690 C CA . PHE A 1 353 ? 13.672 14.219 1.759 1 72.69 353 PHE A CA 1
ATOM 2691 C C . PHE A 1 353 ? 13.016 14.406 0.396 1 72.69 353 PHE A C 1
ATOM 2693 O O . PHE A 1 353 ? 11.836 14.094 0.216 1 72.69 353 PHE A O 1
ATOM 2700 N N . PRO A 1 354 ? 13.883 15.062 -0.537 1 64.69 354 PRO A N 1
ATOM 2701 C CA . PRO A 1 354 ? 13.328 15.203 -1.886 1 64.69 354 PRO A CA 1
ATOM 2702 C C . PRO A 1 354 ? 13.531 13.953 -2.736 1 64.69 354 PRO A C 1
ATOM 2704 O O . PRO A 1 354 ? 14.383 13.109 -2.42 1 64.69 354 PRO A O 1
ATOM 2707 N N . GLY A 1 355 ? 12.641 13.812 -3.729 1 62.88 355 GLY A N 1
ATOM 2708 C CA . GLY A 1 355 ? 12.914 12.906 -4.832 1 62.88 355 GLY A CA 1
ATOM 2709 C C . GLY A 1 355 ? 12.344 11.516 -4.617 1 62.88 355 GLY A C 1
ATOM 2710 O O . GLY A 1 355 ? 12.875 10.539 -5.145 1 62.88 355 GLY A O 1
ATOM 2711 N N . PHE A 1 356 ? 11.328 11.516 -3.852 1 66.25 356 PHE A N 1
ATOM 2712 C CA . PHE A 1 356 ? 10.672 10.219 -3.705 1 66.25 356 PHE A CA 1
ATOM 2713 C C . PHE A 1 356 ? 9.586 10.039 -4.762 1 66.25 356 PHE A C 1
ATOM 2715 O O . PHE A 1 356 ? 9.008 11.016 -5.238 1 66.25 356 PHE A O 1
ATOM 2722 N N . VAL A 1 357 ? 9.633 8.797 -5.254 1 61.38 357 VAL A N 1
ATOM 2723 C CA . VAL A 1 357 ? 8.555 8.523 -6.195 1 61.38 357 VAL A CA 1
ATOM 2724 C C . VAL A 1 357 ? 7.523 7.602 -5.547 1 61.38 357 VAL A C 1
ATOM 2726 O O . VAL A 1 357 ? 7.871 6.543 -5.02 1 61.38 357 VAL A O 1
ATOM 2729 N N . ILE A 1 358 ? 6.383 8.055 -5.355 1 60.59 358 ILE A N 1
ATOM 2730 C CA . ILE A 1 358 ? 5.227 7.27 -4.941 1 60.59 358 ILE A CA 1
ATOM 2731 C C . ILE A 1 358 ? 4.195 7.238 -6.062 1 60.59 358 ILE A C 1
ATOM 2733 O O . ILE A 1 358 ? 3.754 8.281 -6.543 1 60.59 358 ILE A O 1
ATOM 2737 N N . ASP A 1 359 ? 3.773 5.977 -6.43 1 56.47 359 ASP A N 1
ATOM 2738 C CA . ASP A 1 359 ? 2.791 5.766 -7.488 1 56.47 359 ASP A CA 1
ATOM 2739 C C . ASP A 1 359 ? 3.166 6.547 -8.75 1 56.47 359 ASP A C 1
ATOM 2741 O O . ASP A 1 359 ? 2.314 7.199 -9.352 1 56.47 359 ASP A O 1
ATOM 2745 N N . GLY A 1 360 ? 4.5 6.707 -8.984 1 58.06 360 GLY A N 1
ATOM 2746 C CA . GLY A 1 360 ? 4.988 7.305 -10.219 1 58.06 360 GLY A CA 1
ATOM 2747 C C . GLY A 1 360 ? 5.164 8.812 -10.125 1 58.06 360 GLY A C 1
ATOM 2748 O O . GLY A 1 360 ? 5.605 9.453 -11.078 1 58.06 360 GLY A O 1
ATOM 2749 N N . THR A 1 361 ? 4.785 9.367 -9.016 1 66.31 361 THR A N 1
ATOM 2750 C CA . THR A 1 361 ? 4.895 10.812 -8.836 1 66.31 361 THR A CA 1
ATOM 2751 C 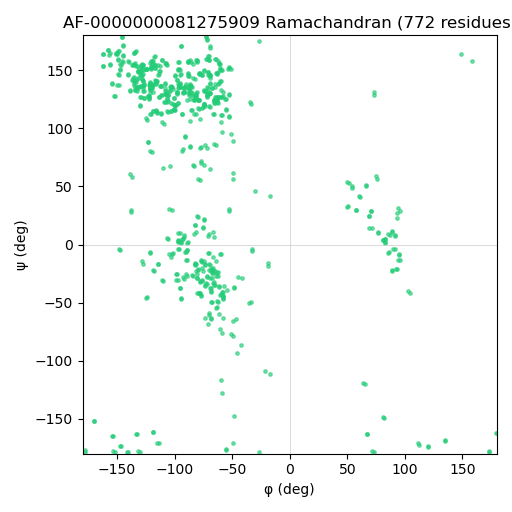C . THR A 1 361 ? 6.02 11.156 -7.863 1 66.31 361 THR A C 1
ATOM 2753 O O . THR A 1 361 ? 6.133 10.547 -6.797 1 66.31 361 THR A O 1
ATOM 2756 N N . GLN A 1 362 ? 6.746 12.062 -8.336 1 76 362 GLN A N 1
ATOM 2757 C CA . GLN A 1 362 ? 7.816 12.539 -7.469 1 76 362 GLN A CA 1
ATOM 2758 C C . GLN A 1 362 ? 7.254 13.328 -6.289 1 76 362 GLN A C 1
ATOM 2760 O O . GLN A 1 362 ? 6.371 14.172 -6.461 1 76 362 GLN A O 1
ATOM 2765 N N . ARG A 1 363 ? 7.691 12.969 -5.148 1 83.69 363 ARG A N 1
ATOM 2766 C CA . ARG A 1 363 ? 7.188 13.609 -3.938 1 83.69 363 ARG A CA 1
ATOM 2767 C C . ARG A 1 363 ? 8.336 14.055 -3.039 1 83.69 363 ARG A C 1
ATOM 2769 O O . ARG A 1 363 ? 9.438 13.516 -3.111 1 83.69 363 ARG A O 1
ATOM 2776 N N . GLU A 1 364 ? 8.023 15.156 -2.326 1 88.25 364 GLU A N 1
ATOM 2777 C CA . GLU A 1 364 ? 8.891 15.586 -1.236 1 88.25 364 GLU A CA 1
ATOM 2778 C C . GLU A 1 364 ? 8.289 15.242 0.123 1 88.25 364 GLU A C 1
ATOM 2780 O O . GLU A 1 364 ? 7.117 15.531 0.379 1 88.25 364 GLU A O 1
ATOM 2785 N N . LEU A 1 365 ? 9.172 14.617 0.997 1 87.94 365 LEU A N 1
ATOM 2786 C CA . LEU A 1 365 ? 8.688 14.188 2.305 1 87.94 365 LEU A CA 1
ATOM 2787 C C . LEU A 1 365 ? 9.398 14.945 3.422 1 87.94 365 LEU A C 1
ATOM 2789 O O . LEU A 1 365 ? 10.602 15.203 3.336 1 87.94 365 LEU A O 1
ATOM 2793 N N . LEU A 1 366 ? 8.625 15.336 4.391 1 89.56 366 LEU A N 1
ATOM 2794 C CA . LEU A 1 366 ? 9.18 15.75 5.672 1 89.56 366 LEU A CA 1
ATOM 2795 C C . LEU A 1 366 ? 9.086 14.633 6.699 1 89.56 366 LEU A C 1
ATOM 2797 O O . LEU A 1 366 ? 7.988 14.195 7.051 1 89.56 366 LEU A O 1
ATOM 2801 N N . VAL A 1 367 ? 10.203 14.148 7.156 1 84.44 367 VAL A N 1
ATOM 2802 C CA . VAL A 1 367 ? 10.219 13.031 8.094 1 84.44 367 VAL A CA 1
ATOM 2803 C C . VAL A 1 367 ? 10.602 13.523 9.484 1 84.44 367 VAL A C 1
ATOM 2805 O O . VAL A 1 367 ? 11.562 14.289 9.641 1 84.44 367 VAL A O 1
ATOM 2808 N N . VAL A 1 368 ? 9.781 13.133 10.406 1 82.69 368 VAL A N 1
ATOM 2809 C CA . VAL A 1 368 ? 10.109 13.422 11.797 1 82.69 368 VAL A CA 1
ATOM 2810 C C . VAL A 1 368 ? 10.047 12.141 12.625 1 82.69 368 VAL A C 1
ATOM 2812 O O . VAL A 1 368 ? 9.359 11.188 12.242 1 82.69 368 VAL A O 1
ATOM 2815 N N . ALA A 1 369 ? 10.797 12.156 13.695 1 78.12 369 ALA A N 1
ATOM 2816 C CA . ALA A 1 369 ? 10.727 11.016 14.609 1 78.12 369 ALA A CA 1
ATOM 2817 C C . ALA A 1 369 ? 9.43 11.047 15.422 1 78.12 369 ALA A C 1
ATOM 2819 O O . ALA A 1 369 ? 9.008 12.109 15.891 1 78.12 369 ALA A O 1
ATOM 2820 N N . GLY A 1 370 ? 8.883 9.867 15.398 1 72.12 370 GLY A N 1
ATOM 2821 C CA . GLY A 1 370 ? 7.691 9.742 16.219 1 72.12 370 GLY A CA 1
ATOM 2822 C C . GLY A 1 370 ? 7.988 9.336 17.656 1 72.12 370 GLY A C 1
ATOM 2823 O O . GLY A 1 370 ? 9.055 8.781 17.938 1 72.12 370 GLY A O 1
ATOM 2824 N N . ALA A 1 371 ? 7.148 9.633 18.438 1 63.22 371 ALA A N 1
ATOM 2825 C CA . ALA A 1 371 ? 7.309 9.328 19.859 1 63.22 371 ALA A CA 1
ATOM 2826 C C . ALA A 1 371 ? 7.102 7.84 20.141 1 63.22 371 ALA A C 1
ATOM 2828 O O . ALA A 1 371 ? 7.602 7.309 21.125 1 63.22 371 ALA A O 1
ATOM 2829 N N . ALA A 1 372 ? 6.555 7.152 19.203 1 61 372 ALA A N 1
ATOM 2830 C CA . ALA A 1 372 ? 6.203 5.758 19.438 1 61 372 ALA A CA 1
ATOM 2831 C C . ALA A 1 372 ? 7.418 4.848 19.297 1 61 372 ALA A C 1
ATOM 2833 O O . ALA A 1 372 ? 8.398 5.215 18.656 1 61 372 ALA A O 1
ATOM 2834 N N . ASN A 1 373 ? 7.32 3.637 19.969 1 59.75 373 ASN A N 1
ATOM 2835 C CA . ASN A 1 373 ? 8.32 2.576 19.891 1 59.75 373 ASN A CA 1
ATOM 2836 C C . ASN A 1 373 ? 9.711 3.09 20.234 1 59.75 373 ASN A C 1
ATOM 2838 O O . ASN A 1 373 ? 10.664 2.873 19.484 1 59.75 373 ASN A O 1
ATOM 2842 N N . ASN A 1 374 ? 9.766 3.768 21.359 1 60.72 374 ASN A N 1
ATOM 2843 C CA . ASN A 1 374 ? 11.016 4.273 21.906 1 60.72 374 ASN A CA 1
ATOM 2844 C C . ASN A 1 374 ? 11.734 5.188 20.922 1 60.72 374 ASN A C 1
ATOM 2846 O O . ASN A 1 374 ? 12.961 5.145 20.812 1 60.72 374 ASN A O 1
ATOM 2850 N N . GLY A 1 375 ? 10.953 5.84 20.109 1 61.03 375 GLY A N 1
ATOM 2851 C CA . GLY A 1 375 ? 11.547 6.809 19.203 1 61.03 375 GLY A CA 1
ATOM 2852 C C . GLY A 1 375 ? 11.922 6.219 17.859 1 61.03 375 GLY A C 1
ATOM 2853 O O . GLY A 1 375 ? 12.477 6.91 17 1 61.03 375 GLY A O 1
ATOM 2854 N N . ASN A 1 376 ? 11.523 5.008 17.641 1 64.38 376 ASN A N 1
ATOM 2855 C CA . ASN A 1 376 ? 11.914 4.375 16.375 1 64.38 376 ASN A CA 1
ATOM 2856 C C . ASN A 1 376 ? 10.867 4.609 15.289 1 64.38 376 ASN A C 1
ATOM 2858 O O . ASN A 1 376 ? 11.125 4.344 14.117 1 64.38 376 ASN A O 1
ATOM 2862 N N . ALA A 1 377 ? 9.812 5.195 15.719 1 69.56 377 ALA A N 1
ATOM 2863 C CA . ALA A 1 377 ? 8.773 5.48 14.734 1 69.56 377 ALA A CA 1
ATOM 2864 C C . ALA A 1 377 ? 9.133 6.707 13.898 1 69.56 377 ALA A C 1
ATOM 2866 O O . ALA A 1 377 ? 9.844 7.602 14.367 1 69.56 377 ALA A O 1
ATOM 2867 N N . ARG A 1 378 ? 8.719 6.664 12.68 1 77.94 378 ARG A N 1
ATOM 2868 C CA . ARG A 1 378 ? 8.906 7.805 11.789 1 77.94 378 ARG A CA 1
ATOM 2869 C C . ARG A 1 378 ? 7.582 8.227 11.164 1 77.94 378 ARG A C 1
ATOM 2871 O O . ARG A 1 378 ? 6.754 7.387 10.812 1 77.94 378 ARG A O 1
ATOM 2878 N N . LEU A 1 379 ? 7.438 9.523 11.133 1 80 379 LEU A N 1
ATOM 2879 C CA . LEU A 1 379 ? 6.32 10.148 10.438 1 80 379 LEU A CA 1
ATOM 2880 C C . LEU A 1 379 ? 6.793 10.852 9.172 1 80 379 LEU A C 1
ATOM 2882 O O . LEU A 1 379 ? 7.727 11.656 9.219 1 80 379 LEU A O 1
ATOM 2886 N N . ALA A 1 380 ? 6.219 10.453 8.117 1 84.75 380 ALA A N 1
ATOM 2887 C CA . ALA A 1 380 ? 6.562 11.102 6.859 1 84.75 380 ALA A CA 1
ATOM 2888 C C . ALA A 1 380 ? 5.387 11.914 6.32 1 84.75 380 ALA A C 1
ATOM 2890 O O . ALA A 1 380 ? 4.363 11.344 5.922 1 84.75 380 ALA A O 1
ATOM 2891 N N . PHE A 1 381 ? 5.559 13.203 6.324 1 90.81 381 PHE A N 1
ATOM 2892 C CA . PHE A 1 381 ? 4.527 14.078 5.781 1 90.81 381 PHE A CA 1
ATOM 2893 C C . PHE A 1 381 ? 4.789 14.375 4.309 1 90.81 381 PHE A C 1
ATOM 2895 O O . PHE A 1 381 ? 5.906 14.727 3.93 1 90.81 381 PHE A O 1
ATOM 2902 N N . ASP A 1 382 ? 3.791 14.219 3.502 1 91.75 382 ASP A N 1
ATOM 2903 C CA . ASP A 1 382 ? 3.865 14.555 2.082 1 91.75 382 ASP A CA 1
ATOM 2904 C C . ASP A 1 382 ? 3.795 16.062 1.873 1 91.75 382 ASP A C 1
ATOM 2906 O O . ASP A 1 382 ? 2.75 16.688 2.098 1 91.75 382 ASP A O 1
ATOM 2910 N N . LEU A 1 383 ? 4.848 16.656 1.315 1 92.56 383 LEU A N 1
ATOM 2911 C CA . LEU A 1 383 ? 4.895 18.094 1.131 1 92.56 383 LEU A CA 1
ATOM 2912 C C . LEU A 1 383 ? 4.461 18.484 -0.279 1 92.56 383 LEU A C 1
ATOM 2914 O O . LEU A 1 383 ? 4.375 19.672 -0.607 1 92.56 383 LEU A O 1
ATOM 2918 N N . THR A 1 384 ? 4.191 17.516 -1.112 1 89.75 384 THR A N 1
ATOM 2919 C CA . THR A 1 384 ? 3.883 17.781 -2.514 1 89.75 384 THR A CA 1
ATOM 2920 C C . THR A 1 384 ? 2.375 17.875 -2.727 1 89.75 384 THR A C 1
ATOM 2922 O O . THR A 1 384 ? 1.887 18.812 -3.352 1 89.75 384 THR A O 1
ATOM 2925 N N . GLY A 1 385 ? 1.642 16.859 -2.123 1 87.12 385 GLY A N 1
ATOM 2926 C CA . GLY A 1 385 ? 0.207 16.812 -2.359 1 87.12 385 GLY A CA 1
ATOM 2927 C C . GLY A 1 385 ? -0.15 16.484 -3.795 1 87.12 385 GLY A C 1
ATOM 2928 O O . GLY A 1 385 ? 0.712 16.078 -4.578 1 87.12 385 GLY A O 1
ATOM 2929 N N . PRO A 1 386 ? -1.351 16.719 -4.281 1 89.75 386 PRO A N 1
ATOM 2930 C CA . PRO A 1 386 ? -2.49 16.953 -3.393 1 89.75 386 PRO A CA 1
ATOM 2931 C C . PRO A 1 386 ? -2.779 15.766 -2.479 1 89.75 386 PRO A C 1
ATOM 2933 O O . PRO A 1 386 ? -2.379 14.641 -2.781 1 89.75 386 PRO A O 1
ATOM 2936 N N . TRP A 1 387 ? -3.404 16.109 -1.383 1 92.5 387 TRP A N 1
ATOM 2937 C CA . TRP A 1 387 ? -3.736 15.078 -0.409 1 92.5 387 TRP A CA 1
ATOM 2938 C C . TRP A 1 387 ? -5.102 14.469 -0.71 1 92.5 387 TRP A C 1
ATOM 2940 O O . TRP A 1 387 ? -5.535 13.539 -0.024 1 92.5 387 TRP A O 1
ATOM 2950 N N . ASP A 1 388 ? -5.766 14.93 -1.806 1 88.06 388 ASP A N 1
ATOM 2951 C CA . ASP A 1 388 ? -7.086 14.422 -2.16 1 88.06 388 ASP A CA 1
ATOM 2952 C C . ASP A 1 388 ? -6.992 13.039 -2.799 1 88.06 388 ASP A C 1
ATOM 2954 O O . ASP A 1 388 ? -5.996 12.719 -3.453 1 88.06 388 ASP A O 1
ATOM 2958 N N . MET B 1 1 ? 2.018 -10.219 -20.172 1 69.94 1 MET B N 1
ATOM 2959 C CA . MET B 1 1 ? 2.004 -11.672 -20.016 1 69.94 1 MET B CA 1
ATOM 2960 C C . MET B 1 1 ? 0.65 -12.148 -19.5 1 69.94 1 MET B C 1
ATOM 2962 O O . MET B 1 1 ? 0.072 -11.539 -18.594 1 69.94 1 MET B O 1
ATOM 2966 N N . THR B 1 2 ? 0.211 -13.18 -20.062 1 89.94 2 THR B N 1
ATOM 2967 C CA . THR B 1 2 ? -1.127 -13.672 -19.75 1 89.94 2 THR B CA 1
ATOM 2968 C C . THR B 1 2 ? -1.11 -14.516 -18.484 1 89.94 2 THR B C 1
ATOM 2970 O O . THR B 1 2 ? -0.263 -15.398 -18.328 1 89.94 2 THR B O 1
ATOM 2973 N N . ILE B 1 3 ? -1.916 -14.148 -17.547 1 96.06 3 ILE B N 1
ATOM 2974 C CA . ILE B 1 3 ? -2.072 -14.945 -16.328 1 96.06 3 ILE B CA 1
ATOM 2975 C C . ILE B 1 3 ? -3.037 -16.094 -16.594 1 96.06 3 ILE B C 1
ATOM 2977 O O . ILE B 1 3 ? -4.102 -15.898 -17.188 1 96.06 3 ILE B O 1
ATOM 2981 N N . LYS B 1 4 ? -2.6 -17.297 -16.25 1 97.19 4 LYS B N 1
ATOM 2982 C CA . LYS B 1 4 ? -3.465 -18.469 -16.312 1 97.19 4 LYS B CA 1
ATOM 2983 C C . LYS B 1 4 ? -3.75 -19.031 -14.93 1 97.19 4 LYS B C 1
ATOM 2985 O O . LYS B 1 4 ? -2.916 -18.922 -14.023 1 97.19 4 LYS B O 1
ATOM 2990 N N . TYR B 1 5 ? -4.871 -19.594 -14.773 1 94.06 5 TYR B N 1
ATOM 2991 C CA . TYR B 1 5 ? -5.289 -20.141 -13.492 1 94.06 5 TYR B CA 1
ATOM 2992 C C . TYR B 1 5 ? -5.887 -21.531 -13.656 1 94.06 5 TYR B C 1
ATOM 2994 O O . TYR B 1 5 ? -6.629 -21.797 -14.609 1 94.06 5 TYR B O 1
ATOM 3002 N N . PHE B 1 6 ? -5.531 -22.484 -12.812 1 97.44 6 PHE B N 1
ATOM 3003 C CA . PHE B 1 6 ? -5.934 -23.891 -12.82 1 97.44 6 PHE B CA 1
ATOM 3004 C C . PHE B 1 6 ? -6.473 -24.297 -11.453 1 97.44 6 PHE B C 1
ATOM 3006 O O . PHE B 1 6 ? -6.031 -23.797 -10.422 1 97.44 6 PHE B O 1
ATOM 3013 N N . GLN B 1 7 ? -7.379 -25.25 -11.492 1 96 7 GLN B N 1
ATOM 3014 C CA . GLN B 1 7 ? -7.93 -25.797 -10.258 1 96 7 GLN B CA 1
ATOM 3015 C C . GLN B 1 7 ? -8.094 -27.312 -10.359 1 96 7 GLN B C 1
ATOM 3017 O O . GLN B 1 7 ? -8.289 -27.844 -11.445 1 96 7 GLN B O 1
ATOM 3022 N N . SER B 1 8 ? -8.125 -27.891 -9.234 1 96.31 8 SER B N 1
ATOM 3023 C CA . SER B 1 8 ? -8.195 -29.344 -9.148 1 96.31 8 SER B CA 1
ATOM 3024 C C . SER B 1 8 ? -9.539 -29.859 -9.641 1 96.31 8 SER B C 1
ATOM 3026 O O . SER B 1 8 ? -9.664 -31.031 -10.023 1 96.31 8 SER B O 1
ATOM 3028 N N . ASN B 1 9 ? -10.523 -29.016 -9.641 1 94.62 9 ASN B N 1
ATOM 3029 C CA . ASN B 1 9 ? -11.852 -29.5 -10 1 94.62 9 ASN B CA 1
ATOM 3030 C C . ASN B 1 9 ? -12.133 -29.312 -11.484 1 94.62 9 ASN B C 1
ATOM 3032 O O . ASN B 1 9 ? -13.227 -29.609 -11.961 1 94.62 9 ASN B O 1
ATOM 3036 N N . GLN B 1 10 ? -11.234 -28.875 -12.258 1 96.31 10 GLN B N 1
ATOM 3037 C CA . GLN B 1 10 ? -11.391 -28.797 -13.703 1 96.31 10 GLN B CA 1
ATOM 3038 C C . GLN B 1 10 ? -11.375 -30.188 -14.336 1 96.31 10 GLN B C 1
ATOM 3040 O O . GLN B 1 10 ? -10.656 -31.078 -13.875 1 96.31 10 GLN B O 1
ATOM 3045 N N . THR B 1 11 ? -12.109 -30.234 -15.391 1 96.94 11 THR B N 1
ATOM 3046 C CA . THR B 1 11 ? -12.125 -31.5 -16.109 1 96.94 11 THR B CA 1
ATOM 3047 C C . THR B 1 11 ? -10.727 -31.844 -16.625 1 96.94 11 THR B C 1
ATOM 3049 O O . THR B 1 11 ? -10.07 -31.031 -17.266 1 96.94 11 THR B O 1
ATOM 3052 N N . GLY B 1 12 ? -10.289 -33.062 -16.266 1 97.81 12 GLY B N 1
ATOM 3053 C CA . GLY B 1 12 ? -9.008 -33.562 -16.766 1 97.81 12 GLY B CA 1
ATOM 3054 C C . GLY B 1 12 ? -7.832 -33.125 -15.906 1 97.81 12 GLY B C 1
ATOM 3055 O O . GLY B 1 12 ? -6.695 -33.531 -16.156 1 97.81 12 GLY B O 1
ATOM 3056 N N . ALA B 1 13 ? -8.078 -32.281 -14.93 1 98.38 13 ALA B N 1
ATOM 3057 C CA . ALA B 1 13 ? -6.98 -31.859 -14.055 1 98.38 13 ALA B CA 1
ATOM 3058 C C . ALA B 1 13 ? -6.441 -33.062 -13.258 1 98.38 13 ALA B C 1
ATOM 3060 O O . ALA B 1 13 ? -7.215 -33.844 -12.727 1 98.38 13 ALA B O 1
ATOM 3061 N N . PRO B 1 14 ? -5.137 -33.125 -13.164 1 98.44 14 PRO B N 1
ATOM 3062 C CA . PRO B 1 14 ? -4.586 -34.188 -12.32 1 98.44 14 PRO B CA 1
ATOM 3063 C C . PRO B 1 14 ? -4.965 -34.031 -10.852 1 98.44 14 PRO B C 1
ATOM 3065 O O . PRO B 1 14 ? -5.094 -32.906 -10.367 1 98.44 14 PRO B O 1
ATOM 3068 N N . GLN B 1 15 ? -5.109 -35.156 -10.234 1 98.12 15 GLN B N 1
ATOM 3069 C CA . GLN B 1 15 ? -5.473 -35.125 -8.82 1 98.12 15 GLN B CA 1
ATOM 3070 C C . GLN B 1 15 ? -4.234 -35.219 -7.93 1 98.12 15 GLN B C 1
ATOM 3072 O O . GLN B 1 15 ? -3.309 -35.969 -8.234 1 98.12 15 GLN B O 1
ATOM 3077 N N . LEU B 1 16 ? -4.258 -34.438 -6.922 1 98.06 16 LEU B N 1
ATOM 3078 C CA . LEU B 1 16 ? -3.186 -34.406 -5.934 1 98.06 16 LEU B CA 1
ATOM 3079 C C . LEU B 1 16 ? -3.531 -35.281 -4.73 1 98.06 16 LEU B C 1
ATOM 3081 O O . LEU B 1 16 ? -4.672 -35.25 -4.258 1 98.06 16 LEU B O 1
ATOM 3085 N N . SER B 1 17 ? -2.586 -36.031 -4.277 1 96.75 17 SER B N 1
ATOM 3086 C CA . SER B 1 17 ? -2.75 -36.875 -3.096 1 96.75 17 SER B CA 1
ATOM 3087 C C . SER B 1 17 ? -1.412 -37.125 -2.408 1 96.75 17 SER B C 1
ATOM 3089 O O . SER B 1 17 ? -0.384 -36.594 -2.82 1 96.75 17 SER B O 1
ATOM 3091 N N . GLY B 1 18 ? -1.458 -37.906 -1.373 1 92.62 18 GLY B N 1
ATOM 3092 C CA . GLY B 1 18 ? -0.239 -38.219 -0.644 1 92.62 18 GLY B CA 1
ATOM 3093 C C . GLY B 1 18 ? 0.572 -39.344 -1.284 1 92.62 18 GLY B C 1
ATOM 3094 O O . GLY B 1 18 ? 1.454 -39.906 -0.647 1 92.62 18 GLY B O 1
ATOM 3095 N N . GLN B 1 19 ? 0.282 -39.625 -2.527 1 94 19 GLN B N 1
ATOM 3096 C CA . GLN B 1 19 ? 1.017 -40.656 -3.266 1 94 19 GLN B CA 1
ATOM 3097 C C . GLN B 1 19 ? 2.129 -40.031 -4.105 1 94 19 GLN B C 1
ATOM 3099 O O . GLN B 1 19 ? 2.002 -38.906 -4.57 1 94 19 GLN B O 1
ATOM 3104 N N . ARG B 1 20 ? 3.186 -40.844 -4.309 1 93.19 20 ARG B N 1
ATOM 3105 C CA . ARG B 1 20 ? 4.328 -40.375 -5.094 1 93.19 20 ARG B CA 1
ATOM 3106 C C . ARG B 1 20 ? 3.912 -40.062 -6.523 1 93.19 20 ARG B C 1
ATOM 3108 O O . ARG B 1 20 ? 3.107 -40.781 -7.121 1 93.19 20 ARG B O 1
ATOM 3115 N N . GLY B 1 21 ? 4.438 -38.969 -6.992 1 96 21 GLY B N 1
ATOM 3116 C CA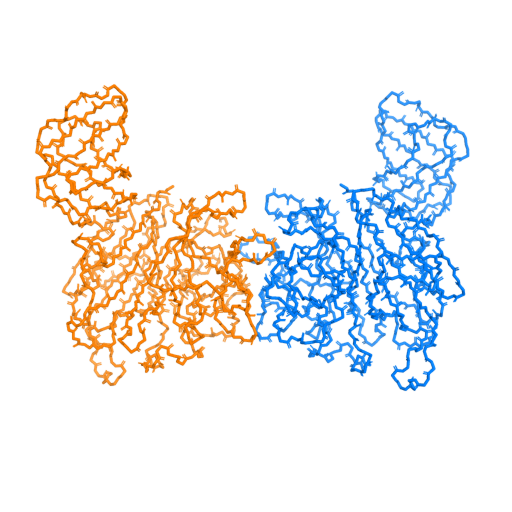 . GLY B 1 21 ? 4.273 -38.656 -8.398 1 96 21 GLY B CA 1
ATOM 3117 C C . GLY B 1 21 ? 3.094 -37.719 -8.672 1 96 21 GLY B C 1
ATOM 3118 O O . GLY B 1 21 ? 2.984 -37.156 -9.758 1 96 21 GLY B O 1
ATOM 3119 N N . THR B 1 22 ? 2.24 -37.562 -7.656 1 97.62 22 THR B N 1
ATOM 3120 C CA . THR B 1 22 ? 1.003 -36.844 -7.941 1 97.62 22 THR B CA 1
ATOM 3121 C C . THR B 1 22 ? 1.268 -35.344 -8.094 1 97.62 22 THR B C 1
ATOM 3123 O O . THR B 1 22 ? 0.599 -34.688 -8.883 1 97.62 22 THR B O 1
ATOM 3126 N N . LEU B 1 23 ? 2.219 -34.812 -7.324 1 97.5 23 LEU B N 1
ATOM 3127 C CA . LEU B 1 23 ? 2.535 -33.406 -7.535 1 97.5 23 LEU B CA 1
ATOM 3128 C C . LEU B 1 23 ? 3.217 -33.188 -8.883 1 97.5 23 LEU B C 1
ATOM 3130 O O . LEU B 1 23 ? 2.938 -32.219 -9.578 1 97.5 23 LEU B O 1
ATOM 3134 N N . ILE B 1 24 ? 4.082 -34.062 -9.242 1 98.19 24 ILE B N 1
ATOM 3135 C CA . ILE B 1 24 ? 4.75 -33.969 -10.539 1 98.19 24 ILE B CA 1
ATOM 3136 C C . ILE B 1 24 ? 3.715 -34 -11.656 1 98.19 24 ILE B C 1
ATOM 3138 O O . ILE B 1 24 ? 3.826 -33.281 -12.641 1 98.19 24 ILE B O 1
ATOM 3142 N N . ALA B 1 25 ? 2.736 -34.844 -11.492 1 98.38 25 ALA B N 1
ATOM 3143 C CA . ALA B 1 25 ? 1.665 -34.906 -12.484 1 98.38 25 ALA B CA 1
ATOM 3144 C C . ALA B 1 25 ? 0.958 -33.562 -12.609 1 98.38 25 ALA B C 1
ATOM 3146 O O . ALA B 1 25 ? 0.675 -33.094 -13.719 1 98.38 25 ALA B O 1
ATOM 3147 N N . VAL B 1 26 ? 0.693 -32.938 -11.492 1 98.75 26 VAL B N 1
ATOM 3148 C CA . VAL B 1 26 ? 0.038 -31.625 -11.477 1 98.75 26 VAL B CA 1
ATOM 3149 C C . VAL B 1 26 ? 0.926 -30.594 -12.172 1 98.75 26 VAL B C 1
ATOM 3151 O O . VAL B 1 26 ? 0.465 -29.859 -13.047 1 98.75 26 VAL B O 1
ATOM 3154 N N . LEU B 1 27 ? 2.168 -30.562 -11.82 1 98.81 27 LEU B N 1
ATOM 3155 C CA . LEU B 1 27 ? 3.08 -29.562 -12.375 1 98.81 27 LEU B CA 1
ATOM 3156 C C . LEU B 1 27 ? 3.33 -29.828 -13.852 1 98.81 27 LEU B C 1
ATOM 3158 O O . LEU B 1 27 ? 3.406 -28.875 -14.648 1 98.81 27 LEU B O 1
ATOM 3162 N N . ASN B 1 28 ? 3.43 -31.094 -14.242 1 98.75 28 ASN B N 1
ATOM 3163 C CA . ASN B 1 28 ? 3.562 -31.406 -15.664 1 98.75 28 ASN B CA 1
ATOM 3164 C C . ASN B 1 28 ? 2.389 -30.859 -16.469 1 98.75 28 ASN B C 1
ATOM 3166 O O . ASN B 1 28 ? 2.578 -30.297 -17.547 1 98.75 28 ASN B O 1
ATOM 3170 N N . ALA B 1 29 ? 1.29 -31.047 -15.945 1 98.81 29 ALA B N 1
ATOM 3171 C CA . ALA B 1 29 ? 0.084 -30.609 -16.641 1 98.81 29 ALA B CA 1
ATOM 3172 C C . ALA B 1 29 ? 0.011 -29.078 -16.719 1 98.81 29 ALA B C 1
ATOM 3174 O O . ALA B 1 29 ? -0.218 -28.516 -17.797 1 98.81 29 ALA B O 1
ATOM 3175 N N . CYS B 1 30 ? 0.205 -28.406 -15.617 1 98.81 30 CYS B N 1
ATOM 3176 C CA . CYS B 1 30 ? -0.026 -26.969 -15.523 1 98.81 30 CYS B CA 1
ATOM 3177 C C . CYS B 1 30 ? 1.125 -26.188 -16.141 1 98.81 30 CYS B C 1
ATOM 3179 O O . CYS B 1 30 ? 0.921 -25.109 -16.688 1 98.81 30 CYS B O 1
ATOM 3181 N N . LEU B 1 31 ? 2.336 -26.719 -16.078 1 98.75 31 LEU B N 1
ATOM 3182 C CA . LEU B 1 31 ? 3.496 -25.953 -16.5 1 98.75 31 LEU B CA 1
ATOM 3183 C C . LEU B 1 31 ? 3.861 -26.281 -17.953 1 98.75 31 LEU B C 1
ATOM 3185 O O . LEU B 1 31 ? 4.219 -25.391 -18.719 1 98.75 31 LEU B O 1
ATOM 3189 N N . GLY B 1 32 ? 3.732 -27.516 -18.359 1 98.19 32 GLY B N 1
ATOM 3190 C CA . GLY B 1 32 ? 4.316 -27.875 -19.641 1 98.19 32 GLY B CA 1
ATOM 3191 C C . GLY B 1 32 ? 3.316 -28.484 -20.594 1 98.19 32 GLY B C 1
ATOM 3192 O O . GLY B 1 32 ? 3.217 -28.062 -21.75 1 98.19 32 GLY B O 1
ATOM 3193 N N . ASN B 1 33 ? 2.453 -29.453 -20.141 1 98.38 33 ASN B N 1
ATOM 3194 C CA . ASN B 1 33 ? 1.75 -30.328 -21.062 1 98.38 33 ASN B CA 1
ATOM 3195 C C . ASN B 1 33 ? 0.325 -29.859 -21.328 1 98.38 33 ASN B C 1
ATOM 3197 O O . ASN B 1 33 ? -0.254 -30.156 -22.375 1 98.38 33 ASN B O 1
ATOM 3201 N N . GLY B 1 34 ? -0.207 -29.141 -20.391 1 98.56 34 GLY B N 1
ATOM 3202 C CA . GLY B 1 34 ? -1.646 -28.938 -20.438 1 98.56 34 GLY B CA 1
ATOM 3203 C C . GLY B 1 34 ? -2.436 -30.172 -20.062 1 98.56 34 GLY B C 1
ATOM 3204 O O . GLY B 1 34 ? -1.858 -31.203 -19.703 1 98.56 34 GLY B O 1
ATOM 3205 N N . PHE B 1 35 ? -3.779 -30.031 -20.125 1 98.69 35 PHE B N 1
ATOM 3206 C CA . PHE B 1 35 ? -4.609 -31.188 -19.797 1 98.69 35 PHE B CA 1
ATOM 3207 C C . PHE B 1 35 ? -5.992 -31.047 -20.422 1 98.69 35 PHE B C 1
ATOM 3209 O O . PHE B 1 35 ? -6.309 -30.016 -21.031 1 98.69 35 PHE B O 1
ATOM 3216 N N . ASN B 1 36 ? -6.711 -32.156 -20.391 1 98.12 36 ASN B N 1
ATOM 3217 C CA . ASN B 1 36 ? -8.047 -32.25 -20.969 1 98.12 36 ASN B CA 1
ATOM 3218 C C . ASN B 1 36 ? -8.008 -32.094 -22.5 1 98.12 36 ASN B C 1
ATOM 3220 O O . ASN B 1 36 ? -8.727 -31.266 -23.062 1 98.12 36 ASN B O 1
ATOM 3224 N N . LEU B 1 37 ? -7.18 -32.844 -23.094 1 97.81 37 LEU B N 1
ATOM 3225 C CA . LEU B 1 37 ? -7.086 -32.875 -24.547 1 97.81 37 LEU B CA 1
ATOM 3226 C C . LEU B 1 37 ? -8.375 -33.375 -25.188 1 97.81 37 LEU B C 1
ATOM 3228 O O . LEU B 1 37 ? -8.828 -34.469 -24.875 1 97.81 37 LEU B O 1
ATOM 3232 N N . ARG B 1 38 ? -8.898 -32.594 -26.047 1 97.25 38 ARG B N 1
ATOM 3233 C CA . ARG B 1 38 ? -10.148 -32.906 -26.719 1 97.25 38 ARG B CA 1
ATOM 3234 C C . ARG B 1 38 ? -9.992 -32.781 -28.234 1 97.25 38 ARG B C 1
ATOM 3236 O O . ARG B 1 38 ? -9.305 -31.875 -28.719 1 97.25 38 ARG B O 1
ATOM 3243 N N . THR B 1 39 ? -10.703 -33.625 -28.875 1 97.06 39 THR B N 1
ATOM 3244 C CA . THR B 1 39 ? -10.836 -33.5 -30.312 1 97.06 39 THR B CA 1
ATOM 3245 C C . THR B 1 39 ? -12.055 -32.656 -30.672 1 97.06 39 THR B C 1
ATOM 3247 O O . THR B 1 39 ? -13.141 -32.844 -30.109 1 97.06 39 THR B O 1
ATOM 3250 N N . LEU B 1 40 ? -11.844 -31.734 -31.516 1 97.56 40 LEU B N 1
ATOM 3251 C CA . LEU B 1 40 ? -12.945 -30.906 -32 1 97.56 40 LEU B CA 1
ATOM 3252 C C . LEU B 1 40 ? -13.469 -31.406 -33.344 1 97.56 40 LEU B C 1
ATOM 3254 O O . LEU B 1 40 ? -12.68 -31.781 -34.219 1 97.56 40 LEU B O 1
ATOM 3258 N N . THR B 1 41 ? -14.766 -31.344 -33.5 1 97.38 41 THR B N 1
ATOM 3259 C CA . THR B 1 41 ? -15.383 -31.781 -34.75 1 97.38 41 THR B CA 1
ATOM 3260 C C . THR B 1 41 ? -15.352 -30.656 -35.781 1 97.38 41 THR B C 1
ATOM 3262 O O . THR B 1 41 ? -15.344 -30.906 -37 1 97.38 41 THR B O 1
ATOM 3265 N N . ALA B 1 42 ? -15.344 -29.438 -35.25 1 97.31 42 ALA B N 1
ATOM 3266 C CA . ALA B 1 42 ? -15.312 -28.312 -36.188 1 97.31 42 ALA B CA 1
ATOM 3267 C C . ALA B 1 42 ? -14.875 -27.031 -35.469 1 97.31 42 ALA B C 1
ATOM 3269 O O . ALA B 1 42 ? -15.016 -26.906 -34.25 1 97.31 42 ALA B O 1
ATOM 3270 N N . ILE B 1 43 ? -14.305 -26.156 -36.219 1 98.19 43 ILE B N 1
ATOM 3271 C CA . ILE B 1 43 ? -14.156 -24.734 -35.875 1 98.19 43 ILE B CA 1
ATOM 3272 C C . ILE B 1 43 ? -14.641 -23.875 -37.031 1 98.19 43 ILE B C 1
ATOM 3274 O O . ILE B 1 43 ? -14.148 -23.984 -38.156 1 98.19 43 ILE B O 1
ATOM 3278 N N . THR B 1 44 ? -15.633 -23.062 -36.781 1 97.69 44 THR B N 1
ATOM 3279 C CA . THR B 1 44 ? -16.156 -22.156 -37.781 1 97.69 44 THR B CA 1
ATOM 3280 C C . THR B 1 44 ? -16.141 -20.719 -37.25 1 97.69 44 THR B C 1
ATOM 3282 O O . THR B 1 44 ? -16.203 -20.484 -36.062 1 97.69 44 THR B O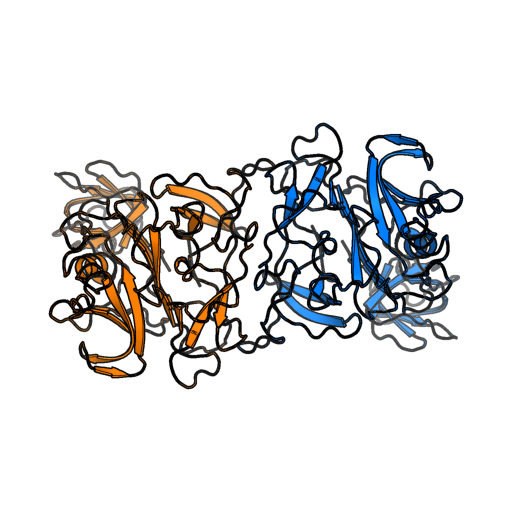 1
ATOM 3285 N N . ARG B 1 45 ? -16.016 -19.797 -38.125 1 96.44 45 ARG B N 1
ATOM 3286 C CA . ARG B 1 45 ? -15.891 -18.391 -37.75 1 96.44 45 ARG B CA 1
ATOM 3287 C C . ARG B 1 45 ? -17.031 -17.562 -38.344 1 96.44 45 ARG B C 1
ATOM 3289 O O . ARG B 1 45 ? -17.422 -17.781 -39.5 1 96.44 45 ARG B O 1
ATOM 3296 N N . GLU B 1 46 ? -17.609 -16.734 -37.625 1 95.25 46 GLU B N 1
ATOM 3297 C CA . GLU B 1 46 ? -18.484 -15.648 -38.031 1 95.25 46 GLU B CA 1
ATOM 3298 C C . GLU B 1 46 ? -17.953 -14.297 -37.562 1 95.25 46 GLU B C 1
ATOM 3300 O O . GLU B 1 46 ? -17.922 -14.023 -36.375 1 95.25 46 GLU B O 1
ATOM 3305 N N . GLY B 1 47 ? -17.531 -13.461 -38.531 1 95.38 47 GLY B N 1
ATOM 3306 C CA . GLY B 1 47 ? -16.812 -12.258 -38.125 1 95.38 47 GLY B CA 1
ATOM 3307 C C . GLY B 1 47 ? -15.484 -12.555 -37.469 1 95.38 47 GLY B C 1
ATOM 3308 O O . GLY B 1 47 ? -14.625 -13.203 -38.062 1 95.38 47 GLY B O 1
ATOM 3309 N N . THR B 1 48 ? -15.383 -12.117 -36.281 1 97 48 THR B N 1
ATOM 3310 C CA . THR B 1 48 ? -14.133 -12.367 -35.562 1 97 48 THR B CA 1
ATOM 3311 C C . THR B 1 48 ? -14.32 -13.453 -34.5 1 97 48 THR B C 1
ATOM 3313 O O . THR B 1 48 ? -13.391 -13.758 -33.75 1 97 48 THR B O 1
ATOM 3316 N N . ALA B 1 49 ? -15.523 -13.992 -34.531 1 97.5 49 ALA B N 1
ATOM 3317 C CA . ALA B 1 49 ? -15.836 -15.008 -33.531 1 97.5 49 ALA B CA 1
ATOM 3318 C C . ALA B 1 49 ? -15.727 -16.406 -34.125 1 97.5 49 ALA B C 1
ATOM 3320 O O . ALA B 1 49 ? -16.469 -16.766 -35.031 1 97.5 49 ALA B O 1
ATOM 3321 N N . ALA B 1 50 ? -14.836 -17.156 -33.625 1 98.19 50 ALA B N 1
ATOM 3322 C CA . ALA B 1 50 ? -14.711 -18.562 -34 1 98.19 50 ALA B CA 1
ATOM 3323 C C . ALA B 1 50 ? -15.422 -19.453 -32.969 1 98.19 50 ALA B C 1
ATOM 3325 O O . ALA B 1 50 ? -15.359 -19.203 -31.766 1 98.19 50 ALA B O 1
ATOM 3326 N N . THR B 1 51 ? -16.094 -20.406 -33.438 1 98.31 51 THR B N 1
ATOM 3327 C CA . THR B 1 51 ? -16.797 -21.344 -32.594 1 98.31 51 THR B CA 1
ATOM 3328 C C . THR B 1 51 ? -16.219 -22.75 -32.719 1 98.31 51 THR B C 1
ATOM 3330 O O . THR B 1 51 ? -16.234 -23.328 -33.812 1 98.31 51 THR B O 1
ATOM 3333 N N . GLY B 1 52 ? -15.602 -23.266 -31.656 1 98.19 52 GLY B N 1
ATOM 3334 C CA . GLY B 1 52 ? -15.18 -24.656 -31.594 1 98.19 52 GLY B CA 1
ATOM 3335 C C . GLY B 1 52 ? -16.266 -25.578 -31.109 1 98.19 52 GLY B C 1
ATOM 3336 O O . GLY B 1 52 ? -17.016 -25.25 -30.188 1 98.19 52 GLY B O 1
ATOM 3337 N N . THR B 1 53 ? -16.391 -26.688 -31.75 1 97.94 53 THR B N 1
ATOM 3338 C CA . THR B 1 53 ? -17.422 -27.672 -31.406 1 97.94 53 THR B CA 1
ATOM 3339 C C . THR B 1 53 ? -16.797 -29.016 -31.062 1 97.94 53 THR B C 1
ATOM 3341 O O . THR B 1 53 ? -15.938 -29.516 -31.812 1 97.94 53 THR B O 1
ATOM 3344 N N . ALA B 1 54 ? -17.219 -29.516 -29.875 1 94.81 54 ALA B N 1
ATOM 3345 C CA . ALA B 1 54 ? -16.828 -30.875 -29.469 1 94.81 54 ALA B CA 1
ATOM 3346 C C . ALA B 1 54 ? -18.047 -31.781 -29.328 1 94.81 54 ALA B C 1
ATOM 3348 O O . ALA B 1 54 ? -19.109 -31.328 -28.906 1 94.81 54 ALA B O 1
ATOM 3349 N N . ASP B 1 55 ? -18.062 -33.062 -29.688 1 83.88 55 ASP B N 1
ATOM 3350 C CA . ASP B 1 55 ? -19.219 -33.969 -29.703 1 83.88 55 ASP B CA 1
ATOM 3351 C C . ASP B 1 55 ? -19.562 -34.438 -28.297 1 83.88 55 ASP B C 1
ATOM 3353 O O . ASP B 1 55 ? -20.75 -34.562 -27.938 1 83.88 55 ASP B O 1
ATOM 3357 N N . ALA B 1 56 ? -18.672 -34.812 -27.5 1 83.06 56 ALA B N 1
ATOM 3358 C CA . ALA B 1 56 ? -18.938 -35.469 -26.219 1 83.06 56 ALA B CA 1
ATOM 3359 C C . ALA B 1 56 ? -18.719 -34.5 -25.062 1 83.06 56 ALA B C 1
ATOM 3361 O O . ALA B 1 56 ? -18.438 -34.938 -23.938 1 83.06 56 ALA B O 1
ATOM 3362 N N . GLY B 1 57 ? -18.953 -33.219 -25.266 1 91.69 57 GLY B N 1
ATOM 3363 C CA . GLY B 1 57 ? -18.688 -32.281 -24.188 1 91.69 57 GLY B CA 1
ATOM 3364 C C . GLY B 1 57 ? -17.219 -32.031 -23.953 1 91.69 57 GLY B C 1
ATOM 3365 O O . GLY B 1 57 ? -16.438 -32.969 -23.891 1 91.69 57 GLY B O 1
ATOM 3366 N N . HIS B 1 58 ? -16.797 -30.875 -23.906 1 94.94 58 HIS B N 1
ATOM 3367 C CA . HIS B 1 58 ? -15.367 -30.594 -23.844 1 94.94 58 HIS B CA 1
ATOM 3368 C C . HIS B 1 58 ? -14.93 -30.344 -22.391 1 94.94 58 HIS B C 1
ATOM 3370 O O . HIS B 1 58 ? -13.758 -30.547 -22.062 1 94.94 58 HIS B O 1
ATOM 3376 N N . GLY B 1 59 ? -15.789 -29.797 -21.5 1 96.88 59 GLY B N 1
ATOM 3377 C CA . GLY B 1 59 ? -15.484 -29.625 -20.094 1 96.88 59 GLY B CA 1
ATOM 3378 C C . GLY B 1 59 ? -14.68 -28.375 -19.797 1 96.88 59 GLY B C 1
ATOM 3379 O O . GLY B 1 59 ? -14.25 -28.172 -18.656 1 96.88 59 GLY B O 1
ATOM 3380 N N . PHE B 1 60 ? -14.398 -27.516 -20.75 1 97.31 60 PHE B N 1
ATOM 3381 C CA . PHE B 1 60 ? -13.727 -26.25 -20.5 1 97.31 60 PHE B CA 1
ATOM 3382 C C . PHE B 1 60 ? -14.664 -25.266 -19.797 1 97.31 60 PHE B C 1
ATOM 3384 O O . PHE B 1 60 ? -15.883 -25.453 -19.797 1 97.31 60 PHE B O 1
ATOM 3391 N N . ARG B 1 61 ? -14.094 -24.25 -19.141 1 94.62 61 ARG B N 1
ATOM 3392 C CA . ARG B 1 61 ? -14.859 -23.25 -18.422 1 94.62 61 ARG B CA 1
ATOM 3393 C C . ARG B 1 61 ? -14.758 -21.891 -19.125 1 94.62 61 ARG B C 1
ATOM 3395 O O . ARG B 1 61 ? -13.852 -21.672 -19.922 1 94.62 61 ARG B O 1
ATOM 3402 N N . GLU B 1 62 ? -15.75 -21.094 -18.797 1 94.25 62 GLU B N 1
ATOM 3403 C CA . GLU B 1 62 ? -15.656 -19.703 -19.234 1 94.25 62 GLU B CA 1
ATOM 3404 C C . GLU B 1 62 ? -14.328 -19.078 -18.812 1 94.25 62 GLU B C 1
ATOM 3406 O O . GLU B 1 62 ? -13.875 -19.266 -17.688 1 94.25 62 GLU B O 1
ATOM 3411 N N . ASP B 1 63 ? -13.625 -18.469 -19.766 1 92.62 63 ASP B N 1
ATOM 3412 C CA . ASP B 1 63 ? -12.422 -17.672 -19.547 1 92.62 63 ASP B CA 1
ATOM 3413 C C . ASP B 1 63 ? -11.188 -18.562 -19.406 1 92.62 63 ASP B C 1
ATOM 3415 O O . ASP B 1 63 ? -10.094 -18.078 -19.125 1 92.62 63 ASP B O 1
ATOM 3419 N N . ASP B 1 64 ? -11.398 -19.828 -19.578 1 96.38 64 ASP B N 1
ATOM 3420 C CA . ASP B 1 64 ? -10.219 -20.688 -19.688 1 96.38 64 ASP B CA 1
ATOM 3421 C C . ASP B 1 64 ? -9.352 -20.266 -20.875 1 96.38 64 ASP B C 1
ATOM 3423 O O . ASP B 1 64 ? -9.859 -19.719 -21.859 1 96.38 64 ASP B O 1
ATOM 3427 N N . ILE B 1 65 ? -8.141 -20.5 -20.734 1 97.94 65 ILE B N 1
ATOM 3428 C CA . ILE B 1 65 ? -7.242 -20.359 -21.875 1 97.94 65 ILE B CA 1
ATOM 3429 C C . ILE B 1 65 ? -6.961 -21.734 -22.484 1 97.94 65 ILE B C 1
ATOM 3431 O O . ILE B 1 65 ? -6.395 -22.609 -21.812 1 97.94 65 ILE B O 1
ATOM 3435 N N . VAL B 1 66 ? -7.312 -21.859 -23.703 1 98.06 66 VAL B N 1
ATOM 3436 C CA . VAL B 1 66 ? -7.219 -23.156 -24.375 1 98.06 66 VAL B CA 1
ATOM 3437 C C . VAL B 1 66 ? -6.215 -23.078 -25.516 1 98.06 66 VAL B C 1
ATOM 3439 O O . VAL B 1 66 ? -6.148 -22.062 -26.219 1 98.06 66 VAL B O 1
ATOM 3442 N N . LEU B 1 67 ? -5.457 -24.125 -25.656 1 98.5 67 LEU B N 1
ATOM 3443 C CA . LEU B 1 67 ? -4.535 -24.281 -26.766 1 98.5 67 LEU B CA 1
ATOM 3444 C C . LEU B 1 67 ? -5.184 -25.047 -27.906 1 98.5 67 LEU B C 1
ATOM 3446 O O . LEU B 1 67 ? -5.512 -26.234 -27.75 1 98.5 67 LEU B O 1
ATOM 3450 N N . ILE B 1 68 ? -5.426 -24.375 -29.031 1 98.38 68 ILE B N 1
ATOM 3451 C CA . ILE B 1 68 ? -5.945 -25 -30.25 1 98.38 68 ILE B CA 1
ATOM 3452 C C . ILE B 1 68 ? -4.785 -25.422 -31.141 1 98.38 68 ILE B C 1
ATOM 3454 O O . ILE B 1 68 ? -3.816 -24.688 -31.312 1 98.38 68 ILE B O 1
ATOM 3458 N N . ALA B 1 69 ? -4.898 -26.625 -31.641 1 98.38 69 ALA B N 1
ATOM 3459 C CA . ALA B 1 69 ? -3.855 -27.125 -32.531 1 98.38 69 ALA B CA 1
ATOM 3460 C C . ALA B 1 69 ? -4.441 -28.016 -33.625 1 98.38 69 ALA B C 1
ATOM 3462 O O . ALA B 1 69 ? -5.59 -28.453 -33.5 1 98.38 69 ALA B O 1
ATOM 3463 N N . GLY B 1 70 ? -3.652 -28.219 -34.656 1 98.25 70 GLY B N 1
ATOM 3464 C CA . GLY B 1 70 ? -3.996 -29.188 -35.688 1 98.25 70 GLY B CA 1
ATOM 3465 C C . GLY B 1 70 ? -4.703 -28.562 -36.875 1 98.25 70 GLY B C 1
ATOM 3466 O O . GLY B 1 70 ? -4.938 -29.219 -37.906 1 98.25 70 GLY B O 1
ATOM 3467 N N . ALA B 1 71 ? -5.07 -27.359 -36.812 1 98.12 71 ALA B N 1
ATOM 3468 C CA . ALA B 1 71 ? -5.711 -26.672 -37.906 1 98.12 71 ALA B CA 1
ATOM 3469 C C . ALA B 1 71 ? -4.711 -26.391 -39.031 1 98.12 71 ALA B C 1
ATOM 3471 O O . ALA B 1 71 ? -3.588 -25.938 -38.781 1 98.12 71 ALA B O 1
ATOM 3472 N N . ASN B 1 72 ? -5.117 -26.641 -40.219 1 98.12 72 ASN B N 1
ATOM 3473 C CA . ASN B 1 72 ? -4.297 -26.266 -41.344 1 98.12 72 ASN B CA 1
ATOM 3474 C C . ASN B 1 72 ? -4.184 -24.75 -41.469 1 98.12 72 ASN B C 1
ATOM 3476 O O . ASN B 1 72 ? -3.174 -24.234 -41.969 1 98.12 72 ASN B O 1
ATOM 3480 N N . GLU B 1 73 ? -5.25 -24.062 -41.094 1 97.06 73 GLU B N 1
ATOM 3481 C CA . GLU B 1 73 ? -5.266 -22.609 -41.062 1 97.06 73 GLU B CA 1
ATOM 3482 C C . GLU B 1 73 ? -4.605 -22.062 -39.781 1 97.06 73 GLU B C 1
ATOM 3484 O O . GLU B 1 73 ? -5.18 -22.141 -38.719 1 97.06 73 GLU B O 1
ATOM 3489 N N . ALA B 1 74 ? -3.529 -21.453 -39.906 1 95.94 74 ALA B N 1
ATOM 3490 C CA . ALA B 1 74 ? -2.66 -21.078 -38.812 1 95.94 74 ALA B CA 1
ATOM 3491 C C . ALA B 1 74 ? -3.363 -20.109 -37.875 1 95.94 74 ALA B C 1
ATOM 3493 O O . ALA B 1 74 ? -3.074 -20.078 -36.656 1 95.94 74 ALA B O 1
ATOM 3494 N N . ALA B 1 75 ? -4.336 -19.406 -38.344 1 95.88 75 ALA B N 1
ATOM 3495 C CA . ALA B 1 75 ? -5.004 -18.359 -37.594 1 95.88 75 ALA B CA 1
ATOM 3496 C C . ALA B 1 75 ? -5.762 -18.938 -36.406 1 95.88 75 ALA B C 1
ATOM 3498 O O . ALA B 1 75 ? -6.027 -18.25 -35.438 1 95.88 75 ALA B O 1
ATOM 3499 N N . TYR B 1 76 ? -6.074 -20.172 -36.5 1 97.62 76 TYR B N 1
ATOM 3500 C CA . TYR B 1 76 ? -6.879 -20.797 -35.469 1 97.62 76 TYR B CA 1
ATOM 3501 C C . TYR B 1 76 ? -5.996 -21.391 -34.375 1 97.62 76 TYR B C 1
ATOM 3503 O O . TYR B 1 76 ? -6.449 -21.594 -33.25 1 97.62 76 TYR B O 1
ATOM 3511 N N . ASN B 1 77 ? -4.789 -21.719 -34.75 1 98.12 77 ASN B N 1
ATOM 3512 C CA . ASN B 1 77 ? -3.889 -22.375 -33.781 1 98.12 77 ASN B CA 1
ATOM 3513 C C . ASN B 1 77 ? -3.35 -21.391 -32.75 1 98.12 77 ASN B C 1
ATOM 3515 O O . ASN B 1 77 ? -3.238 -20.188 -33.031 1 98.12 77 ASN B O 1
ATOM 3519 N N . GLY B 1 78 ? -3.092 -21.938 -31.578 1 97.62 78 GLY B N 1
ATOM 3520 C CA . GLY B 1 78 ? -2.533 -21.125 -30.516 1 97.62 78 GLY B CA 1
ATOM 3521 C C . GLY B 1 78 ? -3.42 -21.062 -29.281 1 97.62 78 GLY B C 1
ATOM 3522 O O . GLY B 1 78 ? -4.383 -21.812 -29.172 1 97.62 78 GLY B O 1
ATOM 3523 N N . GLU B 1 79 ? -2.979 -20.25 -28.391 1 97.94 79 GLU B N 1
ATOM 3524 C CA . GLU B 1 79 ? -3.725 -20.094 -27.141 1 97.94 79 GLU B CA 1
ATOM 3525 C C . GLU B 1 79 ? -4.82 -19.047 -27.281 1 97.94 79 GLU B C 1
ATOM 3527 O O . GLU B 1 79 ? -4.582 -17.953 -27.828 1 97.94 79 GLU B O 1
ATOM 3532 N N . HIS B 1 80 ? -6.02 -19.391 -26.766 1 97.62 80 HIS B N 1
ATOM 3533 C CA . HIS B 1 80 ? -7.16 -18.484 -26.844 1 97.62 80 HIS B CA 1
ATOM 3534 C C . HIS B 1 80 ? -7.949 -18.5 -25.531 1 97.62 80 HIS B C 1
ATOM 3536 O O . HIS B 1 80 ? -8.211 -19.562 -24.969 1 97.62 80 HIS B O 1
ATOM 3542 N N . ARG B 1 81 ? -8.242 -17.312 -25.078 1 97 81 ARG B N 1
ATOM 3543 C CA . ARG B 1 81 ? -9.25 -17.234 -24.031 1 97 81 ARG B CA 1
ATOM 3544 C C . ARG B 1 81 ? -10.648 -17.484 -24.594 1 97 81 ARG B C 1
ATOM 3546 O O . ARG B 1 81 ? -11.047 -16.875 -25.578 1 97 81 ARG B O 1
ATOM 3553 N N . ILE B 1 82 ? -11.383 -18.312 -23.953 1 97.62 82 ILE B N 1
ATOM 3554 C CA . ILE B 1 82 ? -12.641 -18.719 -24.578 1 97.62 82 ILE B CA 1
ATOM 3555 C C . ILE B 1 82 ? -13.805 -18.078 -23.828 1 97.62 82 ILE B C 1
ATOM 3557 O O . ILE B 1 82 ? -13.68 -17.719 -22.656 1 97.62 82 ILE B O 1
ATOM 3561 N N . ARG B 1 83 ? -14.852 -17.953 -24.516 1 97.5 83 ARG B N 1
ATOM 3562 C CA . ARG B 1 83 ? -16.078 -17.359 -24 1 97.5 83 ARG B CA 1
ATOM 3563 C C . ARG B 1 83 ? -17.312 -18.047 -24.578 1 97.5 83 ARG B C 1
ATOM 3565 O O . ARG B 1 83 ? -17.188 -18.922 -25.438 1 97.5 83 ARG B O 1
ATOM 3572 N N . ASN B 1 84 ? -18.484 -17.688 -24 1 97.69 84 ASN B N 1
ATOM 3573 C CA . ASN B 1 84 ? -19.75 -18.266 -24.438 1 97.69 84 ASN B CA 1
ATOM 3574 C C . ASN B 1 84 ? -19.688 -19.781 -24.469 1 97.69 84 ASN B C 1
ATOM 3576 O O . ASN B 1 84 ? -20.016 -20.406 -25.484 1 97.69 84 ASN B O 1
ATOM 3580 N N . VAL B 1 85 ? -19.297 -20.359 -23.391 1 97.75 85 VAL B N 1
ATOM 3581 C CA . VAL B 1 85 ? -19.047 -21.797 -23.297 1 97.75 85 VAL B CA 1
ATOM 3582 C C . VAL B 1 85 ? -20.359 -22.531 -23.062 1 97.75 85 VAL B C 1
ATOM 3584 O O . VAL B 1 85 ? -21.156 -22.141 -22.219 1 97.75 85 VAL B O 1
ATOM 3587 N N . THR B 1 86 ? -20.594 -23.469 -23.828 1 97.12 86 THR B N 1
ATOM 3588 C CA . THR B 1 86 ? -21.656 -24.438 -23.609 1 97.12 86 THR B CA 1
ATOM 3589 C C . THR B 1 86 ? -21.078 -25.828 -23.375 1 97.12 86 THR B C 1
ATOM 3591 O O . THR B 1 86 ? -19.875 -25.984 -23.203 1 97.12 86 THR B O 1
ATOM 3594 N N . THR B 1 87 ? -21.969 -26.797 -23.359 1 96.62 87 THR B N 1
ATOM 3595 C CA . THR B 1 87 ? -21.484 -28.172 -23.141 1 96.62 87 THR B CA 1
ATOM 3596 C C . THR B 1 87 ? -20.609 -28.609 -24.312 1 96.62 87 THR B C 1
ATOM 3598 O O . THR B 1 87 ? -19.594 -29.297 -24.094 1 96.62 87 THR B O 1
ATOM 3601 N N . ASN B 1 88 ? -20.984 -28.125 -25.5 1 97.31 88 ASN B N 1
ATOM 3602 C CA . ASN B 1 88 ? -20.312 -28.688 -26.656 1 97.31 88 ASN B CA 1
ATOM 3603 C C . ASN B 1 88 ? -19.594 -27.625 -27.469 1 97.31 88 ASN B C 1
ATOM 3605 O O . ASN B 1 88 ? -18.859 -27.938 -28.406 1 97.31 88 ASN B O 1
ATOM 3609 N N . THR B 1 89 ? -19.828 -26.359 -27.078 1 97.81 89 THR B N 1
ATOM 3610 C CA . THR B 1 89 ? -19.203 -25.312 -27.906 1 97.81 89 THR B CA 1
ATOM 3611 C C . THR B 1 89 ? -18.547 -24.25 -27.031 1 97.81 89 THR B C 1
ATOM 3613 O O . THR B 1 89 ? -18.875 -24.109 -25.859 1 97.81 89 THR B O 1
ATOM 3616 N N . PHE B 1 90 ? -17.625 -23.609 -27.609 1 98.06 90 PHE B N 1
ATOM 3617 C CA . PHE B 1 90 ? -17.016 -22.422 -27.047 1 98.06 90 PHE B CA 1
ATOM 3618 C C . PHE B 1 90 ? -16.562 -21.469 -28.141 1 98.06 90 PHE B C 1
ATOM 3620 O O . PHE B 1 90 ? -16.391 -21.891 -29.297 1 98.06 90 PHE B O 1
ATOM 3627 N N . GLN B 1 91 ? -16.391 -20.219 -27.797 1 98.5 91 GLN B N 1
ATOM 3628 C CA . GLN B 1 91 ? -15.984 -19.219 -28.781 1 98.5 91 GLN B CA 1
ATOM 3629 C C . GLN B 1 91 ? -14.672 -18.562 -28.391 1 98.5 91 GLN B C 1
ATOM 3631 O O . GLN B 1 91 ? -14.312 -18.531 -27.219 1 98.5 91 GLN B O 1
ATOM 3636 N N . PHE B 1 92 ? -13.992 -18.125 -29.359 1 98.12 92 PHE B N 1
ATOM 3637 C CA . PHE B 1 92 ? -12.773 -17.344 -29.172 1 98.12 92 PHE B CA 1
ATOM 3638 C C . PHE B 1 92 ? -12.562 -16.375 -30.344 1 98.12 92 PHE B C 1
ATOM 3640 O O . PHE B 1 92 ? -13.227 -16.5 -31.375 1 98.12 92 PHE B O 1
ATOM 3647 N N . GLU B 1 93 ? -11.711 -15.43 -30.156 1 97.31 93 GLU B N 1
ATOM 3648 C CA . GLU B 1 93 ? -11.508 -14.383 -31.156 1 97.31 93 GLU B CA 1
ATOM 3649 C C . GLU B 1 93 ? -10.406 -14.773 -32.156 1 97.31 93 GLU B C 1
ATOM 3651 O O . GLU B 1 93 ? -9.375 -15.32 -31.75 1 97.31 93 GLU B O 1
ATOM 3656 N N . VAL B 1 94 ? -10.711 -14.523 -33.344 1 96.31 94 VAL B N 1
ATOM 3657 C CA . VAL B 1 94 ? -9.727 -14.703 -34.406 1 96.31 94 VAL B CA 1
ATOM 3658 C C . VAL B 1 94 ? -9.766 -13.508 -35.344 1 96.31 94 VAL B C 1
ATOM 3660 O O . VAL B 1 94 ? -10.711 -12.719 -35.344 1 96.31 94 VAL B O 1
ATOM 3663 N N . ALA B 1 95 ? -8.727 -13.461 -36.094 1 92.56 95 ALA B N 1
ATOM 3664 C CA . ALA B 1 95 ? -8.688 -12.383 -37.062 1 92.56 95 ALA B CA 1
ATOM 3665 C C . ALA B 1 95 ? -9.844 -12.5 -38.062 1 92.56 95 ALA B C 1
ATOM 3667 O O . ALA B 1 95 ? -10.227 -13.609 -38.438 1 92.56 95 ALA B O 1
ATOM 3668 N N . ALA B 1 96 ? -10.305 -11.406 -38.531 1 90.12 96 ALA B N 1
ATOM 3669 C CA . ALA B 1 96 ? -11.461 -11.375 -39.406 1 90.12 96 ALA B CA 1
ATOM 3670 C C . ALA B 1 96 ? -11.117 -11.969 -40.781 1 90.12 96 ALA B C 1
ATOM 3672 O O . ALA B 1 96 ? -12.016 -12.383 -41.531 1 90.12 96 ALA B O 1
ATOM 3673 N N . ASP B 1 97 ? -9.93 -12.008 -41.156 1 91.81 97 ASP B N 1
ATOM 3674 C CA . ASP B 1 97 ? -9.547 -12.484 -42.5 1 91.81 97 ASP B CA 1
ATOM 3675 C C . ASP B 1 97 ? -9.18 -13.969 -42.438 1 91.81 97 ASP B C 1
ATOM 3677 O O . ASP B 1 97 ? -8.781 -14.539 -43.469 1 91.81 97 ASP B O 1
ATOM 3681 N N . ALA B 1 98 ? -9.305 -14.523 -41.312 1 92.62 98 ALA B N 1
ATOM 3682 C CA . ALA B 1 98 ? -9.109 -15.969 -41.25 1 92.62 98 ALA B CA 1
ATOM 3683 C C . ALA B 1 98 ? -10.148 -16.703 -42.094 1 92.62 98 ALA B C 1
ATOM 3685 O O . ALA B 1 98 ? -11.219 -16.156 -42.375 1 92.62 98 ALA B O 1
ATOM 3686 N N . ALA B 1 99 ? -9.797 -17.922 -42.469 1 94.38 99 ALA B N 1
ATOM 3687 C CA . ALA B 1 99 ? -10.75 -18.75 -43.219 1 94.38 99 ALA B CA 1
ATOM 3688 C C . ALA B 1 99 ? -12.008 -18.984 -42.375 1 94.38 99 ALA B C 1
ATOM 3690 O O . ALA B 1 99 ? -11.961 -19.031 -41.156 1 94.38 99 ALA B O 1
ATOM 3691 N N . ALA B 1 100 ? -13.055 -19.172 -43.062 1 94.62 100 ALA B N 1
ATOM 3692 C CA . ALA B 1 100 ? -14.352 -19.312 -42.406 1 94.62 100 ALA B CA 1
ATOM 3693 C C . ALA B 1 100 ? -14.43 -20.641 -41.625 1 94.62 100 ALA B C 1
ATOM 3695 O O . ALA B 1 100 ? -15.211 -20.766 -40.688 1 94.62 100 ALA B O 1
ATOM 3696 N N . ARG B 1 101 ? -13.703 -21.609 -42.094 1 96.62 101 ARG B N 1
ATOM 3697 C CA . ARG B 1 101 ? -13.688 -22.922 -41.438 1 96.62 101 ARG B CA 1
ATOM 3698 C C . ARG B 1 101 ? -12.273 -23.453 -41.312 1 96.62 101 ARG B C 1
ATOM 3700 O O . ARG B 1 101 ? -11.469 -23.312 -42.25 1 96.62 101 ARG B O 1
ATOM 3707 N N . ALA B 1 102 ? -12.047 -24.047 -40.125 1 97.62 102 ALA B N 1
ATOM 3708 C CA . ALA B 1 102 ? -10.766 -24.719 -39.969 1 97.62 102 ALA B CA 1
ATOM 3709 C C . ALA B 1 102 ? -10.812 -26.141 -40.531 1 97.62 102 ALA B C 1
ATOM 3711 O O . ALA B 1 102 ? -11.836 -26.812 -40.469 1 97.62 102 ALA B O 1
ATOM 3712 N N . THR B 1 103 ? -9.719 -26.547 -41.125 1 98 103 THR B N 1
ATOM 3713 C CA . THR B 1 103 ? -9.555 -27.906 -41.594 1 98 103 THR B CA 1
ATOM 3714 C C . THR B 1 103 ? -8.391 -28.594 -40.875 1 98 103 THR B C 1
ATOM 3716 O O . THR B 1 103 ? -7.59 -27.922 -40.219 1 98 103 THR B O 1
ATOM 3719 N N . GLY B 1 104 ? -8.352 -29.922 -40.906 1 97.5 104 GLY B N 1
ATOM 3720 C CA . GLY B 1 104 ? -7.324 -30.703 -40.25 1 97.5 104 GLY B CA 1
ATOM 3721 C C . GLY B 1 104 ? -7.855 -31.5 -39.062 1 97.5 104 GLY B C 1
ATOM 3722 O O . GLY B 1 104 ? -9.07 -31.656 -38.906 1 97.5 104 GLY B O 1
ATOM 3723 N N . ILE B 1 105 ? -6.941 -32.094 -38.281 1 97.81 105 ILE B N 1
ATOM 3724 C CA . ILE B 1 105 ? -7.305 -32.812 -37.062 1 97.81 105 ILE B CA 1
ATOM 3725 C C . ILE B 1 105 ? -7.258 -31.844 -35.875 1 97.81 105 ILE B C 1
ATOM 3727 O O . ILE B 1 105 ? -6.195 -31.625 -35.281 1 97.81 105 ILE B O 1
ATOM 3731 N N . LEU B 1 106 ? -8.375 -31.281 -35.594 1 97.88 106 LEU B N 1
ATOM 3732 C CA . LEU B 1 106 ? -8.484 -30.172 -34.656 1 97.88 106 LEU B CA 1
ATOM 3733 C C . LEU B 1 106 ? -8.508 -30.688 -33.219 1 97.88 106 LEU B C 1
ATOM 3735 O O . LEU B 1 106 ? -9.281 -31.594 -32.906 1 97.88 106 LEU B O 1
ATOM 3739 N N . THR B 1 107 ? -7.668 -30.094 -32.375 1 98.19 107 THR B N 1
ATOM 3740 C CA . THR B 1 107 ? -7.656 -30.438 -30.969 1 98.19 107 THR B CA 1
ATOM 3741 C C . THR B 1 107 ? -7.652 -29.188 -30.094 1 98.19 107 THR B C 1
ATOM 3743 O O . THR B 1 107 ? -7.293 -28.109 -30.562 1 98.19 107 THR B O 1
ATOM 3746 N N . ALA B 1 108 ? -8.164 -29.344 -28.922 1 98.06 108 ALA B N 1
ATOM 3747 C CA . ALA B 1 108 ? -8.133 -28.297 -27.891 1 98.06 108 ALA B CA 1
ATOM 3748 C C . ALA B 1 108 ? -7.754 -28.891 -26.531 1 98.06 108 ALA B C 1
ATOM 3750 O O . ALA B 1 108 ? -8.156 -30.016 -26.203 1 98.06 108 ALA B O 1
ATOM 3751 N N . LYS B 1 109 ? -7.008 -28.203 -25.719 1 98.44 109 LYS B N 1
ATOM 3752 C CA . LYS B 1 109 ? -6.727 -28.562 -24.344 1 98.44 109 LYS B CA 1
ATOM 3753 C C . LYS B 1 109 ? -6.488 -27.328 -23.484 1 98.44 109 LYS B C 1
ATOM 3755 O O . LYS B 1 109 ? -6.293 -26.234 -24 1 98.44 109 LYS B O 1
ATOM 3760 N N . ILE B 1 110 ? -6.547 -27.469 -22.188 1 98.69 110 ILE B N 1
ATOM 3761 C CA . ILE B 1 110 ? -6.172 -26.375 -21.297 1 98.69 110 ILE B CA 1
ATOM 3762 C C . ILE B 1 110 ? -4.695 -26.031 -21.484 1 98.69 110 ILE B C 1
ATOM 3764 O O . ILE B 1 110 ? -3.832 -26.906 -21.406 1 98.69 110 ILE B O 1
ATOM 3768 N N . ALA B 1 111 ? -4.43 -24.781 -21.828 1 98.69 111 ALA B N 1
ATOM 3769 C CA . ALA B 1 111 ? -3.07 -24.359 -22.141 1 98.69 111 ALA B CA 1
ATOM 3770 C C . ALA B 1 111 ? -2.213 -24.297 -20.875 1 98.69 111 ALA B C 1
ATOM 3772 O O . ALA B 1 111 ? -2.617 -23.703 -19.875 1 98.69 111 ALA B O 1
ATOM 3773 N N . PRO B 1 112 ? -1.075 -24.922 -20.859 1 98.56 112 PRO B N 1
ATOM 3774 C CA . PRO B 1 112 ? -0.157 -24.797 -19.734 1 98.56 112 PRO B CA 1
ATOM 3775 C C . PRO B 1 112 ? 0.53 -23.438 -19.672 1 98.56 112 PRO B C 1
ATOM 3777 O O . PRO B 1 112 ? 0.288 -22.578 -20.531 1 98.56 112 PRO B O 1
ATOM 3780 N N . LEU B 1 113 ? 1.359 -23.203 -18.688 1 98.44 113 LEU B N 1
ATOM 3781 C CA . LEU B 1 113 ? 2.076 -21.938 -18.531 1 98.44 113 LEU B CA 1
ATOM 3782 C C . LEU B 1 113 ? 3.199 -21.828 -19.562 1 98.44 113 LEU B C 1
ATOM 3784 O O . LEU B 1 113 ? 3.732 -20.734 -19.781 1 98.44 113 LEU B O 1
ATOM 3788 N N . GLY B 1 114 ? 3.609 -22.844 -20.172 1 97.62 114 GLY B N 1
ATOM 3789 C CA . GLY B 1 114 ? 4.586 -22.812 -21.25 1 97.62 114 GLY B CA 1
ATOM 3790 C C . GLY B 1 114 ? 6.008 -23.047 -20.766 1 97.62 114 GLY B C 1
ATOM 3791 O O . GLY B 1 114 ? 6.953 -22.469 -21.312 1 97.62 114 GLY B O 1
ATOM 3792 N N . TRP B 1 115 ? 6.176 -23.797 -19.75 1 98.56 115 TRP B N 1
ATOM 3793 C CA . TRP B 1 115 ? 7.5 -24.109 -19.203 1 98.56 115 TRP B CA 1
ATOM 3794 C C . TRP B 1 115 ? 8.086 -25.344 -19.875 1 98.56 115 TRP B C 1
ATOM 3796 O O . TRP B 1 115 ? 7.363 -26.125 -20.484 1 98.56 115 TRP B O 1
ATOM 3806 N N . GLU B 1 116 ? 9.352 -25.484 -19.844 1 98.31 116 GLU B N 1
ATOM 3807 C CA . GLU B 1 116 ? 10.008 -26.719 -20.297 1 98.31 116 GLU B CA 1
ATOM 3808 C C . GLU B 1 116 ? 10.305 -27.656 -19.125 1 98.31 116 GLU B C 1
ATOM 3810 O O . GLU B 1 116 ? 10.336 -27.219 -17.969 1 98.31 116 GLU B O 1
ATOM 3815 N N . MET B 1 117 ? 10.453 -28.922 -19.375 1 98.12 117 MET B N 1
ATOM 3816 C CA . MET B 1 117 ? 10.812 -29.984 -18.453 1 98.12 117 MET B CA 1
ATOM 3817 C C . MET B 1 117 ? 12.102 -30.672 -18.875 1 98.12 117 MET B C 1
ATOM 3819 O O . MET B 1 117 ? 12.07 -31.781 -19.406 1 98.12 117 MET B O 1
ATOM 3823 N N . PRO B 1 118 ? 13.242 -30.078 -18.594 1 98.19 118 PRO B N 1
ATOM 3824 C CA . PRO B 1 118 ? 14.508 -30.484 -19.203 1 98.19 118 PRO B CA 1
ATOM 3825 C C . PRO B 1 118 ? 15.016 -31.828 -18.672 1 98.19 118 PRO B C 1
ATOM 3827 O O . PRO B 1 118 ? 15.758 -32.531 -19.359 1 98.19 118 PRO B O 1
ATOM 3830 N N . PHE B 1 119 ? 14.734 -32.062 -17.391 1 97.81 119 PHE B N 1
ATOM 3831 C CA . PHE B 1 119 ? 15.211 -33.312 -16.781 1 97.81 119 PHE B CA 1
ATOM 3832 C C . PHE B 1 119 ? 14.094 -34 -16.031 1 97.81 119 PHE B C 1
ATOM 3834 O O . PHE B 1 119 ? 13.164 -33.375 -15.547 1 97.81 119 PHE B O 1
ATOM 3841 N N . SER B 1 120 ? 14.148 -35.312 -15.984 1 96.12 120 SER B N 1
ATOM 3842 C CA . SER B 1 120 ? 13.219 -36.125 -15.188 1 96.12 120 SER B CA 1
ATOM 3843 C C . SER B 1 120 ? 13.891 -37.375 -14.664 1 96.12 120 SER B C 1
ATOM 3845 O O . SER B 1 120 ? 14.898 -37.844 -15.211 1 96.12 120 SER B O 1
ATOM 3847 N N . GLY B 1 121 ? 13.469 -37.844 -13.57 1 93.81 121 GLY B N 1
ATOM 3848 C CA . GLY B 1 121 ? 13.836 -39.094 -12.953 1 93.81 121 GLY B CA 1
ATOM 3849 C C . GLY B 1 121 ? 12.695 -39.75 -12.188 1 93.81 121 GLY B C 1
ATOM 3850 O O . GLY B 1 121 ? 11.57 -39.25 -12.203 1 93.81 121 GLY B O 1
ATOM 3851 N N . GLU B 1 122 ? 13.008 -40.906 -11.648 1 92 122 GLU B N 1
ATOM 3852 C CA . GLU B 1 122 ? 12 -41.562 -10.82 1 92 122 GLU B CA 1
ATOM 3853 C C . GLU B 1 122 ? 11.602 -40.656 -9.641 1 92 122 GLU B C 1
ATOM 3855 O O . GLU B 1 122 ? 12.414 -40.406 -8.742 1 92 122 GLU B O 1
ATOM 3860 N N . ASP B 1 123 ? 10.445 -40.188 -9.648 1 92.38 123 ASP B N 1
ATOM 3861 C CA . ASP B 1 123 ? 9.859 -39.344 -8.602 1 92.38 123 ASP B CA 1
ATOM 3862 C C . ASP B 1 123 ? 10.5 -37.969 -8.562 1 92.38 123 ASP B C 1
ATOM 3864 O O . ASP B 1 123 ? 10.484 -37.312 -7.531 1 92.38 123 ASP B O 1
ATOM 3868 N N . ARG B 1 124 ? 11.227 -37.625 -9.594 1 95.69 124 ARG B N 1
ATOM 3869 C CA . ARG B 1 124 ? 11.836 -36.281 -9.688 1 95.69 124 ARG B CA 1
ATOM 3870 C C . ARG B 1 124 ? 11.523 -35.625 -11.023 1 95.69 124 ARG B C 1
ATOM 3872 O O . ARG B 1 124 ? 11.391 -36.312 -12.047 1 95.69 124 ARG B O 1
ATOM 3879 N N . ALA B 1 125 ? 11.375 -34.438 -11.023 1 98.12 125 ALA B N 1
ATOM 3880 C CA . ALA B 1 125 ? 11.141 -33.656 -12.242 1 98.12 125 ALA B CA 1
ATOM 3881 C C . ALA B 1 125 ? 11.734 -32.25 -12.109 1 98.12 125 ALA B C 1
ATOM 3883 O O . ALA B 1 125 ? 11.812 -31.703 -11.008 1 98.12 125 ALA B O 1
ATOM 3884 N N . VAL B 1 126 ? 12.219 -31.734 -13.211 1 98.69 126 VAL B N 1
ATOM 3885 C CA . VAL B 1 126 ? 12.805 -30.391 -13.242 1 98.69 126 VAL B CA 1
ATOM 3886 C C . VAL B 1 126 ? 12.047 -29.516 -14.234 1 98.69 126 VAL B C 1
ATOM 3888 O O . VAL B 1 126 ? 11.711 -29.969 -15.336 1 98.69 126 VAL B O 1
ATOM 3891 N N . TYR B 1 127 ? 11.773 -28.344 -13.898 1 98.81 127 TYR B N 1
ATOM 3892 C CA . TYR B 1 127 ? 11.055 -27.375 -14.711 1 98.81 127 TYR B CA 1
ATOM 3893 C C . TYR B 1 127 ? 11.859 -26.094 -14.875 1 98.81 127 TYR B C 1
ATOM 3895 O O . TYR B 1 127 ? 12.617 -25.703 -13.984 1 98.81 127 TYR B O 1
ATOM 3903 N N . ARG B 1 128 ? 11.633 -25.391 -16.031 1 98.62 128 ARG B N 1
ATOM 3904 C CA . ARG B 1 128 ? 12.305 -24.125 -16.312 1 98.62 128 ARG B CA 1
ATOM 3905 C C . ARG B 1 128 ? 11.477 -23.266 -17.266 1 98.62 128 ARG B C 1
ATOM 3907 O O . ARG B 1 128 ? 10.906 -23.766 -18.234 1 98.62 128 ARG B O 1
ATOM 3914 N N . SER B 1 129 ? 11.422 -21.953 -16.953 1 98.25 129 SER B N 1
ATOM 3915 C CA . SER B 1 129 ? 10.711 -21.031 -17.828 1 98.25 129 SER B CA 1
ATOM 3916 C C . SER B 1 129 ? 11.312 -21.031 -19.234 1 98.25 129 SER B C 1
ATOM 3918 O O . SER B 1 129 ? 12.539 -21.062 -19.391 1 98.25 129 SER B O 1
ATOM 3920 N N . ARG B 1 130 ? 10.461 -20.953 -20.234 1 97.38 130 ARG B N 1
ATOM 3921 C CA . ARG B 1 130 ? 10.93 -20.781 -21.609 1 97.38 130 ARG B CA 1
ATOM 3922 C C . ARG B 1 130 ? 11.055 -19.297 -21.969 1 97.38 130 ARG B C 1
ATOM 3924 O O . ARG B 1 130 ? 11.602 -18.953 -23.016 1 97.38 130 ARG B O 1
ATOM 3931 N N . ASP B 1 131 ? 10.484 -18.5 -21.141 1 96.75 131 ASP B N 1
ATOM 3932 C CA . ASP B 1 131 ? 10.508 -17.062 -21.375 1 96.75 131 ASP B CA 1
ATOM 3933 C C . ASP B 1 131 ? 11.93 -16.516 -21.281 1 96.75 131 ASP B C 1
ATOM 3935 O O . ASP B 1 131 ? 12.547 -16.547 -20.219 1 96.75 131 ASP B O 1
ATOM 3939 N N . VAL B 1 132 ? 12.359 -15.938 -22.281 1 95.25 132 VAL B N 1
ATOM 3940 C CA . VAL B 1 132 ? 13.758 -15.539 -22.375 1 95.25 132 VAL B CA 1
ATOM 3941 C C . VAL B 1 132 ? 14 -14.281 -21.547 1 95.25 132 VAL B C 1
ATOM 3943 O O . VAL B 1 132 ? 15.148 -13.914 -21.281 1 95.25 132 VAL B O 1
ATOM 3946 N N . THR B 1 133 ? 12.945 -13.609 -21.125 1 94.88 133 THR B N 1
ATOM 3947 C CA . THR B 1 133 ? 13.102 -12.43 -20.281 1 94.88 133 THR B CA 1
ATOM 3948 C C . THR B 1 133 ? 13.125 -12.812 -18.797 1 94.88 133 THR B C 1
ATOM 3950 O O . THR B 1 133 ? 13.297 -11.953 -17.938 1 94.88 133 THR B O 1
ATOM 3953 N N . SER B 1 134 ? 12.914 -14.078 -18.547 1 96.25 134 SER B N 1
ATOM 3954 C CA . SER B 1 134 ? 13.062 -14.633 -17.219 1 96.25 134 SER B CA 1
ATOM 3955 C C . SER B 1 134 ? 14.531 -14.922 -16.891 1 96.25 134 SER B C 1
ATOM 3957 O O . SER B 1 134 ? 15.352 -15.039 -17.797 1 96.25 134 SER B O 1
ATOM 3959 N N . ASN B 1 135 ? 14.875 -15.023 -15.648 1 96.38 135 ASN B N 1
ATOM 3960 C CA . ASN B 1 135 ? 16.188 -15.5 -15.227 1 96.38 135 ASN B CA 1
ATOM 3961 C C . ASN B 1 135 ? 16.375 -16.969 -15.555 1 96.38 135 ASN B C 1
ATOM 3963 O O . ASN B 1 135 ? 17.516 -17.453 -15.633 1 96.38 135 ASN B O 1
ATOM 3967 N N . ARG B 1 136 ? 15.312 -17.656 -15.664 1 97.44 136 ARG B N 1
ATOM 3968 C CA . ARG B 1 136 ? 15.25 -19.047 -16.125 1 97.44 136 ARG B CA 1
ATOM 3969 C C . ARG B 1 136 ? 16.047 -19.969 -15.203 1 97.44 136 ARG B C 1
ATOM 3971 O O . ARG B 1 136 ? 16.828 -20.797 -15.672 1 97.44 136 ARG B O 1
ATOM 3978 N N . LEU B 1 137 ? 15.969 -19.781 -13.898 1 98.31 137 LEU B N 1
ATOM 3979 C CA . LEU B 1 137 ? 16.484 -20.766 -12.953 1 98.31 137 LEU B CA 1
ATOM 3980 C C . LEU B 1 137 ? 15.625 -22.016 -12.969 1 98.31 137 LEU B C 1
ATOM 3982 O O . LEU B 1 137 ? 14.539 -22.031 -13.562 1 98.31 137 LEU B O 1
ATOM 3986 N N . PHE B 1 138 ? 16.141 -23.078 -12.266 1 98.75 138 PHE B N 1
ATOM 3987 C CA . PHE B 1 138 ? 15.5 -24.375 -12.344 1 98.75 138 PHE B CA 1
ATOM 3988 C C . PHE B 1 138 ? 14.688 -24.656 -11.078 1 98.75 138 PHE B C 1
ATOM 3990 O O . PHE B 1 138 ? 15.141 -24.359 -9.969 1 98.75 138 PHE B O 1
ATOM 3997 N N . LEU B 1 139 ? 13.531 -25.156 -11.258 1 98.75 139 LEU B N 1
ATOM 3998 C CA . LEU B 1 139 ? 12.766 -25.766 -10.18 1 98.75 139 LEU B CA 1
ATOM 3999 C C . LEU B 1 139 ? 12.891 -27.281 -10.227 1 98.75 139 LEU B C 1
ATOM 4001 O O . LEU B 1 139 ? 12.523 -27.922 -11.219 1 98.75 139 LEU B O 1
ATOM 4005 N N . ARG B 1 140 ? 13.398 -27.859 -9.195 1 98.56 140 ARG B N 1
ATOM 4006 C CA . ARG B 1 140 ? 13.453 -29.312 -9.078 1 98.56 140 ARG B CA 1
ATOM 4007 C C . ARG B 1 140 ? 12.516 -29.812 -7.984 1 98.56 140 ARG B C 1
ATOM 4009 O O . ARG B 1 140 ? 12.547 -29.312 -6.855 1 98.56 140 ARG B O 1
ATOM 4016 N N . ILE B 1 141 ? 11.719 -30.766 -8.383 1 97.12 141 ILE B N 1
ATOM 4017 C CA . ILE B 1 141 ? 10.805 -31.422 -7.457 1 97.12 141 ILE B CA 1
ATOM 4018 C C . ILE B 1 141 ? 11.289 -32.844 -7.176 1 97.12 141 ILE B C 1
ATOM 4020 O O . ILE B 1 141 ? 11.602 -33.594 -8.102 1 97.12 141 ILE B O 1
ATOM 4024 N N . ASP B 1 142 ? 11.375 -33.156 -5.871 1 94.25 142 ASP B N 1
ATOM 4025 C CA . ASP B 1 142 ? 11.758 -34.469 -5.434 1 94.25 142 ASP B CA 1
ATOM 4026 C C . ASP B 1 142 ? 10.703 -35.094 -4.516 1 94.25 142 ASP B C 1
ATOM 4028 O O . ASP B 1 142 ? 10.578 -34.688 -3.355 1 94.25 142 ASP B O 1
ATOM 4032 N N . GLU B 1 143 ? 10 -36.031 -5.016 1 92.38 143 GLU B N 1
ATOM 4033 C CA . GLU B 1 143 ? 8.93 -36.688 -4.25 1 92.38 143 GLU B CA 1
ATOM 4034 C C . GLU B 1 143 ? 9.406 -37.969 -3.584 1 92.38 143 GLU B C 1
ATOM 4036 O O . GLU B 1 143 ? 8.609 -38.75 -3.059 1 92.38 143 GLU B O 1
ATOM 4041 N N . THR B 1 144 ? 10.758 -38.219 -3.607 1 88.19 144 THR B N 1
ATOM 4042 C CA . THR B 1 144 ? 11.297 -39.406 -2.92 1 88.19 144 THR B CA 1
ATOM 4043 C C . THR B 1 144 ? 11.102 -39.281 -1.411 1 88.19 144 THR B C 1
ATOM 4045 O O . THR B 1 144 ? 11.484 -38.281 -0.808 1 88.19 144 THR B O 1
ATOM 4048 N N . PRO B 1 145 ? 10.406 -40.375 -0.891 1 80.88 145 PRO B N 1
ATOM 4049 C CA . PRO B 1 145 ? 10.211 -40.312 0.559 1 80.88 145 PRO B CA 1
ATOM 4050 C C . PRO B 1 145 ? 11.523 -40.25 1.332 1 80.88 145 PRO B C 1
ATOM 4052 O O . PRO B 1 145 ? 12.492 -40.906 0.941 1 80.88 145 PRO B O 1
ATOM 4055 N N . LEU B 1 146 ? 11.727 -39.375 2.152 1 66.94 146 LEU B N 1
ATOM 4056 C CA . LEU B 1 146 ? 12.93 -39.312 2.98 1 66.94 146 LEU B CA 1
ATOM 4057 C C . LEU B 1 146 ? 12.859 -40.375 4.09 1 66.94 146 LEU B C 1
ATOM 4059 O O . LEU B 1 146 ? 11.797 -40.562 4.684 1 66.94 146 LEU B O 1
ATOM 4063 N N . ALA B 1 147 ? 13.891 -41.406 4.188 1 54.75 147 ALA B N 1
ATOM 4064 C CA . ALA B 1 147 ? 14.031 -42.438 5.203 1 54.75 147 ALA B CA 1
ATOM 4065 C C . ALA B 1 147 ? 14.156 -41.844 6.598 1 54.75 147 ALA B C 1
ATOM 4067 O O . ALA B 1 147 ? 14.797 -40.812 6.773 1 54.75 147 ALA B O 1
ATOM 4068 N N . GLY B 1 148 ? 13.258 -42.438 7.707 1 49.31 148 GLY B N 1
ATOM 4069 C CA . GLY B 1 148 ? 13.43 -42.219 9.133 1 49.31 148 GLY B CA 1
ATOM 4070 C C . GLY B 1 148 ? 12.43 -41.25 9.719 1 49.31 148 GLY B C 1
ATOM 4071 O O . GLY B 1 148 ? 12.406 -41.031 10.93 1 49.31 148 GLY B O 1
ATOM 4072 N N . ASP B 1 149 ? 12.125 -40.281 9.164 1 45.38 149 ASP B N 1
ATOM 4073 C CA . ASP B 1 149 ? 11.312 -39.344 9.93 1 45.38 149 ASP B CA 1
ATOM 4074 C C . ASP B 1 149 ? 9.883 -39.844 10.07 1 45.38 149 ASP B C 1
ATOM 4076 O O . ASP B 1 149 ? 9.141 -39.938 9.086 1 45.38 149 ASP B O 1
ATOM 4080 N N . GLY B 1 150 ? 9.719 -40.938 10.836 1 41.06 150 GLY B N 1
ATOM 4081 C CA . GLY B 1 150 ? 8.406 -41.438 11.18 1 41.06 150 GLY B CA 1
ATOM 4082 C C . GLY B 1 150 ? 7.301 -40.406 11.062 1 41.06 150 GLY B C 1
ATOM 4083 O O . GLY B 1 150 ? 6.68 -40.281 10 1 41.06 150 GLY B O 1
ATOM 4084 N N . ASN B 1 151 ? 6.82 -40 12.281 1 40.94 151 ASN B N 1
ATOM 4085 C CA . ASN B 1 151 ? 5.703 -39.094 12.555 1 40.94 151 ASN B CA 1
ATOM 4086 C C . ASN B 1 151 ? 5.789 -37.812 11.734 1 40.94 151 ASN B C 1
ATOM 4088 O O . ASN B 1 151 ? 4.816 -37.062 11.633 1 40.94 151 ASN B O 1
ATOM 4092 N N . TYR B 1 152 ? 7.016 -37.312 11.555 1 46.44 152 TYR B N 1
ATOM 4093 C CA . TYR B 1 152 ? 7.41 -36.094 10.891 1 46.44 152 TYR B CA 1
ATOM 4094 C C . TYR B 1 152 ? 7.938 -36.375 9.492 1 46.44 152 TYR B C 1
ATOM 4096 O O . TYR B 1 152 ? 8.5 -35.469 8.844 1 46.44 152 TYR B O 1
ATOM 4104 N N . GLY B 1 153 ? 8.125 -37.5 9.055 1 48.72 153 GLY B N 1
ATOM 4105 C CA . GLY B 1 153 ? 8.844 -38.031 7.906 1 48.72 153 GLY B CA 1
ATOM 4106 C C . GLY B 1 153 ? 8.227 -37.625 6.582 1 48.72 153 GLY B C 1
ATOM 4107 O O . GLY B 1 153 ? 7.043 -37.312 6.516 1 48.72 153 GLY B O 1
ATOM 4108 N N . ARG B 1 154 ? 9.109 -37 5.797 1 60.25 154 ARG B N 1
ATOM 4109 C CA . ARG B 1 154 ? 8.852 -36.719 4.391 1 60.25 154 ARG B CA 1
ATOM 4110 C C . ARG B 1 154 ? 8.344 -37.969 3.656 1 60.25 154 ARG B C 1
ATOM 4112 O O . ARG B 1 154 ? 9.133 -38.719 3.094 1 60.25 154 ARG B O 1
ATOM 4119 N N . GLY B 1 155 ? 7.223 -38.531 4.207 1 69.75 155 GLY B N 1
ATOM 4120 C CA . GLY B 1 155 ? 6.594 -39.469 3.271 1 69.75 155 GLY B CA 1
ATOM 4121 C C . GLY B 1 155 ? 6.27 -38.812 1.934 1 69.75 155 GLY B C 1
ATOM 4122 O O . GLY B 1 155 ? 6.777 -37.75 1.619 1 69.75 155 GLY B O 1
ATOM 4123 N N . PRO B 1 156 ? 5.629 -39.625 1.129 1 81 156 PRO B N 1
ATOM 4124 C CA . PRO B 1 156 ? 5.297 -39.094 -0.202 1 81 156 PRO B CA 1
ATOM 4125 C C . PRO B 1 156 ? 4.41 -37.875 -0.149 1 81 156 PRO B C 1
ATOM 4127 O O . PRO B 1 156 ? 4.238 -37.188 -1.161 1 81 156 PRO B O 1
ATOM 4130 N N . ARG B 1 157 ? 3.938 -37.562 1.034 1 86.56 157 ARG B N 1
ATOM 4131 C CA . ARG B 1 157 ? 2.992 -36.469 1.146 1 86.56 157 ARG B CA 1
ATOM 4132 C C . ARG B 1 157 ? 3.721 -35.125 1.184 1 86.56 157 ARG B C 1
ATOM 4134 O O . ARG B 1 157 ? 3.1 -34.062 1.048 1 86.56 157 ARG B O 1
ATOM 4141 N N . THR B 1 158 ? 5.02 -35.062 1.439 1 85.81 158 THR B N 1
ATOM 4142 C CA . THR B 1 158 ? 5.82 -33.844 1.45 1 85.81 158 THR B CA 1
ATOM 4143 C C . THR B 1 158 ? 6.957 -33.938 0.436 1 85.81 158 THR B C 1
ATOM 4145 O O . THR B 1 158 ? 7.676 -34.938 0.392 1 85.81 158 THR B O 1
ATOM 4148 N N . VAL B 1 159 ? 7.078 -32.906 -0.28 1 89.62 159 VAL B N 1
ATOM 4149 C CA . VAL B 1 159 ? 8.031 -32.906 -1.384 1 89.62 159 VAL B CA 1
ATOM 4150 C C . VAL B 1 159 ? 9.141 -31.906 -1.101 1 89.62 159 VAL B C 1
ATOM 4152 O O . VAL B 1 159 ? 8.914 -30.891 -0.427 1 89.62 159 VAL B O 1
ATOM 4155 N N . LEU B 1 160 ? 10.336 -32.281 -1.569 1 89.94 160 LEU B N 1
ATOM 4156 C CA . LEU B 1 160 ? 11.391 -31.266 -1.611 1 89.94 160 LEU B CA 1
ATOM 4157 C C . LEU B 1 160 ? 11.305 -30.438 -2.889 1 89.94 160 LEU B C 1
ATOM 4159 O O . LEU B 1 160 ? 11.359 -30.984 -3.992 1 89.94 160 LEU B O 1
ATOM 4163 N N . ALA B 1 161 ? 11.055 -29.219 -2.736 1 93.19 161 ALA B N 1
ATOM 4164 C CA . ALA B 1 161 ? 11.109 -28.25 -3.832 1 93.19 161 ALA B CA 1
ATOM 4165 C C . ALA B 1 161 ? 12.414 -27.453 -3.801 1 93.19 161 ALA B C 1
ATOM 4167 O O . ALA B 1 161 ? 12.742 -26.844 -2.789 1 93.19 161 ALA B O 1
ATOM 4168 N N . GLN B 1 162 ? 13.117 -27.469 -4.926 1 96.38 162 GLN B N 1
ATOM 4169 C CA . GLN B 1 162 ? 14.453 -26.891 -4.941 1 96.38 162 GLN B CA 1
ATOM 4170 C C . GLN B 1 162 ? 14.617 -25.906 -6.102 1 96.38 162 GLN B C 1
ATOM 4172 O O . GLN B 1 162 ? 14.133 -26.172 -7.207 1 96.38 162 GLN B O 1
ATOM 4177 N N . MET B 1 163 ? 15.219 -24.812 -5.77 1 97.94 163 MET B N 1
ATOM 4178 C CA . MET B 1 163 ? 15.672 -23.859 -6.781 1 97.94 163 MET B CA 1
ATOM 4179 C C . MET B 1 163 ? 17.156 -24.062 -7.082 1 97.94 163 MET B C 1
ATOM 4181 O O . MET B 1 163 ? 17.969 -24.188 -6.168 1 97.94 163 MET B O 1
ATOM 4185 N N . TRP B 1 164 ? 17.484 -24.141 -8.375 1 98.38 164 TRP B N 1
ATOM 4186 C CA . TRP B 1 164 ? 18.875 -24.281 -8.797 1 98.38 164 TRP B CA 1
ATOM 4187 C C . TRP B 1 164 ? 19.25 -23.219 -9.82 1 98.38 164 TRP B C 1
ATOM 4189 O O . TRP B 1 164 ? 18.469 -22.922 -10.727 1 98.38 164 TRP B O 1
ATOM 4199 N N . GLU B 1 165 ? 20.422 -22.719 -9.695 1 97.94 165 GLU B N 1
ATOM 4200 C CA . GLU B 1 165 ? 20.938 -21.766 -10.688 1 97.94 165 GLU B CA 1
ATOM 4201 C C . GLU B 1 165 ? 21.422 -22.5 -11.945 1 97.94 165 GLU B C 1
ATOM 4203 O O . GLU B 1 165 ? 21.219 -22 -13.062 1 97.94 165 GLU B O 1
ATOM 4208 N N . VAL B 1 166 ? 22.047 -23.547 -11.68 1 97.44 166 VAL B N 1
ATOM 4209 C CA . VAL B 1 166 ? 22.547 -24.391 -12.758 1 97.44 166 VAL B CA 1
ATOM 4210 C C . VAL B 1 166 ? 22.219 -25.859 -12.461 1 97.44 166 VAL B C 1
ATOM 4212 O O . VAL B 1 166 ? 22.391 -26.312 -11.328 1 97.44 166 VAL B O 1
ATOM 4215 N N . LEU B 1 167 ? 21.703 -26.531 -13.438 1 97.75 167 LEU B N 1
ATOM 4216 C CA . LEU B 1 167 ? 21.516 -27.969 -13.359 1 97.75 167 LEU B CA 1
ATOM 4217 C C . LEU B 1 167 ? 22.094 -28.656 -14.594 1 97.75 167 LEU B C 1
ATOM 4219 O O . LEU B 1 167 ? 21.766 -28.281 -15.727 1 97.75 167 LEU B O 1
ATOM 4223 N N . ASN B 1 168 ? 22.906 -29.578 -14.359 1 97.5 168 ASN B N 1
ATOM 4224 C CA . ASN B 1 168 ? 23.531 -30.344 -15.438 1 97.5 168 ASN B CA 1
ATOM 4225 C C . ASN B 1 168 ? 22.719 -31.594 -15.773 1 97.5 168 ASN B C 1
ATOM 4227 O O . ASN B 1 168 ? 22.812 -32.125 -16.891 1 97.5 168 ASN B O 1
ATOM 4231 N N . ASP B 1 169 ? 22.062 -32.125 -14.844 1 97.38 169 ASP B N 1
ATOM 4232 C CA . ASP B 1 169 ? 21.094 -33.188 -14.922 1 97.38 169 ASP B CA 1
ATOM 4233 C C . ASP B 1 169 ? 20.078 -33.125 -13.773 1 97.38 169 ASP B C 1
ATOM 4235 O O . ASP B 1 169 ? 20 -32.094 -13.094 1 97.38 169 ASP B O 1
ATOM 4239 N N . VAL B 1 170 ? 19.344 -34.188 -13.555 1 97.25 170 VAL B N 1
ATOM 4240 C CA . VAL B 1 170 ? 18.219 -34.125 -12.633 1 97.25 170 VAL B CA 1
ATOM 4241 C C . VAL B 1 170 ? 18.734 -33.969 -11.203 1 97.25 170 VAL B C 1
ATOM 4243 O O . VAL B 1 170 ? 18.016 -33.469 -10.328 1 97.25 170 VAL B O 1
ATOM 4246 N N . ASP B 1 171 ? 20 -34.25 -10.891 1 95.19 171 ASP B N 1
ATOM 4247 C CA . ASP B 1 171 ? 20.438 -34.312 -9.5 1 95.19 171 ASP B CA 1
ATOM 4248 C C . ASP B 1 171 ? 21.672 -33.438 -9.273 1 95.19 171 ASP B C 1
ATOM 4250 O O . ASP B 1 171 ? 22.047 -33.156 -8.125 1 95.19 171 ASP B O 1
ATOM 4254 N N . ASN B 1 172 ? 22.391 -32.969 -10.273 1 96.25 172 ASN B N 1
ATOM 4255 C CA . ASN B 1 172 ? 23.688 -32.344 -10.117 1 96.25 172 ASN B CA 1
ATOM 4256 C C . ASN B 1 172 ? 23.688 -30.906 -10.664 1 96.25 172 ASN B C 1
ATOM 4258 O O . ASN B 1 172 ? 23.25 -30.688 -11.797 1 96.25 172 ASN B O 1
ATOM 4262 N N . GLY B 1 173 ? 24.172 -30.031 -9.883 1 97.44 173 GLY B N 1
ATOM 4263 C CA . GLY B 1 173 ? 24.219 -28.641 -10.289 1 97.44 173 GLY B CA 1
ATOM 4264 C C . GLY B 1 173 ? 24.828 -27.734 -9.234 1 97.44 173 GLY B C 1
ATOM 4265 O O . GLY B 1 173 ? 25.625 -28.188 -8.414 1 97.44 173 GLY B O 1
ATOM 4266 N N . LYS B 1 174 ? 24.594 -26.453 -9.344 1 96.69 174 LYS B N 1
ATOM 4267 C CA . LYS B 1 174 ? 25.094 -25.438 -8.43 1 96.69 174 LYS B CA 1
ATOM 4268 C C . LYS B 1 174 ? 24.016 -24.422 -8.078 1 96.69 174 LYS B C 1
ATOM 4270 O O . LYS B 1 174 ? 23.047 -24.234 -8.836 1 96.69 174 LYS B O 1
ATOM 4275 N N . GLY B 1 175 ? 24.188 -23.797 -6.883 1 96.75 175 GLY B N 1
ATOM 4276 C CA . GLY B 1 175 ? 23.281 -22.734 -6.469 1 96.75 175 GLY B CA 1
ATOM 4277 C C . GLY B 1 175 ? 21.938 -23.25 -6.016 1 96.75 175 GLY B C 1
ATOM 4278 O O . GLY B 1 175 ? 20.891 -22.844 -6.547 1 96.75 175 GLY B O 1
ATOM 4279 N N . LYS B 1 176 ? 21.969 -24.047 -5.051 1 96.19 176 LYS B N 1
ATOM 4280 C CA . LYS B 1 176 ? 20.75 -24.719 -4.594 1 96.19 176 LYS B CA 1
ATOM 4281 C C . LYS B 1 176 ? 20.125 -23.969 -3.42 1 96.19 176 LYS B C 1
ATOM 4283 O O . LYS B 1 176 ? 20.828 -23.5 -2.523 1 96.19 176 LYS B O 1
ATOM 4288 N N . ALA B 1 177 ? 18.844 -23.828 -3.484 1 93.62 177 ALA B N 1
ATOM 4289 C CA . ALA B 1 177 ? 17.984 -23.516 -2.348 1 93.62 177 ALA B CA 1
ATOM 4290 C C . ALA B 1 177 ? 16.828 -24.5 -2.236 1 93.62 177 ALA B C 1
ATOM 4292 O O . ALA B 1 177 ? 16.266 -24.922 -3.248 1 93.62 177 ALA B O 1
ATOM 4293 N N . GLU B 1 178 ? 16.484 -24.828 -1.025 1 90.56 178 GLU B N 1
ATOM 4294 C CA . GLU B 1 178 ? 15.5 -25.906 -0.862 1 90.56 178 GLU B CA 1
ATOM 4295 C C . GLU B 1 178 ? 14.43 -25.516 0.161 1 90.56 178 GLU B C 1
ATOM 4297 O O . GLU B 1 178 ? 14.734 -24.875 1.17 1 90.56 178 GLU B O 1
ATOM 4302 N N . THR B 1 179 ? 13.234 -25.891 -0.154 1 88 179 THR B N 1
ATOM 4303 C CA . THR B 1 179 ? 12.102 -25.797 0.759 1 88 179 THR B CA 1
ATOM 4304 C C . THR B 1 179 ? 11.188 -27.016 0.635 1 88 179 THR B C 1
ATOM 4306 O O . THR B 1 179 ? 11.5 -27.953 -0.103 1 88 179 THR B O 1
ATOM 4309 N N . MET B 1 180 ? 10.125 -27.016 1.397 1 85.62 180 MET B N 1
ATOM 4310 C CA . MET B 1 180 ? 9.219 -28.172 1.378 1 85.62 180 MET B CA 1
ATOM 4311 C C . MET B 1 180 ? 7.816 -27.75 0.955 1 85.62 180 MET B C 1
ATOM 4313 O O . MET B 1 180 ? 7.332 -26.688 1.364 1 85.62 180 MET B O 1
ATOM 4317 N N . TRP B 1 181 ? 7.25 -28.578 0.125 1 88.75 181 TRP B N 1
ATOM 4318 C CA . TRP B 1 181 ? 5.855 -28.406 -0.274 1 88.75 181 TRP B CA 1
ATOM 4319 C C . TRP B 1 181 ? 5.016 -29.594 0.191 1 88.75 181 TRP B C 1
ATOM 4321 O O . TRP B 1 181 ? 5.219 -30.734 -0.26 1 88.75 181 TRP B O 1
ATOM 4331 N N . ARG B 1 182 ? 4.129 -29.297 1.054 1 86.44 182 ARG B N 1
ATOM 4332 C CA . ARG B 1 182 ? 3.219 -30.328 1.518 1 86.44 182 ARG B CA 1
ATOM 4333 C C . ARG B 1 182 ? 2.021 -30.469 0.583 1 86.44 182 ARG B C 1
ATOM 4335 O O . ARG B 1 182 ? 1.375 -29.484 0.244 1 86.44 182 ARG B O 1
ATOM 4342 N N . LYS B 1 183 ? 1.764 -31.719 0.215 1 90.38 183 LYS B N 1
ATOM 4343 C CA . LYS B 1 183 ? 0.699 -31.875 -0.772 1 90.38 183 LYS B CA 1
ATOM 4344 C C . LYS B 1 183 ? -0.496 -32.625 -0.184 1 90.38 183 LYS B C 1
ATOM 4346 O O . LYS B 1 183 ? -1.581 -32.625 -0.77 1 90.38 183 LYS B O 1
ATOM 4351 N N . ALA B 1 184 ? -0.276 -33.312 0.966 1 89.5 184 ALA B N 1
ATOM 4352 C CA . ALA B 1 184 ? -1.374 -34.031 1.593 1 89.5 184 ALA B CA 1
ATOM 4353 C C . ALA B 1 184 ? -1.118 -34.219 3.084 1 89.5 184 ALA B C 1
ATOM 4355 O O . ALA B 1 184 ? 0.011 -34.062 3.553 1 89.5 184 ALA B O 1
ATOM 4356 N N . GLN B 1 185 ? -2.199 -34.562 3.744 1 84.38 185 GLN B N 1
ATOM 4357 C CA . GLN B 1 185 ? -2.088 -34.812 5.176 1 84.38 185 GLN B CA 1
ATOM 4358 C C . GLN B 1 185 ? -1.545 -36.219 5.441 1 84.38 185 GLN B C 1
ATOM 4360 O O . GLN B 1 185 ? -0.725 -36.406 6.34 1 84.38 185 GLN B O 1
ATOM 4365 N N . ASN B 1 186 ? -2.041 -37.156 4.66 1 85.44 186 ASN B N 1
ATOM 4366 C CA . ASN B 1 186 ? -1.686 -38.562 4.848 1 85.44 186 ASN B CA 1
ATOM 4367 C C . ASN B 1 186 ? -1.042 -39.125 3.594 1 85.44 186 ASN B C 1
ATOM 4369 O O . ASN B 1 186 ? -1.268 -38.656 2.486 1 85.44 186 ASN B O 1
ATOM 4373 N N . ASP B 1 187 ? -0.294 -40.188 3.834 1 88.06 187 ASP B N 1
ATOM 4374 C CA . ASP B 1 187 ? 0.333 -40.875 2.721 1 88.06 187 ASP B CA 1
ATOM 4375 C C . ASP B 1 187 ? -0.636 -41.875 2.09 1 88.06 187 ASP B C 1
ATOM 4377 O O . ASP B 1 187 ? -0.43 -43.094 2.176 1 88.06 187 ASP B O 1
ATOM 4381 N N . ASN B 1 188 ? -1.652 -41.375 1.46 1 92.19 188 ASN B N 1
ATOM 4382 C CA . ASN B 1 188 ? -2.68 -42.219 0.848 1 92.19 188 ASN B CA 1
ATOM 4383 C C . ASN B 1 188 ? -3.25 -41.562 -0.412 1 92.19 188 ASN B C 1
ATOM 4385 O O . ASN B 1 188 ? -2.697 -40.594 -0.92 1 92.19 188 ASN B O 1
ATOM 4389 N N . ALA B 1 189 ? -4.293 -42.188 -0.971 1 95.81 189 ALA B N 1
ATOM 4390 C CA . ALA B 1 189 ? -4.812 -41.781 -2.275 1 95.81 189 ALA B CA 1
ATOM 4391 C C . ALA B 1 189 ? -5.918 -40.75 -2.127 1 95.81 189 ALA B C 1
ATOM 4393 O O . ALA B 1 189 ? -6.547 -40.344 -3.113 1 95.81 189 ALA B O 1
ATOM 4394 N N . THR B 1 190 ? -6.141 -40.25 -0.908 1 95.69 190 THR B N 1
ATOM 4395 C CA . THR B 1 190 ? -7.176 -39.25 -0.736 1 95.69 190 THR B CA 1
ATOM 4396 C C . THR B 1 190 ? -6.812 -37.969 -1.49 1 95.69 190 THR B C 1
ATOM 4398 O O . THR B 1 190 ? -5.746 -37.375 -1.267 1 95.69 190 THR B O 1
ATOM 4401 N N . THR B 1 191 ? -7.684 -37.5 -2.303 1 97.12 191 THR B N 1
ATOM 4402 C CA . THR B 1 191 ? -7.406 -36.344 -3.145 1 97.12 191 THR B CA 1
ATOM 4403 C C . THR B 1 191 ? -7.473 -35.062 -2.33 1 97.12 191 THR B C 1
ATOM 4405 O O . THR B 1 191 ? -8.266 -34.969 -1.393 1 97.12 191 THR B O 1
ATOM 4408 N N . ARG B 1 192 ? -6.641 -34.094 -2.67 1 95 192 ARG B N 1
ATOM 4409 C CA . ARG B 1 192 ? -6.578 -32.781 -2.043 1 95 192 ARG B CA 1
ATOM 4410 C C . ARG B 1 192 ? -6.812 -31.688 -3.064 1 95 192 ARG B C 1
ATOM 4412 O O . ARG B 1 192 ? -6.285 -31.734 -4.18 1 95 192 ARG B O 1
ATOM 4419 N N . PRO B 1 193 ? -7.586 -30.672 -2.699 1 94.56 193 PRO B N 1
ATOM 4420 C CA . PRO B 1 193 ? -7.805 -29.547 -3.609 1 94.56 193 PRO B CA 1
ATOM 4421 C C . PRO B 1 193 ? -6.559 -28.688 -3.793 1 94.56 193 PRO B C 1
ATOM 4423 O O . PRO B 1 193 ? -5.766 -28.531 -2.859 1 94.56 193 PRO B O 1
ATOM 4426 N N . TRP B 1 194 ? -6.414 -28.141 -5.012 1 95.56 194 TRP B N 1
ATOM 4427 C CA . TRP B 1 194 ? -5.316 -27.234 -5.301 1 95.56 194 TRP B CA 1
ATOM 4428 C C . TRP B 1 194 ? -5.738 -26.188 -6.32 1 95.56 194 TRP B C 1
ATOM 4430 O O . TRP B 1 194 ? -6.707 -26.375 -7.059 1 95.56 194 TRP B O 1
ATOM 4440 N N . VAL B 1 195 ? -5.039 -25.062 -6.27 1 95.31 195 VAL B N 1
ATOM 4441 C CA . VAL B 1 195 ? -5.133 -23.969 -7.242 1 95.31 195 VAL B CA 1
ATOM 4442 C C . VAL B 1 195 ? -3.732 -23.547 -7.672 1 95.31 195 VAL B C 1
ATOM 4444 O O . VAL B 1 195 ? -2.82 -23.469 -6.844 1 95.31 195 VAL B O 1
ATOM 4447 N N . LEU B 1 196 ? -3.59 -23.375 -8.961 1 97.69 196 LEU B N 1
ATOM 4448 C CA . LEU B 1 196 ? -2.328 -22.859 -9.477 1 97.69 196 LEU B CA 1
ATOM 4449 C C . LEU B 1 196 ? -2.561 -21.641 -10.367 1 97.69 196 LEU B C 1
ATOM 4451 O O . LEU B 1 196 ? -3.4 -21.672 -11.266 1 97.69 196 LEU B O 1
ATOM 4455 N N . VAL B 1 197 ? -1.913 -20.547 -10.078 1 97.44 197 VAL B N 1
ATOM 4456 C CA . VAL B 1 197 ? -2.004 -19.297 -10.836 1 97.44 197 VAL B CA 1
ATOM 4457 C C . VAL B 1 197 ? -0.604 -18.828 -11.234 1 97.44 197 VAL B C 1
ATOM 4459 O O . VAL B 1 197 ? 0.307 -18.812 -10.398 1 97.44 197 VAL B O 1
ATOM 4462 N N . GLY B 1 198 ? -0.457 -18.484 -12.492 1 98.06 198 GLY B N 1
ATOM 4463 C CA . GLY B 1 198 ? 0.872 -18.031 -12.867 1 98.06 198 GLY B CA 1
ATOM 4464 C C . GLY B 1 198 ? 0.963 -17.594 -14.32 1 98.06 198 GLY B C 1
ATOM 4465 O O . GLY B 1 198 ? -0.056 -17.469 -15 1 98.06 198 GLY B O 1
ATOM 4466 N N . ASP B 1 199 ? 2.137 -17.219 -14.703 1 97.94 199 ASP B N 1
ATOM 4467 C CA . ASP B 1 199 ? 2.471 -16.844 -16.078 1 97.94 199 ASP B CA 1
ATOM 4468 C C . ASP B 1 199 ? 3.756 -17.531 -16.531 1 97.94 199 ASP B C 1
ATOM 4470 O O . ASP B 1 199 ? 4.129 -18.578 -15.992 1 97.94 199 ASP B O 1
ATOM 4474 N N . SER B 1 200 ? 4.316 -17.047 -17.547 1 97.75 200 SER B N 1
ATOM 4475 C CA . SER B 1 200 ? 5.445 -17.719 -18.172 1 97.75 200 SER B CA 1
ATOM 4476 C C . SER B 1 200 ? 6.695 -17.641 -17.297 1 97.75 200 SER B C 1
ATOM 4478 O O . SER B 1 200 ? 7.676 -18.344 -17.547 1 97.75 200 SER B O 1
ATOM 4480 N N . LYS B 1 201 ? 6.684 -16.875 -16.188 1 98 201 LYS B N 1
ATOM 4481 C CA . LYS B 1 201 ? 7.914 -16.656 -15.438 1 98 201 LYS B CA 1
ATOM 4482 C C . LYS B 1 201 ? 7.793 -17.203 -14.016 1 98 201 LYS B C 1
ATOM 4484 O O . LYS B 1 201 ? 8.797 -17.359 -13.328 1 98 201 LYS B O 1
ATOM 4489 N N . ARG B 1 202 ? 6.668 -17.328 -13.586 1 98.25 202 ARG B N 1
ATOM 4490 C CA . ARG B 1 202 ? 6.461 -17.656 -12.18 1 98.25 202 ARG B CA 1
ATOM 4491 C C . ARG B 1 202 ? 5.055 -18.188 -11.938 1 98.25 202 ARG B C 1
ATOM 4493 O O . ARG B 1 202 ? 4.176 -18.047 -12.797 1 98.25 202 ARG B O 1
ATOM 4500 N N . PHE B 1 203 ? 4.883 -18.844 -10.742 1 98.31 203 PHE B N 1
ATOM 4501 C CA . PHE B 1 203 ? 3.543 -19.297 -10.398 1 98.31 203 PHE B CA 1
ATOM 4502 C C . PHE B 1 203 ? 3.396 -19.453 -8.891 1 98.31 203 PHE B C 1
ATOM 4504 O O . PHE B 1 203 ? 4.391 -19.609 -8.18 1 98.31 203 PHE B O 1
ATOM 4511 N N . TRP B 1 204 ? 2.162 -19.344 -8.469 1 96.5 204 TRP B N 1
ATOM 4512 C CA . TRP B 1 204 ? 1.715 -19.75 -7.145 1 96.5 204 TRP B CA 1
ATOM 4513 C C . TRP B 1 204 ? 0.968 -21.078 -7.207 1 96.5 204 TRP B C 1
ATOM 4515 O O . TRP B 1 204 ? 0.157 -21.312 -8.109 1 96.5 204 TRP B O 1
ATOM 4525 N N . LEU B 1 205 ? 1.293 -21.938 -6.273 1 96.25 205 LEU B N 1
ATOM 4526 C CA . LEU B 1 205 ? 0.529 -23.156 -6.031 1 96.25 205 LEU B CA 1
ATOM 4527 C C . LEU B 1 205 ? -0.049 -23.156 -4.617 1 96.25 205 LEU B C 1
ATOM 4529 O O . LEU B 1 205 ? 0.699 -23.156 -3.637 1 96.25 205 LEU B O 1
ATOM 4533 N N . ALA B 1 206 ? -1.329 -23.125 -4.52 1 91.75 206 ALA B N 1
ATOM 4534 C CA . ALA B 1 206 ? -2.002 -23.219 -3.229 1 91.75 206 ALA B CA 1
ATOM 4535 C C . ALA B 1 206 ? -2.652 -24.578 -3.045 1 91.75 206 ALA B C 1
ATOM 4537 O O . ALA B 1 206 ? -3.479 -25 -3.859 1 91.75 206 ALA B O 1
ATOM 4538 N N . VAL B 1 207 ? -2.283 -25.203 -1.937 1 91.38 207 VAL B N 1
ATOM 4539 C CA . VAL B 1 207 ? -2.752 -26.578 -1.716 1 91.38 207 VAL B CA 1
ATOM 4540 C C . VAL B 1 207 ? -3.498 -26.656 -0.386 1 91.38 207 VAL B C 1
ATOM 4542 O O . VAL B 1 207 ? -3.006 -26.172 0.639 1 91.38 207 VAL B O 1
ATOM 4545 N N . ASN B 1 208 ? -4.668 -27.188 -0.452 1 88.25 208 ASN B N 1
ATOM 4546 C CA . ASN B 1 208 ? -5.324 -27.609 0.78 1 88.25 208 ASN B CA 1
ATOM 4547 C C . ASN B 1 208 ? -4.91 -29.031 1.173 1 88.25 208 ASN B C 1
ATOM 4549 O O . ASN B 1 208 ? -5.633 -29.984 0.895 1 88.25 208 ASN B O 1
ATOM 4553 N N . TRP B 1 209 ? -3.854 -29.094 1.818 1 88.38 209 TRP B N 1
ATOM 4554 C CA . TRP B 1 209 ? -3.281 -30.422 2.059 1 88.38 209 TRP B CA 1
ATOM 4555 C C . TRP B 1 209 ? -3.959 -31.094 3.242 1 88.38 209 TRP B C 1
ATOM 4557 O O . TRP B 1 209 ? -3.855 -32.312 3.41 1 88.38 209 TRP B O 1
ATOM 4567 N N . SER B 1 210 ? -4.637 -30.375 4.051 1 83.44 210 SER B N 1
ATOM 4568 C CA . SER B 1 210 ? -5.207 -30.906 5.277 1 83.44 210 SER B CA 1
ATOM 4569 C C . SER B 1 210 ? -6.594 -31.5 5.027 1 83.44 210 SER B C 1
ATOM 4571 O O . SER B 1 210 ? -7.453 -30.844 4.434 1 83.44 210 SER B O 1
ATOM 4573 N N . GLU B 1 211 ? -6.852 -32.688 5.477 1 85.88 211 GLU B N 1
ATOM 4574 C CA . GLU B 1 211 ? -8.172 -33.312 5.453 1 85.88 211 GLU B CA 1
ATOM 4575 C C . GLU B 1 211 ? -9.039 -32.812 6.613 1 85.88 211 GLU B C 1
ATOM 4577 O O . GLU B 1 211 ? -10.266 -32.75 6.504 1 85.88 211 GLU B O 1
ATOM 4582 N N . SER B 1 212 ? -8.453 -32.438 7.684 1 80.25 212 SER B N 1
ATOM 4583 C CA . SER B 1 212 ? -9.125 -32 8.906 1 80.25 212 SER B CA 1
ATOM 4584 C C . SER B 1 212 ? -9.664 -30.594 8.781 1 80.25 212 SER B C 1
ATOM 4586 O O . SER B 1 212 ? -10.641 -30.234 9.445 1 80.25 212 SER B O 1
ATOM 4588 N N . TYR B 1 213 ? -8.984 -29.828 8 1 79.12 213 TYR B N 1
ATOM 4589 C CA . TYR B 1 213 ? -9.375 -28.453 7.805 1 79.12 213 TYR B CA 1
ATOM 4590 C C . TYR B 1 213 ? -9.609 -28.156 6.328 1 79.12 213 TYR B C 1
ATOM 4592 O O . TYR B 1 213 ? -8.75 -27.562 5.664 1 79.12 213 TYR B O 1
ATOM 4600 N N . PRO B 1 214 ? -10.805 -28.406 6.023 1 78.62 214 PRO B N 1
ATOM 4601 C CA . PRO B 1 214 ? -11.117 -28.156 4.613 1 78.62 214 PRO B CA 1
ATOM 4602 C C . PRO B 1 214 ? -11.117 -26.672 4.254 1 78.62 214 PRO B C 1
ATOM 4604 O O . PRO B 1 214 ? -11.367 -25.828 5.117 1 78.62 214 PRO B O 1
ATOM 4607 N N . ASN B 1 215 ? -10.578 -26.344 3.137 1 78 215 ASN B N 1
ATOM 4608 C CA . ASN B 1 215 ? -10.633 -25.031 2.506 1 78 215 ASN B CA 1
ATOM 4609 C C . ASN B 1 215 ? -9.484 -24.125 2.961 1 78 215 ASN B C 1
ATOM 4611 O O . ASN B 1 215 ? -9.531 -22.906 2.779 1 78 215 ASN B O 1
ATOM 4615 N N . ARG B 1 216 ? -8.531 -24.703 3.654 1 80.75 216 ARG B N 1
ATOM 4616 C CA . ARG B 1 216 ? -7.344 -23.938 4.008 1 80.75 216 ARG B CA 1
ATOM 4617 C C . ARG B 1 216 ? -6.176 -24.281 3.088 1 80.75 216 ARG B C 1
ATOM 4619 O O . ARG B 1 216 ? -5.719 -25.422 3.059 1 80.75 216 ARG B O 1
ATOM 4626 N N . TYR B 1 217 ? -5.723 -23.281 2.455 1 84.88 217 TYR B N 1
ATOM 4627 C CA . TYR B 1 217 ? -4.707 -23.531 1.44 1 84.88 217 TYR B CA 1
ATOM 4628 C C . TYR B 1 217 ? -3.342 -23.031 1.904 1 84.88 217 TYR B C 1
ATOM 4630 O O . TYR B 1 217 ? -3.24 -21.984 2.537 1 84.88 217 TYR B O 1
ATOM 4638 N N . ALA B 1 218 ? -2.355 -23.781 1.644 1 83.56 218 ALA B N 1
ATOM 4639 C CA . ALA B 1 218 ? -0.963 -23.375 1.78 1 83.56 218 ALA B CA 1
ATOM 4640 C C . ALA B 1 218 ? -0.392 -22.922 0.44 1 83.56 218 ALA B C 1
ATOM 4642 O O . ALA B 1 218 ? -0.4 -23.672 -0.533 1 83.56 218 ALA B O 1
ATOM 4643 N N . PRO B 1 219 ? 0.082 -21.688 0.405 1 88.19 219 PRO B N 1
ATOM 4644 C CA . PRO B 1 219 ? 0.62 -21.188 -0.865 1 88.19 219 PRO B CA 1
ATOM 4645 C C . PRO B 1 219 ? 2.102 -21.516 -1.043 1 88.19 219 PRO B C 1
ATOM 4647 O O . PRO B 1 219 ? 2.881 -21.391 -0.094 1 88.19 219 PRO B O 1
ATOM 4650 N N . TYR B 1 220 ? 2.492 -21.984 -2.139 1 91.56 220 TYR B N 1
ATOM 4651 C CA . TYR B 1 220 ? 3.865 -22.188 -2.586 1 91.56 220 TYR B CA 1
ATOM 4652 C C . TYR B 1 220 ? 4.172 -21.328 -3.811 1 91.56 220 TYR B C 1
ATOM 4654 O O . TYR B 1 220 ? 3.264 -20.969 -4.562 1 91.56 220 TYR B O 1
ATOM 4662 N N . PHE B 1 221 ? 5.441 -21 -3.93 1 95.81 221 PHE B N 1
ATOM 4663 C CA . PHE B 1 221 ? 5.789 -20.109 -5.027 1 95.81 221 PHE B CA 1
ATOM 4664 C C . PHE B 1 221 ? 7.109 -20.531 -5.668 1 95.81 221 PHE B C 1
ATOM 4666 O O . PHE B 1 221 ? 8.016 -21 -4.98 1 95.81 221 PHE B O 1
ATOM 4673 N N . PHE B 1 222 ? 7.176 -20.312 -6.977 1 97.94 222 PHE B N 1
ATOM 4674 C CA . PHE B 1 222 ? 8.453 -20.375 -7.668 1 97.94 222 PHE B CA 1
ATOM 4675 C C . PHE B 1 222 ? 8.477 -19.438 -8.859 1 97.94 222 PHE B C 1
ATOM 4677 O O . PHE B 1 222 ? 7.512 -19.375 -9.633 1 97.94 222 PHE B O 1
ATOM 4684 N N . GLY B 1 223 ? 9.57 -18.734 -9.031 1 98.38 223 GLY B N 1
ATOM 4685 C CA . GLY B 1 223 ? 9.789 -17.953 -10.234 1 98.38 223 GLY B CA 1
ATOM 4686 C C . GLY B 1 223 ? 10.32 -16.562 -9.945 1 98.38 223 GLY B C 1
ATOM 4687 O O . GLY B 1 223 ? 10.82 -16.297 -8.852 1 98.38 223 GLY B O 1
ATOM 4688 N N . ASP B 1 224 ? 10.305 -15.766 -10.969 1 98.19 224 ASP B N 1
ATOM 4689 C CA . ASP B 1 224 ? 10.891 -14.43 -10.891 1 98.19 224 ASP B CA 1
ATOM 4690 C C . ASP B 1 224 ? 9.953 -13.461 -10.188 1 98.19 224 ASP B C 1
ATOM 4692 O O . ASP B 1 224 ? 8.727 -13.594 -10.273 1 98.19 224 ASP B O 1
ATOM 4696 N N . TYR B 1 225 ? 10.508 -12.547 -9.5 1 96.69 225 TYR B N 1
ATOM 4697 C CA . TYR B 1 225 ? 9.75 -11.43 -8.945 1 96.69 225 TYR B CA 1
ATOM 4698 C C . TYR B 1 225 ? 10.281 -10.102 -9.477 1 96.69 225 TYR B C 1
ATOM 4700 O O . TYR B 1 225 ? 11.445 -10.008 -9.875 1 96.69 225 TYR B O 1
ATOM 4708 N N . PRO B 1 226 ? 9.414 -9.109 -9.547 1 95.56 226 PRO B N 1
ATOM 4709 C CA . PRO B 1 226 ? 9.914 -7.789 -9.938 1 95.56 226 PRO B CA 1
ATOM 4710 C C . PRO B 1 226 ? 10.852 -7.184 -8.898 1 95.56 226 PRO B C 1
ATOM 4712 O O . PRO B 1 226 ? 10.398 -6.727 -7.844 1 95.56 226 PRO B O 1
ATOM 4715 N N . SER B 1 227 ? 12.047 -7.074 -9.234 1 95.88 227 SER B N 1
ATOM 4716 C CA . SER B 1 227 ? 13.094 -6.648 -8.305 1 95.88 227 SER B CA 1
ATOM 4717 C C . SER B 1 227 ? 13.227 -5.129 -8.289 1 95.88 227 SER B C 1
ATOM 4719 O O . SER B 1 227 ? 13.055 -4.473 -9.312 1 95.88 227 SER B O 1
ATOM 4721 N N . PHE B 1 228 ? 13.578 -4.59 -7.137 1 91.25 228 PHE B N 1
ATOM 4722 C CA . PHE B 1 228 ? 13.898 -3.172 -7.012 1 91.25 228 PHE B CA 1
ATOM 4723 C C . PHE B 1 228 ? 15.32 -2.896 -7.488 1 91.25 228 PHE B C 1
ATOM 4725 O O . PHE B 1 228 ? 15.688 -1.745 -7.742 1 91.25 228 PHE B O 1
ATOM 4732 N N . LYS B 1 229 ? 16.078 -3.965 -7.48 1 93.81 229 LYS B N 1
ATOM 4733 C CA . LYS B 1 229 ? 17.453 -3.812 -7.934 1 93.81 229 LYS B CA 1
ATOM 4734 C C . LYS B 1 229 ? 17.531 -3.775 -9.461 1 93.81 229 LYS B C 1
ATOM 4736 O O . LYS B 1 229 ? 17.094 -4.719 -10.125 1 93.81 229 LYS B O 1
ATOM 4741 N N . ALA B 1 230 ? 18.141 -2.697 -9.953 1 92 230 ALA B N 1
ATOM 4742 C CA . ALA B 1 230 ? 18.344 -2.609 -11.398 1 92 230 ALA B CA 1
ATOM 4743 C C . ALA B 1 230 ? 19.344 -3.658 -11.875 1 92 230 ALA B C 1
ATOM 4745 O O . ALA B 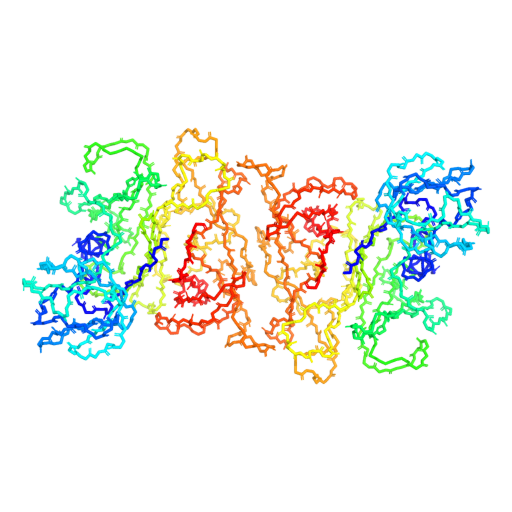1 230 ? 20.391 -3.85 -11.258 1 92 230 ALA B O 1
ATOM 4746 N N . GLY B 1 231 ? 18.969 -4.285 -12.938 1 94.06 231 GLY B N 1
ATOM 4747 C CA . GLY B 1 231 ? 19.875 -5.277 -13.508 1 94.06 231 GLY B CA 1
ATOM 4748 C C . GLY B 1 231 ? 20 -6.523 -12.648 1 94.06 231 GLY B C 1
ATOM 4749 O O . GLY B 1 231 ? 21.078 -7.129 -12.594 1 94.06 231 GLY B O 1
ATOM 4750 N N . ASP B 1 232 ? 19.062 -6.852 -11.953 1 95.5 232 ASP B N 1
ATOM 4751 C CA . ASP B 1 232 ? 19.094 -8.016 -11.07 1 95.5 232 ASP B CA 1
ATOM 4752 C C . ASP B 1 232 ? 19.094 -9.312 -11.875 1 95.5 232 ASP B C 1
ATOM 4754 O O . ASP B 1 232 ? 18.125 -9.633 -12.562 1 95.5 232 ASP B O 1
ATOM 4758 N N . ALA B 1 233 ? 20.125 -10.086 -11.703 1 96.19 233 ALA B N 1
ATOM 4759 C CA . ALA B 1 233 ? 20.266 -11.344 -12.438 1 96.19 233 ALA B CA 1
ATOM 4760 C C . ALA B 1 233 ? 19.797 -12.523 -11.594 1 96.19 233 ALA B C 1
ATOM 4762 O O . ALA B 1 233 ? 19.812 -13.664 -12.055 1 96.19 233 ALA B O 1
ATOM 4763 N N . TYR B 1 234 ? 19.297 -12.273 -10.391 1 96.5 234 TYR B N 1
ATOM 4764 C CA . TYR B 1 234 ? 18.953 -13.359 -9.484 1 96.5 234 TYR B CA 1
ATOM 4765 C C . TYR B 1 234 ? 17.625 -13.086 -8.789 1 96.5 234 TYR B C 1
ATOM 4767 O O . TYR B 1 234 ? 17.438 -13.461 -7.629 1 96.5 234 TYR B O 1
ATOM 4775 N N . ASP B 1 235 ? 16.75 -12.352 -9.414 1 96.69 235 ASP B N 1
ATOM 4776 C CA . ASP B 1 235 ? 15.438 -12.047 -8.859 1 96.69 235 ASP B CA 1
ATOM 4777 C C . ASP B 1 235 ? 14.484 -13.234 -9.016 1 96.69 235 ASP B C 1
ATOM 4779 O O . ASP B 1 235 ? 13.398 -13.086 -9.57 1 96.69 235 ASP B O 1
ATOM 4783 N N . THR B 1 236 ? 14.859 -14.359 -8.539 1 98.12 236 THR B N 1
ATOM 4784 C CA . THR B 1 236 ? 14.07 -15.586 -8.5 1 98.12 236 THR B CA 1
ATOM 4785 C C . THR B 1 236 ? 13.898 -16.078 -7.066 1 98.12 236 THR B C 1
ATOM 4787 O O . THR B 1 236 ? 14.828 -15.992 -6.262 1 98.12 236 THR B O 1
ATOM 4790 N N . MET B 1 237 ? 12.719 -16.531 -6.785 1 96.19 237 MET B N 1
ATOM 4791 C CA . MET B 1 237 ? 12.352 -16.922 -5.422 1 96.19 237 MET B CA 1
ATOM 4792 C C . MET B 1 237 ? 11.68 -18.281 -5.398 1 96.19 237 MET B C 1
ATOM 4794 O O . MET B 1 237 ? 10.953 -18.641 -6.328 1 96.19 237 MET B O 1
ATOM 4798 N N . ILE B 1 238 ? 11.953 -19.062 -4.387 1 94.94 238 ILE B N 1
ATOM 4799 C CA . ILE B 1 238 ? 11.188 -20.266 -4.059 1 94.94 238 ILE B CA 1
ATOM 4800 C C . ILE B 1 238 ? 10.633 -20.141 -2.641 1 94.94 238 ILE B C 1
ATOM 4802 O O . ILE B 1 238 ? 11.32 -19.672 -1.736 1 94.94 238 ILE B O 1
ATOM 4806 N N . ALA B 1 239 ? 9.367 -20.484 -2.479 1 90.88 239 ALA B N 1
ATOM 4807 C CA . ALA B 1 239 ? 8.742 -20.344 -1.168 1 90.88 239 ALA B CA 1
ATOM 4808 C C . ALA B 1 239 ? 7.98 -21.609 -0.784 1 90.88 239 ALA B C 1
ATOM 4810 O O . ALA B 1 239 ? 7.289 -22.203 -1.614 1 90.88 239 ALA B O 1
ATOM 4811 N N . GLY B 1 240 ? 8.125 -22.031 0.375 1 87.56 240 GLY B N 1
ATOM 4812 C CA . GLY B 1 240 ? 7.461 -23.172 0.985 1 87.56 240 GLY B CA 1
ATOM 4813 C C . GLY B 1 240 ? 7.688 -23.266 2.482 1 87.56 240 GLY B C 1
ATOM 4814 O O . GLY B 1 240 ? 7.844 -22.25 3.156 1 87.56 240 GLY B O 1
ATOM 4815 N N . TYR B 1 241 ? 7.637 -24.453 2.945 1 78.06 241 TYR B N 1
ATOM 4816 C CA . TYR B 1 241 ? 7.844 -24.672 4.375 1 78.06 241 TYR B CA 1
ATOM 4817 C C . TYR B 1 241 ? 9.328 -24.812 4.695 1 78.06 241 TYR B C 1
ATOM 4819 O O . TYR B 1 241 ? 10.07 -25.453 3.949 1 78.06 241 TYR B O 1
ATOM 4827 N N . TYR B 1 242 ? 9.773 -24.109 5.848 1 70.69 242 TYR B N 1
ATOM 4828 C CA . TYR B 1 242 ? 11.156 -24.203 6.297 1 70.69 242 TYR B CA 1
ATOM 4829 C C . TYR B 1 242 ? 11.445 -25.594 6.859 1 70.69 242 TYR B C 1
ATOM 4831 O O . TYR B 1 242 ? 12.508 -26.172 6.605 1 70.69 242 TYR B O 1
ATOM 4839 N N . ASP B 1 243 ? 10.727 -25.984 7.863 1 62.38 243 ASP B N 1
ATOM 4840 C CA . ASP B 1 243 ? 10.914 -27.266 8.523 1 62.38 243 ASP B CA 1
ATOM 4841 C C . ASP B 1 243 ? 9.586 -28 8.695 1 62.38 243 ASP B C 1
ATOM 4843 O O . ASP B 1 243 ? 8.523 -27.375 8.617 1 62.38 243 ASP B O 1
ATOM 4847 N N . LEU B 1 244 ? 9.734 -29.391 8.656 1 52 244 LEU B N 1
ATOM 4848 C CA . LEU B 1 244 ? 8.57 -30.266 8.812 1 52 244 LEU B CA 1
ATOM 4849 C C . LEU B 1 244 ? 8.203 -30.422 10.289 1 52 244 LEU B C 1
ATOM 4851 O O . LEU B 1 244 ? 7.172 -31.016 10.617 1 52 244 LEU B O 1
ATOM 4855 N N . ASN B 1 245 ? 9.188 -30.234 11.039 1 47.91 245 ASN B N 1
ATOM 4856 C CA . ASN B 1 245 ? 8.938 -30.594 12.43 1 47.91 245 ASN B CA 1
ATOM 4857 C C . ASN B 1 245 ? 7.613 -30.031 12.93 1 47.91 245 ASN B C 1
ATOM 4859 O O . ASN B 1 245 ? 6.895 -30.688 13.68 1 47.91 245 ASN B O 1
ATOM 4863 N N . ILE B 1 246 ? 7.5 -28.891 12.984 1 43.59 246 ILE B N 1
ATOM 4864 C CA . ILE B 1 246 ? 6.328 -28.344 13.672 1 43.59 246 ILE B CA 1
ATOM 4865 C C . ILE B 1 246 ? 5.098 -28.516 12.781 1 43.59 246 ILE B C 1
ATOM 4867 O O . ILE B 1 246 ? 4.023 -27.984 13.094 1 43.59 246 ILE B O 1
ATOM 4871 N N . ASN B 1 247 ? 5.141 -28.641 11.633 1 43.75 247 ASN B N 1
ATOM 4872 C CA . ASN B 1 247 ? 4.078 -28.562 10.641 1 43.75 247 ASN B CA 1
ATOM 4873 C C . ASN B 1 247 ? 3.043 -29.656 10.82 1 43.75 247 ASN B C 1
ATOM 4875 O O . ASN B 1 247 ? 2.268 -29.953 9.906 1 43.75 247 ASN B O 1
ATOM 4879 N N . TRP B 1 248 ? 3.354 -30.609 11.578 1 40.94 248 TRP B N 1
ATOM 4880 C CA . TRP B 1 248 ? 2.516 -31.812 11.5 1 40.94 248 TRP B CA 1
ATOM 4881 C C . TRP B 1 248 ? 1.038 -31.438 11.594 1 40.94 248 TRP B C 1
ATOM 4883 O O . TRP B 1 248 ? 0.183 -32.125 11.031 1 40.94 248 TRP B O 1
ATOM 4893 N N . ALA B 1 249 ? 0.611 -31.156 13.047 1 40.66 249 ALA B N 1
ATOM 4894 C CA . ALA B 1 249 ? -0.798 -31.422 13.328 1 40.66 249 ALA B CA 1
ATOM 4895 C C . ALA B 1 249 ? -1.7 -30.562 12.445 1 40.66 249 ALA B C 1
ATOM 4897 O O . ALA B 1 249 ? -2.357 -31.078 11.539 1 40.66 249 ALA B O 1
ATOM 4898 N N . GLU B 1 250 ? -2.475 -29.672 13.172 1 41.38 250 GLU B N 1
ATOM 4899 C CA . GLU B 1 250 ? -3.629 -28.922 12.688 1 41.38 250 GLU B CA 1
ATOM 4900 C C . GLU B 1 250 ? -3.201 -27.609 12.031 1 41.38 250 GLU B C 1
ATOM 4902 O O . GLU B 1 250 ? -2.334 -26.906 12.555 1 41.38 250 GLU B O 1
ATOM 4907 N N . PRO B 1 251 ? -3.309 -27.625 10.602 1 43.88 251 PRO B N 1
ATOM 4908 C CA . PRO B 1 251 ? -3.168 -26.297 10.023 1 43.88 251 PRO B CA 1
ATOM 4909 C C . PRO B 1 251 ? -3.41 -25.172 11.039 1 43.88 251 PRO B C 1
ATOM 4911 O O . PRO B 1 251 ? -3.314 -24 10.695 1 43.88 251 PRO B O 1
ATOM 4914 N N . SER B 1 252 ? -4.043 -25.609 12.172 1 36.75 252 SER B N 1
ATOM 4915 C CA . SER B 1 252 ? -4.5 -24.562 13.086 1 36.75 252 SER B CA 1
ATOM 4916 C C . SER B 1 252 ? -3.326 -23.781 13.664 1 36.75 252 SER B C 1
ATOM 4918 O O . SER B 1 252 ? -3.521 -22.766 14.336 1 36.75 252 SER B O 1
ATOM 4920 N N . SER B 1 253 ? -2.424 -24.609 14.25 1 35.78 253 SER B N 1
ATOM 4921 C CA . SER B 1 253 ? -1.562 -23.875 15.172 1 35.78 253 SER B CA 1
ATOM 4922 C C . SER B 1 253 ? -0.798 -22.766 14.445 1 35.78 253 SER B C 1
ATOM 4924 O O . SER B 1 253 ? -0.257 -22.984 13.359 1 35.78 253 SER B O 1
ATOM 4926 N N . ASN B 1 254 ? -1.193 -21.609 14.641 1 37.72 254 ASN B N 1
ATOM 4927 C CA . ASN B 1 254 ? -1.016 -20.219 14.25 1 37.72 254 ASN B CA 1
ATOM 4928 C C . ASN B 1 254 ? 0.447 -19.906 13.953 1 37.72 254 ASN B C 1
ATOM 4930 O O . ASN B 1 254 ? 0.77 -18.797 13.508 1 37.72 254 ASN B O 1
ATOM 4934 N N . LEU B 1 255 ? 1.287 -20.359 15.023 1 36.25 255 LEU B N 1
ATOM 4935 C CA . LEU B 1 255 ? 2.518 -19.609 15.242 1 36.25 255 LEU B CA 1
ATOM 4936 C C . LEU B 1 255 ? 3.391 -19.609 13.992 1 36.25 255 LEU B C 1
ATOM 4938 O O . LEU B 1 255 ? 3.955 -18.594 13.617 1 36.25 255 LEU B O 1
ATOM 4942 N N . VAL B 1 256 ? 4.039 -20.812 13.828 1 34.53 256 VAL B N 1
ATOM 4943 C CA . VAL B 1 256 ? 5.266 -20.844 13.039 1 34.53 256 VAL B CA 1
ATOM 4944 C C . VAL B 1 256 ? 4.938 -20.625 11.562 1 34.53 256 VAL B C 1
ATOM 4946 O O . VAL B 1 256 ? 5.77 -20.125 10.805 1 34.53 256 VAL B O 1
ATOM 4949 N N . THR B 1 257 ? 4.27 -21.672 11.07 1 36.56 257 THR B N 1
ATOM 4950 C CA . THR B 1 257 ? 4.355 -22.062 9.664 1 36.56 257 THR B CA 1
ATOM 4951 C C . THR B 1 257 ? 3.924 -20.906 8.758 1 36.56 257 THR B C 1
ATOM 4953 O O . THR B 1 257 ? 4.191 -20.922 7.559 1 36.56 257 THR B O 1
ATOM 4956 N N . ASP B 1 258 ? 2.672 -20.609 8.961 1 38.59 258 ASP B N 1
ATOM 4957 C CA . ASP B 1 258 ? 2.248 -19.891 7.758 1 38.59 258 ASP B CA 1
ATOM 4958 C C . ASP B 1 258 ? 3.188 -18.719 7.457 1 38.59 258 ASP B C 1
ATOM 4960 O O . ASP B 1 258 ? 2.766 -17.562 7.457 1 38.59 258 ASP B O 1
ATOM 4964 N N . ASN B 1 259 ? 4.336 -19 7.902 1 42.38 259 ASN B N 1
ATOM 4965 C CA . ASN B 1 259 ? 5.418 -18.031 7.719 1 42.38 259 ASN B CA 1
ATOM 4966 C C . ASN B 1 259 ? 5.578 -17.641 6.254 1 42.38 259 ASN B C 1
ATOM 4968 O O . ASN B 1 259 ? 6.418 -16.797 5.918 1 42.38 259 ASN B O 1
ATOM 4972 N N . VAL B 1 260 ? 5.395 -18.75 5.453 1 41.19 260 VAL B N 1
ATOM 4973 C CA . VAL B 1 260 ? 5.473 -18.219 4.098 1 41.19 260 VAL B CA 1
ATOM 4974 C C . VAL B 1 260 ? 4.719 -16.891 4.02 1 41.19 260 VAL B C 1
ATOM 4976 O O . VAL B 1 260 ? 5.098 -16 3.258 1 41.19 260 VAL B O 1
ATOM 4979 N N . TYR B 1 261 ? 3.713 -16.938 4.98 1 45.38 261 TYR B N 1
ATOM 4980 C CA . TYR B 1 261 ? 2.867 -15.742 4.941 1 45.38 261 TYR B CA 1
ATOM 4981 C C . TYR B 1 261 ? 3.221 -14.789 6.074 1 45.38 261 TYR B C 1
ATOM 4983 O O . TYR B 1 261 ? 2.52 -13.797 6.297 1 45.38 261 TYR B O 1
ATOM 4991 N N . SER B 1 262 ? 4.082 -15.391 6.984 1 42.31 262 SER B N 1
ATOM 4992 C CA . SER B 1 262 ? 4.207 -14.469 8.109 1 42.31 262 SER B CA 1
ATOM 4993 C C . SER B 1 262 ? 4.859 -13.156 7.68 1 42.31 262 SER B C 1
ATOM 4995 O O . SER B 1 262 ? 5.953 -13.164 7.109 1 42.31 262 SER B O 1
ATOM 4997 N N . VAL B 1 263 ? 4.02 -12.422 7.246 1 37.34 263 VAL B N 1
ATOM 4998 C CA . VAL B 1 263 ? 4.219 -10.977 7.211 1 37.34 263 VAL B CA 1
ATOM 4999 C C . VAL B 1 263 ? 4.688 -10.492 8.578 1 37.34 263 VAL B C 1
ATOM 5001 O O . VAL B 1 263 ? 4.051 -10.766 9.594 1 37.34 263 VAL B O 1
ATOM 5004 N N . GLY B 1 264 ? 6.129 -10.5 8.766 1 37.22 264 GLY B N 1
ATOM 5005 C CA . GLY B 1 264 ? 6.734 -9.82 9.898 1 37.22 264 GLY B CA 1
ATOM 5006 C C . GLY B 1 264 ? 8.117 -10.344 10.242 1 37.22 264 GLY B C 1
ATOM 5007 O O . GLY B 1 264 ? 8.57 -11.344 9.672 1 37.22 264 GLY B O 1
ATOM 5008 N N . THR B 1 265 ? 8.953 -9.594 10.906 1 40.31 265 THR B N 1
ATOM 5009 C CA . THR B 1 265 ? 10.375 -9.5 11.219 1 40.31 265 THR B CA 1
ATOM 5010 C C . THR B 1 265 ? 10.945 -10.883 11.555 1 40.31 265 THR B C 1
ATOM 5012 O O . THR B 1 265 ? 12 -11.258 11.047 1 40.31 265 THR B O 1
ATOM 5015 N N . GLY B 1 266 ? 10.852 -11.234 12.68 1 38.91 266 GLY B N 1
ATOM 5016 C CA . GLY B 1 266 ? 11.789 -11.992 13.5 1 38.91 266 GLY B CA 1
ATOM 5017 C C . GLY B 1 266 ? 11.906 -13.445 13.086 1 38.91 266 GLY B C 1
ATOM 5018 O O . GLY B 1 266 ? 12.438 -14.273 13.828 1 38.91 266 GLY B O 1
ATOM 5019 N N . VAL B 1 267 ? 11.211 -13.758 11.867 1 44.22 267 VAL B N 1
ATOM 5020 C CA . VAL B 1 267 ? 11.172 -15.219 11.922 1 44.22 267 VAL B CA 1
ATOM 5021 C C . VAL B 1 267 ? 12.367 -15.797 11.172 1 44.22 267 VAL B C 1
ATOM 5023 O O . VAL B 1 267 ? 12.531 -15.562 9.977 1 44.22 267 VAL B O 1
ATOM 5026 N N . GLY B 1 268 ? 13.594 -15.867 11.727 1 48.25 268 GLY B N 1
ATOM 5027 C CA . GLY B 1 268 ? 14.805 -16.562 11.297 1 48.25 268 GLY B CA 1
ATOM 5028 C C . GLY B 1 268 ? 14.516 -17.859 10.562 1 48.25 268 GLY B C 1
ATOM 5029 O O . GLY B 1 268 ? 15.406 -18.438 9.945 1 48.25 268 GLY B O 1
ATOM 5030 N N . ASN B 1 269 ? 13.289 -18.312 10.43 1 61.34 269 ASN B N 1
ATOM 5031 C CA . ASN B 1 269 ? 13.109 -19.672 9.914 1 61.34 269 ASN B CA 1
ATOM 5032 C C . ASN B 1 269 ? 11.977 -19.734 8.891 1 61.34 269 ASN B C 1
ATOM 5034 O O . ASN B 1 269 ? 11.016 -20.484 9.07 1 61.34 269 ASN B O 1
ATOM 5038 N N . THR B 1 270 ? 12.203 -18.828 7.73 1 72.75 270 THR B N 1
ATOM 5039 C CA . THR B 1 270 ? 11.172 -18.938 6.703 1 72.75 270 THR B CA 1
ATOM 5040 C C . THR B 1 270 ? 11.602 -19.906 5.602 1 72.75 270 THR B C 1
ATOM 5042 O O . THR B 1 270 ? 12.805 -20.078 5.367 1 72.75 270 THR B O 1
ATOM 5045 N N . GLY B 1 271 ? 10.672 -20.672 4.992 1 81.75 271 GLY B N 1
ATOM 5046 C CA . GLY B 1 271 ? 10.945 -21.5 3.828 1 81.75 271 GLY B CA 1
ATOM 5047 C C . GLY B 1 271 ? 10.969 -20.719 2.531 1 81.75 271 GLY B C 1
ATOM 5048 O O . GLY B 1 271 ? 10.688 -21.266 1.463 1 81.75 271 GLY B O 1
ATOM 5049 N N . ILE B 1 272 ? 11.242 -19.375 2.596 1 88.06 272 ILE B N 1
ATOM 5050 C CA . ILE B 1 272 ? 11.305 -18.516 1.429 1 88.06 272 ILE B CA 1
ATOM 5051 C C . ILE B 1 272 ? 12.766 -18.172 1.119 1 88.06 272 ILE B C 1
ATOM 5053 O O . ILE B 1 272 ? 13.484 -17.641 1.971 1 88.06 272 ILE B O 1
ATOM 5057 N N . TRP B 1 273 ? 13.133 -18.5 -0.097 1 90.88 273 TRP B N 1
ATOM 5058 C CA . TRP B 1 273 ? 14.531 -18.312 -0.477 1 90.88 273 TRP B CA 1
ATOM 5059 C C . TRP B 1 273 ? 14.633 -17.5 -1.771 1 90.88 273 TRP B C 1
ATOM 5061 O O . TRP B 1 273 ? 13.891 -17.766 -2.727 1 90.88 273 TRP B O 1
ATOM 5071 N N . LEU B 1 274 ? 15.539 -16.547 -1.748 1 93.94 274 LEU B N 1
ATOM 5072 C CA . LEU B 1 274 ? 15.984 -15.891 -2.973 1 93.94 274 LEU B CA 1
ATOM 5073 C C . LEU B 1 274 ? 17.281 -16.516 -3.492 1 93.94 274 LEU B C 1
ATOM 5075 O O . LEU B 1 274 ? 18.078 -17.031 -2.711 1 93.94 274 LEU B O 1
ATOM 5079 N N . ALA B 1 275 ? 17.406 -16.453 -4.758 1 96.94 275 ALA B N 1
ATOM 5080 C CA . ALA B 1 275 ? 18.594 -17.062 -5.352 1 96.94 275 ALA B CA 1
ATOM 5081 C C . ALA B 1 275 ? 19.875 -16.438 -4.773 1 96.94 275 ALA B C 1
ATOM 5083 O O . ALA B 1 275 ? 20.844 -17.156 -4.492 1 96.94 275 ALA B O 1
ATOM 5084 N N . ARG B 1 276 ? 19.875 -15.148 -4.703 1 94.75 276 ARG B N 1
ATOM 5085 C CA . ARG B 1 276 ? 20.984 -14.438 -4.074 1 94.75 276 ARG B CA 1
ATOM 5086 C C . ARG B 1 276 ? 20.5 -13.141 -3.428 1 94.75 276 ARG B C 1
ATOM 5088 O O . ARG B 1 276 ? 19.391 -12.688 -3.688 1 94.75 276 ARG B O 1
ATOM 5095 N N . GLY B 1 277 ? 21.422 -12.617 -2.605 1 92.56 277 GLY B N 1
ATOM 5096 C CA . GLY B 1 277 ? 21.156 -11.305 -2.043 1 92.56 277 GLY B CA 1
ATOM 5097 C C . GLY B 1 277 ? 21.281 -10.188 -3.061 1 92.56 277 GLY B C 1
ATOM 5098 O O . GLY B 1 277 ? 21.703 -10.414 -4.195 1 92.56 277 GLY B O 1
ATOM 5099 N N . TYR B 1 278 ? 20.969 -9.008 -2.619 1 92.5 278 TYR B N 1
ATOM 5100 C CA . TYR B 1 278 ? 20.953 -7.855 -3.514 1 92.5 278 TYR B CA 1
ATOM 5101 C C . TYR B 1 278 ? 22.344 -7.582 -4.086 1 92.5 278 TYR B C 1
ATOM 5103 O O . TYR B 1 278 ? 22.469 -6.938 -5.129 1 92.5 278 TYR B O 1
ATOM 5111 N N . SER B 1 279 ? 23.375 -7.953 -3.375 1 91.69 279 SER B N 1
ATOM 5112 C CA . SER B 1 279 ? 24.734 -7.754 -3.857 1 91.69 279 SER B CA 1
ATOM 5113 C C . SER B 1 279 ? 25.016 -8.625 -5.078 1 91.69 279 SER B C 1
ATOM 5115 O O . SER B 1 279 ? 26.016 -8.406 -5.781 1 91.69 279 SER B O 1
ATOM 5117 N N . GLN B 1 280 ? 24.234 -9.641 -5.238 1 93.38 280 GLN B N 1
ATOM 5118 C CA . GLN B 1 280 ? 24.344 -10.594 -6.34 1 93.38 280 GLN B CA 1
ATOM 5119 C C . GLN B 1 280 ? 25.5 -11.562 -6.117 1 93.38 280 GLN B C 1
ATOM 5121 O O . GLN B 1 280 ? 25.906 -12.273 -7.035 1 93.38 280 GLN B O 1
ATOM 5126 N N . LEU B 1 281 ? 26.031 -11.508 -4.953 1 91.56 281 LEU B N 1
ATOM 5127 C CA . LEU B 1 281 ? 27.141 -12.375 -4.613 1 91.56 281 LEU B CA 1
ATOM 5128 C C . LEU B 1 281 ? 26.703 -13.484 -3.666 1 91.56 281 LEU B C 1
ATOM 5130 O O . LEU B 1 281 ? 25.672 -13.367 -3.002 1 91.56 281 LEU B O 1
ATOM 5134 N N . GLY B 1 282 ? 27.406 -14.602 -3.674 1 91.5 282 GLY B N 1
ATOM 5135 C CA . GLY B 1 282 ? 27.141 -15.695 -2.75 1 91.5 282 GLY B CA 1
ATOM 5136 C C . GLY B 1 282 ? 26 -16.578 -3.189 1 91.5 282 GLY B C 1
ATOM 5137 O O . GLY B 1 282 ? 25.844 -16.875 -4.379 1 91.5 282 GLY B O 1
ATOM 5138 N N . GLY B 1 283 ? 25.312 -17.125 -2.201 1 91.88 283 GLY B N 1
ATOM 5139 C CA . GLY B 1 283 ? 24.266 -18.094 -2.455 1 91.88 283 GLY B CA 1
ATOM 5140 C C . GLY B 1 283 ? 22.906 -17.625 -1.956 1 91.88 283 GLY B C 1
ATOM 5141 O O . GLY B 1 283 ? 22.688 -16.438 -1.731 1 91.88 283 GLY B O 1
ATOM 5142 N N . ARG B 1 284 ? 22.156 -18.531 -1.848 1 91.81 284 ARG B N 1
ATOM 5143 C CA . ARG B 1 284 ? 20.781 -18.281 -1.478 1 91.81 284 ARG B CA 1
ATOM 5144 C C . ARG B 1 284 ? 20.688 -17.438 -0.211 1 91.81 284 ARG B C 1
ATOM 5146 O O . ARG B 1 284 ? 21.594 -17.453 0.623 1 91.81 284 ARG B O 1
ATOM 5153 N N . ILE B 1 285 ? 19.625 -16.672 -0.046 1 89.81 285 ILE B N 1
ATOM 5154 C CA . ILE B 1 285 ? 19.344 -15.906 1.168 1 89.81 285 ILE B CA 1
ATOM 5155 C C . ILE B 1 285 ? 17.875 -16.047 1.54 1 89.81 285 ILE B C 1
ATOM 5157 O O . ILE B 1 285 ? 17 -16.047 0.666 1 89.81 285 ILE B O 1
ATOM 5161 N N . ASN B 1 286 ? 17.656 -16.141 2.812 1 86.94 286 ASN B N 1
ATOM 5162 C CA . ASN B 1 286 ? 16.281 -16.219 3.297 1 86.94 286 ASN B CA 1
ATOM 5163 C C . ASN B 1 286 ? 15.547 -14.898 3.111 1 86.94 286 ASN B C 1
ATOM 5165 O O . ASN B 1 286 ? 16.156 -13.828 3.164 1 86.94 286 ASN B O 1
ATOM 5169 N N . ALA B 1 287 ? 14.234 -15.039 2.834 1 84.31 287 ALA B N 1
ATOM 5170 C CA . ALA B 1 287 ? 13.414 -13.852 2.615 1 84.31 287 ALA B CA 1
ATOM 5171 C C . ALA B 1 287 ? 12.094 -13.945 3.377 1 84.31 287 ALA B C 1
ATOM 5173 O O . ALA B 1 287 ? 11.758 -15 3.922 1 84.31 287 ALA B O 1
ATOM 5174 N N . GLN B 1 288 ? 11.469 -12.781 3.439 1 78.94 288 GLN B N 1
ATOM 5175 C CA . GLN B 1 288 ? 10.125 -12.664 3.996 1 78.94 288 GLN B CA 1
ATOM 5176 C C . GLN B 1 288 ? 9.32 -11.602 3.258 1 78.94 288 GLN B C 1
ATOM 5178 O O . GLN B 1 288 ? 9.875 -10.805 2.498 1 78.94 288 GLN B O 1
ATOM 5183 N N . TRP B 1 289 ? 8.078 -11.695 3.309 1 76.12 289 TRP B N 1
ATOM 5184 C CA . TRP B 1 289 ? 7.289 -10.609 2.73 1 76.12 289 TRP B CA 1
ATOM 5185 C C . TRP B 1 289 ? 6.789 -9.664 3.814 1 76.12 289 TRP B C 1
ATOM 5187 O O . TRP B 1 289 ? 6.496 -10.086 4.934 1 76.12 289 TRP B O 1
ATOM 5197 N N . VAL B 1 290 ? 6.727 -8.375 3.453 1 70.25 290 VAL B N 1
ATOM 5198 C CA . VAL B 1 290 ? 6.355 -7.301 4.367 1 70.25 290 VAL B CA 1
ATOM 5199 C C . VAL B 1 290 ? 5.277 -6.426 3.73 1 70.25 290 VAL B C 1
ATOM 5201 O O . VAL B 1 290 ? 4.812 -6.715 2.625 1 70.25 290 VAL B O 1
ATOM 5204 N N . SER B 1 291 ? 4.785 -5.273 4.477 1 60.91 291 SER B N 1
ATOM 5205 C CA . SER B 1 291 ? 3.891 -4.215 4.02 1 60.91 291 SER B CA 1
ATOM 5206 C C . SER B 1 291 ? 2.43 -4.598 4.219 1 60.91 291 SER B C 1
ATOM 5208 O O . SER B 1 291 ? 1.546 -4.07 3.537 1 60.91 291 SER B O 1
ATOM 5210 N N . ALA B 1 292 ? 2.146 -5.656 4.875 1 58.78 292 ALA B N 1
ATOM 5211 C CA . ALA B 1 292 ? 0.747 -5.949 5.172 1 58.78 292 ALA B CA 1
ATOM 5212 C C . ALA B 1 292 ? 0.445 -5.742 6.652 1 58.78 292 ALA B C 1
ATOM 5214 O O . ALA B 1 292 ? 1.324 -5.91 7.5 1 58.78 292 ALA B O 1
ATOM 5215 N N . PRO B 1 293 ? -0.79 -5.02 6.824 1 50.59 293 PRO B N 1
ATOM 5216 C CA . PRO B 1 293 ? -1.166 -4.816 8.227 1 50.59 293 PRO B CA 1
ATOM 5217 C C . PRO B 1 293 ? -1.237 -6.125 9.008 1 50.59 293 PRO B C 1
ATOM 5219 O O . PRO B 1 293 ? -1.566 -7.172 8.445 1 50.59 293 PRO B O 1
ATOM 5222 N N . ALA B 1 294 ? -0.266 -6.148 10.055 1 45.41 294 ALA B N 1
ATOM 5223 C CA . ALA B 1 294 ? -0.46 -7.305 10.93 1 45.41 294 ALA B CA 1
ATOM 5224 C C . ALA B 1 294 ? -1.677 -7.113 11.828 1 45.41 294 ALA B C 1
ATOM 5226 O O . ALA B 1 294 ? -1.925 -6.012 12.32 1 45.41 294 ALA B O 1
ATOM 5227 N N . GLY B 1 295 ? -2.842 -7.473 11.281 1 40.25 295 GLY B N 1
ATOM 5228 C CA . GLY B 1 295 ? -3.943 -7.328 12.219 1 40.25 295 GLY B CA 1
ATOM 5229 C C . GLY B 1 295 ? -3.51 -7.445 13.672 1 40.25 295 GLY B C 1
ATOM 5230 O O . GLY B 1 295 ? -2.326 -7.633 13.953 1 40.25 295 GLY B O 1
ATOM 5231 N N . GLY B 1 296 ? -4.492 -7.355 14.633 1 38.06 296 GLY B N 1
ATOM 5232 C CA . GLY B 1 296 ? -4.547 -7.449 16.078 1 38.06 296 GLY B CA 1
ATOM 5233 C C . GLY B 1 296 ? -3.492 -8.375 16.656 1 38.06 296 GLY B C 1
ATOM 5234 O O . GLY B 1 296 ? -3.787 -9.188 17.547 1 38.06 296 GLY B O 1
ATOM 5235 N N . GLY B 1 297 ? -2.266 -8.148 16.109 1 38.69 297 GLY B N 1
ATOM 5236 C CA . GLY B 1 297 ? -1.291 -9.039 16.719 1 38.69 297 GLY B CA 1
ATOM 5237 C C . GLY B 1 297 ? -1.102 -10.328 15.961 1 38.69 297 GLY B C 1
ATOM 5238 O O . GLY B 1 297 ? -0.235 -11.141 16.297 1 38.69 297 GLY B O 1
ATOM 5239 N N . SER B 1 298 ? -2.145 -10.555 15.203 1 41.62 298 SER B N 1
ATOM 5240 C CA . SER B 1 298 ? -2.064 -11.875 14.594 1 41.62 298 SER B CA 1
ATOM 5241 C C . SER B 1 298 ? -1.295 -11.828 13.273 1 41.62 298 SER B C 1
ATOM 5243 O O . SER B 1 298 ? -1.291 -10.805 12.594 1 41.62 298 SER B O 1
ATOM 5245 N N . THR B 1 299 ? -0.353 -12.625 13.078 1 44.09 299 THR B N 1
ATOM 5246 C CA . THR B 1 299 ? 0.648 -12.82 12.031 1 44.09 299 THR B CA 1
ATOM 5247 C C . THR B 1 299 ? -0.008 -13.273 10.734 1 44.09 299 THR B C 1
ATOM 5249 O O . THR B 1 299 ? 0.68 -13.664 9.789 1 44.09 299 THR B O 1
ATOM 5252 N N . GLY B 1 300 ? -1.406 -13.242 10.586 1 49.69 300 GLY B N 1
ATOM 5253 C CA . GLY B 1 300 ? -1.906 -13.789 9.336 1 49.69 300 GLY B CA 1
ATOM 5254 C C . GLY B 1 300 ? -2.346 -12.719 8.352 1 49.69 300 GLY B C 1
ATOM 5255 O O . GLY B 1 300 ? -2.883 -11.68 8.75 1 49.69 300 GLY B O 1
ATOM 5256 N N . LEU B 1 301 ? -1.949 -12.906 7.07 1 54.94 301 LEU B N 1
ATOM 5257 C CA . LEU B 1 301 ? -2.354 -12.016 5.988 1 54.94 301 LEU B CA 1
ATOM 5258 C C . LEU B 1 301 ? -3.873 -11.914 5.902 1 54.94 301 LEU B C 1
ATOM 5260 O O . LEU B 1 301 ? -4.562 -12.938 5.891 1 54.94 301 LEU B O 1
ATOM 5264 N N . GLY B 1 302 ? -4.414 -10.742 5.949 1 57.28 302 GLY B N 1
ATOM 5265 C CA . GLY B 1 302 ? -5.816 -10.492 5.668 1 57.28 302 GLY B CA 1
ATOM 5266 C C . GLY B 1 302 ? -6.723 -10.758 6.855 1 57.28 302 GLY B C 1
ATOM 5267 O O . GLY B 1 302 ? -7.945 -10.773 6.719 1 57.28 302 GLY B O 1
ATOM 5268 N N . ALA B 1 303 ? -6.109 -11.133 7.953 1 57.53 303 ALA B N 1
ATOM 5269 C CA . ALA B 1 303 ? -6.93 -11.367 9.141 1 57.53 303 ALA B CA 1
ATOM 5270 C C . ALA B 1 303 ? -7.348 -10.055 9.789 1 57.53 303 ALA B C 1
ATOM 5272 O O . ALA B 1 303 ? -6.703 -9.594 10.734 1 57.53 303 ALA B O 1
ATOM 5273 N N . THR B 1 304 ? -8.289 -9.367 9.07 1 60.44 304 THR B N 1
ATOM 5274 C CA . THR B 1 304 ? -8.75 -8.109 9.641 1 60.44 304 THR B CA 1
ATOM 5275 C C . THR B 1 304 ? -10.227 -8.203 10.031 1 60.44 304 THR B C 1
ATOM 5277 O O . THR B 1 304 ? -10.914 -9.141 9.633 1 60.44 304 THR B O 1
ATOM 5280 N N . ALA B 1 305 ? -10.648 -7.461 10.922 1 62.41 305 ALA B N 1
ATOM 5281 C CA . ALA B 1 305 ? -12.039 -7.426 11.359 1 62.41 305 ALA B CA 1
ATOM 5282 C C . ALA B 1 305 ? -12.883 -6.539 10.445 1 62.41 305 ALA B C 1
ATOM 5284 O O . ALA B 1 305 ? -14.078 -6.344 10.68 1 62.41 305 ALA B O 1
ATOM 5285 N N . VAL B 1 306 ? -12.289 -6.137 9.391 1 72.81 306 VAL B N 1
ATOM 5286 C CA . VAL B 1 306 ? -13.055 -5.312 8.469 1 72.81 306 VAL B CA 1
ATOM 5287 C C . VAL B 1 306 ? -13.93 -6.199 7.586 1 72.81 306 VAL B C 1
ATOM 5289 O O . VAL B 1 306 ? -13.445 -7.148 6.969 1 72.81 306 VAL B O 1
ATOM 5292 N N . PRO B 1 307 ? -15.148 -5.945 7.547 1 78.19 307 PRO B N 1
ATOM 5293 C CA . PRO B 1 307 ? -16.047 -6.797 6.75 1 78.19 307 PRO B CA 1
ATOM 5294 C C . PRO B 1 307 ? -15.852 -6.613 5.25 1 78.19 307 PRO B C 1
ATOM 5296 O O . PRO B 1 307 ? -15.336 -5.578 4.812 1 78.19 307 PRO B O 1
ATOM 5299 N N . TYR B 1 308 ? -16.391 -7.672 4.555 1 81.31 308 TYR B N 1
ATOM 5300 C CA . TYR B 1 308 ? -16.562 -7.59 3.109 1 81.31 308 TYR B CA 1
ATOM 5301 C C . TYR B 1 308 ? -18.031 -7.707 2.717 1 81.31 308 TYR B C 1
ATOM 5303 O O . TYR B 1 308 ? -18.734 -8.609 3.184 1 81.31 308 TYR B O 1
ATOM 5311 N N . PRO B 1 309 ? -18.531 -6.859 1.72 1 83.31 309 PRO B N 1
ATOM 5312 C CA . PRO B 1 309 ? -17.891 -5.66 1.18 1 83.31 309 PRO B CA 1
ATOM 5313 C C . PRO B 1 309 ? -17.734 -4.555 2.223 1 83.31 309 PRO B C 1
ATOM 5315 O O . PRO B 1 309 ? -18.344 -4.617 3.291 1 83.31 309 PRO B O 1
ATOM 5318 N N . ASN B 1 310 ? -16.844 -3.648 1.958 1 86.38 310 ASN B N 1
ATOM 5319 C CA . ASN B 1 310 ? -16.656 -2.51 2.852 1 86.38 310 ASN B CA 1
ATOM 5320 C C . ASN B 1 310 ? -17.938 -1.699 3.004 1 86.38 310 ASN B C 1
ATOM 5322 O O . ASN B 1 310 ? -18.516 -1.242 2.012 1 86.38 310 ASN B O 1
ATOM 5326 N N . PRO B 1 311 ? -18.359 -1.458 4.129 1 88.19 311 PRO B N 1
ATOM 5327 C CA . PRO B 1 311 ? -19.656 -0.809 4.328 1 88.19 311 PRO B CA 1
ATOM 5328 C C . PRO B 1 311 ? -19.719 0.584 3.705 1 88.19 311 PRO B C 1
ATOM 5330 O O . PRO B 1 311 ? -20.75 0.966 3.145 1 88.19 311 PRO B O 1
ATOM 5333 N N . ALA B 1 312 ? -18.781 1.348 3.686 1 89.69 312 ALA B N 1
ATOM 5334 C CA . ALA B 1 312 ? -18.797 2.744 3.254 1 89.69 312 ALA B CA 1
ATOM 5335 C C . ALA B 1 312 ? -18.953 2.848 1.74 1 89.69 312 ALA B C 1
ATOM 5337 O O . ALA B 1 312 ? -19.516 3.824 1.235 1 89.69 312 ALA B O 1
ATOM 5338 N N . ASP B 1 313 ? -18.484 1.799 1.025 1 89.19 313 ASP B N 1
ATOM 5339 C CA . ASP B 1 313 ? -18.469 1.997 -0.421 1 89.19 313 ASP B CA 1
ATOM 5340 C C . ASP B 1 313 ? -18.703 0.683 -1.159 1 89.19 313 ASP B C 1
ATOM 5342 O O . ASP B 1 313 ? -18.656 0.637 -2.391 1 89.19 313 ASP B O 1
ATOM 5346 N N . ASN B 1 314 ? -18.797 -0.396 -0.417 1 84.44 314 ASN B N 1
ATOM 5347 C CA . ASN B 1 314 ? -19.031 -1.718 -0.985 1 84.44 314 ASN B CA 1
ATOM 5348 C C . ASN B 1 314 ? -17.828 -2.217 -1.772 1 84.44 314 ASN B C 1
ATOM 5350 O O . ASN B 1 314 ? -17.969 -3.023 -2.693 1 84.44 314 ASN B O 1
ATOM 5354 N N . GLY B 1 315 ? -16.688 -1.671 -1.391 1 80.62 315 GLY B N 1
ATOM 5355 C CA . GLY B 1 315 ? -15.484 -2.025 -2.129 1 80.62 315 GLY B CA 1
ATOM 5356 C C . GLY B 1 315 ? -14.711 -3.168 -1.496 1 80.62 315 GLY B C 1
ATOM 5357 O O . GLY B 1 315 ? -15.07 -3.641 -0.413 1 80.62 315 GLY B O 1
ATOM 5358 N N . ILE B 1 316 ? -13.719 -3.668 -2.193 1 79.5 316 ILE B N 1
ATOM 5359 C CA . ILE B 1 316 ? -12.719 -4.609 -1.706 1 79.5 316 ILE B CA 1
ATOM 5360 C C . ILE B 1 316 ? -11.352 -3.926 -1.655 1 79.5 316 ILE B C 1
ATOM 5362 O O . ILE B 1 316 ? -11 -3.168 -2.561 1 79.5 316 ILE B O 1
ATOM 5366 N N . TYR B 1 317 ? -10.727 -4.18 -0.603 1 79 317 TYR B N 1
ATOM 5367 C CA . TYR B 1 317 ? -9.422 -3.555 -0.416 1 79 317 TYR B CA 1
ATOM 5368 C C . TYR B 1 317 ? -8.336 -4.609 -0.221 1 79 317 TYR B C 1
ATOM 5370 O O . TYR B 1 317 ? -8.484 -5.508 0.608 1 79 317 TYR B O 1
ATOM 5378 N N . VAL B 1 318 ? -7.34 -4.469 -1.069 1 80.06 318 VAL B N 1
ATOM 5379 C CA . VAL B 1 318 ? -6.191 -5.367 -0.993 1 80.06 318 VAL B CA 1
ATOM 5380 C C . VAL B 1 318 ? -4.898 -4.555 -0.957 1 80.06 318 VAL B C 1
ATOM 5382 O O . VAL B 1 318 ? -4.859 -3.42 -1.44 1 80.06 318 VAL B O 1
ATOM 5385 N N . MET B 1 319 ? -3.928 -5.117 -0.396 1 76.56 319 MET B N 1
ATOM 5386 C CA . MET B 1 319 ? -2.627 -4.457 -0.331 1 76.56 319 MET B CA 1
ATOM 5387 C C . MET B 1 319 ? -1.554 -5.301 -1.012 1 76.56 319 MET B C 1
ATOM 5389 O O . MET B 1 319 ? -1.529 -6.52 -0.859 1 76.56 319 MET B O 1
ATOM 5393 N N . PRO B 1 320 ? -0.751 -4.633 -1.752 1 79.88 320 PRO B N 1
ATOM 5394 C CA . PRO B 1 320 ? 0.409 -5.359 -2.27 1 79.88 320 PRO B CA 1
ATOM 5395 C C . PRO B 1 320 ? 1.431 -5.695 -1.185 1 79.88 320 PRO B C 1
ATOM 5397 O O . PRO B 1 320 ? 1.492 -5.012 -0.159 1 79.88 320 PRO B O 1
ATOM 5400 N N . LEU B 1 321 ? 2.221 -6.668 -1.482 1 80.5 321 LEU B N 1
ATOM 5401 C CA . LEU B 1 321 ? 3.266 -7.098 -0.559 1 80.5 321 LEU B CA 1
ATOM 5402 C C . LEU B 1 321 ? 4.648 -6.898 -1.171 1 80.5 321 LEU B C 1
ATOM 5404 O O . LEU B 1 321 ? 4.789 -6.863 -2.395 1 80.5 321 LEU B O 1
ATOM 5408 N N . MET B 1 322 ? 5.609 -6.738 -0.263 1 82.38 322 MET B N 1
ATOM 5409 C CA . MET B 1 322 ? 7 -6.602 -0.687 1 82.38 322 MET B CA 1
ATOM 5410 C C . MET B 1 322 ? 7.855 -7.73 -0.119 1 82.38 322 MET B C 1
ATOM 5412 O O . MET B 1 322 ? 7.523 -8.305 0.918 1 82.38 322 MET B O 1
ATOM 5416 N N . ILE B 1 323 ? 8.906 -7.969 -0.825 1 86 323 ILE B N 1
ATOM 5417 C CA . ILE B 1 323 ? 9.867 -8.992 -0.421 1 86 323 ILE B CA 1
ATOM 5418 C C . ILE B 1 323 ? 11.039 -8.344 0.31 1 86 323 ILE B C 1
ATOM 5420 O O . ILE B 1 323 ? 11.594 -7.348 -0.159 1 86 323 ILE B O 1
ATOM 5424 N N . GLN B 1 324 ? 11.375 -8.875 1.473 1 83.44 324 GLN B N 1
ATOM 5425 C CA . GLN B 1 324 ? 12.516 -8.406 2.246 1 83.44 324 GLN B CA 1
ATOM 5426 C C . GLN B 1 324 ? 13.523 -9.523 2.482 1 83.44 324 GLN B C 1
ATOM 5428 O O . GLN B 1 324 ? 13.133 -10.656 2.781 1 83.44 324 GLN B O 1
ATOM 5433 N N . GLU B 1 325 ? 14.789 -9.164 2.314 1 86 325 GLU B N 1
ATOM 5434 C CA . GLU B 1 325 ? 15.828 -10.109 2.689 1 86 325 GLU B CA 1
ATOM 5435 C C . GLU B 1 325 ? 15.938 -10.25 4.207 1 86 325 GLU B C 1
ATOM 5437 O O . GLU B 1 325 ? 15.961 -9.242 4.922 1 86 325 GLU B O 1
ATOM 5442 N N . GLN B 1 326 ? 15.93 -11.43 4.707 1 70.75 326 GLN B N 1
ATOM 5443 C CA . GLN B 1 326 ? 15.984 -11.641 6.152 1 70.75 326 GLN B CA 1
ATOM 5444 C C . GLN B 1 326 ? 17.344 -11.234 6.715 1 70.75 326 GLN B C 1
ATOM 5446 O O . GLN B 1 326 ? 17.422 -10.555 7.738 1 70.75 326 GLN B O 1
ATOM 5451 N N . THR B 1 327 ? 18.484 -11.977 6.258 1 61.16 327 THR B N 1
ATOM 5452 C CA . THR B 1 327 ? 19.797 -11.688 6.805 1 61.16 327 THR B CA 1
ATOM 5453 C C . THR B 1 327 ? 20.359 -10.391 6.215 1 61.16 327 THR B C 1
ATOM 5455 O O . THR B 1 327 ? 21.5 -10.023 6.484 1 61.16 327 THR B O 1
ATOM 5458 N N . GLY B 1 328 ? 19.469 -9.688 5.602 1 60.16 328 GLY B N 1
ATOM 5459 C CA . GLY B 1 328 ? 19.812 -8.391 5.047 1 60.16 328 GLY B CA 1
ATOM 5460 C C . GLY B 1 328 ? 18.625 -7.434 4.988 1 60.16 328 GLY B C 1
ATOM 5461 O O . GLY B 1 328 ? 17.484 -7.859 4.828 1 60.16 328 GLY B O 1
ATOM 5462 N N . PRO B 1 329 ? 18.719 -6.246 5.496 1 67.25 329 PRO B N 1
ATOM 5463 C CA . PRO B 1 329 ? 17.578 -5.352 5.77 1 67.25 329 PRO B CA 1
ATOM 5464 C C . PRO B 1 329 ? 17 -4.738 4.504 1 67.25 329 PRO B C 1
ATOM 5466 O O . PRO B 1 329 ? 16.172 -3.83 4.582 1 67.25 329 PRO B O 1
ATOM 5469 N N . SER B 1 330 ? 17.312 -5.52 3.248 1 84.75 330 SER B N 1
ATOM 5470 C CA . SER B 1 330 ? 16.922 -4.781 2.053 1 84.75 330 SER B CA 1
ATOM 5471 C C . SER B 1 330 ? 15.539 -5.211 1.566 1 84.75 330 SER B C 1
ATOM 5473 O O . SER B 1 330 ? 15.227 -6.398 1.553 1 84.75 330 SER B O 1
ATOM 5475 N N . LEU B 1 331 ? 14.781 -4.27 1.233 1 85.06 331 LEU B N 1
ATOM 5476 C CA . LEU B 1 331 ? 13.633 -4.555 0.382 1 85.06 331 LEU B CA 1
ATOM 5477 C C . LEU B 1 331 ? 14.078 -4.93 -1.027 1 85.06 331 LEU B C 1
ATOM 5479 O O . LEU B 1 331 ? 14.867 -4.207 -1.646 1 85.06 331 LEU B O 1
ATOM 5483 N N . ARG B 1 332 ? 13.555 -6.004 -1.51 1 91.06 332 ARG B N 1
ATOM 5484 C CA . ARG B 1 332 ? 14.133 -6.59 -2.717 1 91.06 332 ARG B CA 1
ATOM 5485 C C . ARG B 1 332 ? 13.188 -6.434 -3.904 1 91.06 332 ARG B C 1
ATOM 5487 O O . ARG B 1 332 ? 13.625 -6.434 -5.059 1 91.06 332 ARG B O 1
ATOM 5494 N N . GLY B 1 333 ? 11.945 -6.434 -3.643 1 91.25 333 GLY B N 1
ATOM 5495 C CA . GLY B 1 333 ? 10.984 -6.336 -4.734 1 91.25 333 GLY B CA 1
ATOM 5496 C C . GLY B 1 333 ? 9.547 -6.508 -4.281 1 91.25 333 GLY B C 1
ATOM 5497 O O . GLY B 1 333 ? 9.273 -6.586 -3.082 1 91.25 333 GLY B O 1
ATOM 5498 N N . ARG B 1 334 ? 8.695 -6.465 -5.262 1 89.88 334 ARG B N 1
ATOM 5499 C CA . ARG B 1 334 ? 7.273 -6.695 -5.012 1 89.88 334 ARG B CA 1
ATOM 5500 C C . ARG B 1 334 ? 6.941 -8.18 -5.094 1 89.88 334 ARG B C 1
ATOM 5502 O O . ARG B 1 334 ? 7.535 -8.914 -5.887 1 89.88 334 ARG B O 1
ATOM 5509 N N . LEU B 1 335 ? 6.027 -8.57 -4.266 1 90.56 335 LEU B N 1
ATOM 5510 C CA . LEU B 1 335 ? 5.531 -9.938 -4.383 1 90.56 335 LEU B CA 1
ATOM 5511 C C . LEU B 1 335 ? 4.613 -10.086 -5.59 1 90.56 335 LEU B C 1
ATOM 5513 O O . LEU B 1 335 ? 3.584 -9.406 -5.676 1 90.56 335 LEU B O 1
ATOM 5517 N N . PRO B 1 336 ? 4.961 -10.938 -6.48 1 94.5 336 PRO B N 1
ATOM 5518 C CA . PRO B 1 336 ? 4.156 -11.031 -7.699 1 94.5 336 PRO B CA 1
ATOM 5519 C C . PRO B 1 336 ? 2.883 -11.852 -7.5 1 94.5 336 PRO B C 1
ATOM 5521 O O . PRO B 1 336 ? 2.947 -13 -7.047 1 94.5 336 PRO B O 1
ATOM 5524 N N . GLY B 1 337 ? 1.771 -11.25 -7.812 1 92.5 337 GLY B N 1
ATOM 5525 C CA . GLY B 1 337 ? 0.536 -11.984 -8.031 1 92.5 337 GLY B CA 1
ATOM 5526 C C . GLY B 1 337 ? -0.265 -12.195 -6.762 1 92.5 337 GLY B C 1
ATOM 5527 O O . GLY B 1 337 ? -1.452 -12.523 -6.82 1 92.5 337 GLY B O 1
ATOM 5528 N N . LEU B 1 338 ? 0.372 -12.133 -5.641 1 89.5 338 LEU B N 1
ATOM 5529 C CA . LEU B 1 338 ? -0.333 -12.352 -4.379 1 89.5 338 LEU B CA 1
ATOM 5530 C C . LEU B 1 338 ? -0.532 -11.039 -3.637 1 89.5 338 LEU B C 1
ATOM 5532 O O . LEU B 1 338 ? 0.426 -10.289 -3.418 1 89.5 338 LEU B O 1
ATOM 5536 N N . LEU B 1 339 ? -1.73 -10.844 -3.285 1 83.25 339 LEU B N 1
ATOM 5537 C CA . LEU B 1 339 ? -2.113 -9.648 -2.535 1 83.25 339 LEU B CA 1
ATOM 5538 C C . LEU B 1 339 ? -2.701 -10.023 -1.179 1 83.25 339 LEU B C 1
ATOM 5540 O O . LEU B 1 339 ? -3.184 -11.148 -0.995 1 83.25 339 LEU B O 1
ATOM 5544 N N . CYS B 1 340 ? -2.648 -9.078 -0.307 1 78.44 340 CYS B N 1
ATOM 5545 C CA . CYS B 1 340 ? -3.215 -9.266 1.023 1 78.44 340 CYS B CA 1
ATOM 5546 C C . CYS B 1 340 ? -4.555 -8.547 1.149 1 78.44 340 CYS B C 1
ATOM 5548 O O . CYS B 1 340 ? -4.613 -7.316 1.105 1 78.44 340 CYS B O 1
ATOM 5550 N N . PRO B 1 341 ? -5.617 -9.336 1.325 1 77.25 341 PRO B N 1
ATOM 5551 C CA . PRO B 1 341 ? -6.895 -8.656 1.586 1 77.25 341 PRO B CA 1
ATOM 5552 C C . PRO B 1 341 ? -6.934 -7.977 2.951 1 77.25 341 PRO B C 1
ATOM 5554 O O . PRO B 1 341 ? -6.395 -8.508 3.926 1 77.25 341 PRO B O 1
ATOM 5557 N N . LEU B 1 342 ? -7.586 -6.848 3.047 1 74.88 342 LEU B N 1
ATOM 5558 C CA . LEU B 1 342 ? -7.73 -6.125 4.305 1 74.88 342 LEU B CA 1
ATOM 5559 C C . LEU B 1 342 ? -9.07 -6.441 4.961 1 74.88 342 LEU B C 1
ATOM 5561 O O . LEU B 1 342 ? -9.383 -5.922 6.035 1 74.88 342 LEU B O 1
ATOM 5565 N N . GLN B 1 343 ? -9.773 -7.32 4.344 1 74.56 343 GLN B N 1
ATOM 5566 C CA . GLN B 1 343 ? -11.133 -7.602 4.793 1 74.56 343 GLN B CA 1
ATOM 5567 C C . GLN B 1 343 ? -11.352 -9.102 4.992 1 74.56 343 GLN B C 1
ATOM 5569 O O . GLN B 1 343 ? -10.633 -9.914 4.418 1 74.56 343 GLN B O 1
ATOM 5574 N N . SER B 1 344 ? -12.297 -9.328 5.848 1 75.31 344 SER B N 1
ATOM 5575 C CA . SER B 1 344 ? -12.719 -10.719 6.039 1 75.31 344 SER B CA 1
ATOM 5576 C C . SER B 1 344 ? -13.602 -11.188 4.891 1 75.31 344 SER B C 1
ATOM 5578 O O . SER B 1 344 ? -14.828 -11.141 4.988 1 75.31 344 SER B O 1
ATOM 5580 N N . ILE B 1 345 ? -12.992 -11.586 3.893 1 72.75 345 ILE B N 1
ATOM 5581 C CA . ILE B 1 345 ? -13.727 -12.078 2.727 1 72.75 345 ILE B CA 1
ATOM 5582 C C . ILE B 1 345 ? -14.195 -13.508 2.971 1 72.75 345 ILE B C 1
ATOM 5584 O O . ILE B 1 345 ? -13.406 -14.367 3.369 1 72.75 345 ILE B O 1
ATOM 5588 N N . PRO B 1 346 ? -15.562 -13.609 2.969 1 65.88 346 PRO B N 1
ATOM 5589 C CA . PRO B 1 346 ? -16.016 -14.992 3.1 1 65.88 346 PRO B CA 1
ATOM 5590 C C . PRO B 1 346 ? -15.383 -15.922 2.066 1 65.88 346 PRO B C 1
ATOM 5592 O O . PRO B 1 346 ? -15.156 -15.516 0.924 1 65.88 346 PRO B O 1
ATOM 5595 N N . ALA B 1 347 ? -14.578 -16.75 2.416 1 58.78 347 ALA B N 1
ATOM 5596 C CA . ALA B 1 347 ? -13.953 -17.609 1.418 1 58.78 347 ALA B CA 1
ATOM 5597 C C . ALA B 1 347 ? -14.445 -19.047 1.542 1 58.78 347 ALA B C 1
ATOM 5599 O O . ALA B 1 347 ? -13.852 -19.859 2.252 1 58.78 347 ALA B O 1
ATOM 5600 N N . PRO B 1 348 ? -15.758 -19.125 1.251 1 58.72 348 PRO B N 1
ATOM 5601 C CA . PRO B 1 348 ? -15.844 -20.562 0.977 1 58.72 348 PRO B CA 1
ATOM 5602 C C . PRO B 1 348 ? -14.75 -21.047 0.032 1 58.72 348 PRO B C 1
ATOM 5604 O O . PRO B 1 348 ? -13.898 -20.266 -0.393 1 58.72 348 PRO B O 1
ATOM 5607 N N . GLU B 1 349 ? -14.852 -22.156 -0.97 1 62.53 349 GLU B N 1
ATOM 5608 C CA . GLU B 1 349 ? -13.961 -22.688 -1.998 1 62.53 349 GLU B CA 1
ATOM 5609 C C . GLU B 1 349 ? -13.484 -21.594 -2.943 1 62.53 349 GLU B C 1
ATOM 5611 O O . GLU B 1 349 ? -14.031 -20.484 -2.938 1 62.53 349 GLU B O 1
ATOM 5616 N N . PRO B 1 350 ? -12.398 -21.734 -3.461 1 68.81 350 PRO B N 1
ATOM 5617 C CA . PRO B 1 350 ? -11.812 -20.641 -4.25 1 68.81 350 PRO B CA 1
ATOM 5618 C C . PRO B 1 350 ? -12.859 -19.812 -4.992 1 68.81 350 PRO B C 1
ATOM 5620 O O . PRO B 1 350 ? -13.719 -20.375 -5.676 1 68.81 350 PRO B O 1
ATOM 5623 N N . TRP B 1 351 ? -12.914 -18.562 -4.73 1 72.5 351 TRP B N 1
ATOM 5624 C CA . TRP B 1 351 ? -13.898 -17.688 -5.363 1 72.5 351 TRP B CA 1
ATOM 5625 C C . TRP B 1 351 ? -13.211 -16.562 -6.141 1 72.5 351 TRP B C 1
ATOM 5627 O O . TRP B 1 351 ? -12.18 -16.047 -5.707 1 72.5 351 TRP B O 1
ATOM 5637 N N . LYS B 1 352 ? -13.812 -16.438 -7.359 1 79.12 352 LYS B N 1
ATOM 5638 C CA . LYS B 1 352 ? -13.359 -15.32 -8.18 1 79.12 352 LYS B CA 1
ATOM 5639 C C . LYS B 1 352 ? -14.133 -14.047 -7.852 1 79.12 352 LYS B C 1
ATOM 5641 O O . LYS B 1 352 ? -15.367 -14.078 -7.734 1 79.12 352 LYS B O 1
ATOM 5646 N N . PHE B 1 353 ? -13.422 -13.062 -7.547 1 73.44 353 PHE B N 1
ATOM 5647 C CA . PHE B 1 353 ? -14 -11.75 -7.32 1 73.44 353 PHE B CA 1
ATOM 5648 C C . PHE B 1 353 ? -13.602 -10.781 -8.422 1 73.44 353 PHE B C 1
ATOM 5650 O O . PHE B 1 353 ? -12.438 -10.375 -8.508 1 73.44 353 PHE B O 1
ATOM 5657 N N . PRO B 1 354 ? -14.664 -10.508 -9.344 1 65.81 354 PRO B N 1
ATOM 5658 C CA . PRO B 1 354 ? -14.352 -9.523 -10.391 1 65.81 354 PRO B CA 1
ATOM 5659 C C . PRO B 1 354 ? -14.586 -8.086 -9.93 1 65.81 354 PRO B C 1
ATOM 5661 O O . PRO B 1 354 ? -15.281 -7.855 -8.938 1 65.81 354 PRO B O 1
ATOM 5664 N N . GLY B 1 355 ? -13.875 -7.191 -10.648 1 63.62 355 GLY B N 1
ATOM 5665 C CA . GLY B 1 355 ? -14.258 -5.789 -10.594 1 63.62 355 GLY B CA 1
ATOM 5666 C C . GLY B 1 355 ? -13.508 -5.012 -9.531 1 63.62 355 GLY B C 1
ATOM 5667 O O . GLY B 1 355 ? -13.984 -3.982 -9.047 1 63.62 355 GLY B O 1
ATOM 5668 N N . PHE B 1 356 ? -12.383 -5.57 -9.219 1 66.31 356 PHE B N 1
ATOM 5669 C CA . PHE B 1 356 ? -11.562 -4.805 -8.289 1 66.31 356 PHE B CA 1
ATOM 5670 C C . PHE B 1 356 ? -10.711 -3.779 -9.023 1 66.31 356 PHE B C 1
ATOM 5672 O O . PHE B 1 356 ? -10.344 -3.99 -10.188 1 66.31 356 PHE B O 1
ATOM 5679 N N . VAL B 1 357 ? -10.742 -2.598 -8.406 1 62.09 357 VAL B N 1
ATOM 5680 C CA . VAL B 1 357 ? -9.852 -1.612 -9 1 62.09 357 VAL B CA 1
ATOM 5681 C C . VAL B 1 357 ? -8.633 -1.406 -8.102 1 62.09 357 VAL B C 1
ATOM 5683 O O . VAL B 1 357 ? -8.773 -1.116 -6.914 1 62.09 357 VAL B O 1
ATOM 5686 N N . ILE B 1 358 ? -7.523 -1.753 -8.516 1 61.16 358 ILE B N 1
ATOM 5687 C CA . ILE B 1 358 ? -6.242 -1.461 -7.883 1 61.16 358 ILE B CA 1
ATOM 5688 C C . ILE B 1 358 ? -5.43 -0.522 -8.773 1 61.16 358 ILE B C 1
ATOM 5690 O O . ILE B 1 358 ? -5.184 -0.822 -9.938 1 61.16 358 ILE B O 1
ATOM 5694 N N . ASP B 1 359 ? -4.977 0.622 -8.148 1 56.69 359 ASP B N 1
ATOM 5695 C CA . ASP B 1 359 ? -4.188 1.63 -8.852 1 56.69 359 ASP B CA 1
ATOM 5696 C C . ASP B 1 359 ? -4.859 2.031 -10.164 1 56.69 359 ASP B C 1
ATOM 5698 O O . ASP B 1 359 ? -4.199 2.125 -11.203 1 56.69 359 ASP B O 1
ATOM 5702 N N . GLY B 1 360 ? -6.223 2.014 -10.172 1 58.47 360 GLY B N 1
ATOM 5703 C CA . GLY B 1 360 ? -6.977 2.508 -11.312 1 58.47 360 GLY B CA 1
ATOM 5704 C C . GLY B 1 360 ? -7.27 1.437 -12.352 1 58.47 360 GLY B C 1
ATOM 5705 O O . GLY B 1 360 ? -7.926 1.701 -13.359 1 58.47 360 GLY B O 1
ATOM 5706 N N . THR B 1 361 ? -6.75 0.253 -12.117 1 66.5 361 THR B N 1
ATOM 5707 C CA . THR B 1 361 ? -6.957 -0.836 -13.07 1 66.5 361 THR B CA 1
ATOM 5708 C C . THR B 1 361 ? -7.914 -1.877 -12.5 1 66.5 361 THR B C 1
ATOM 5710 O O . THR B 1 361 ? -7.777 -2.289 -11.344 1 66.5 361 THR B O 1
ATOM 5713 N N . GLN B 1 362 ? -8.797 -2.166 -13.344 1 76.19 362 GLN B N 1
ATOM 5714 C CA . GLN B 1 362 ? -9.734 -3.217 -12.953 1 76.19 362 GLN B CA 1
ATOM 5715 C C . GLN B 1 362 ? -9.039 -4.578 -12.898 1 76.19 362 GLN B C 1
ATOM 5717 O O . GLN B 1 362 ? -8.289 -4.93 -13.812 1 76.19 362 GLN B O 1
ATOM 5722 N N . ARG B 1 363 ? -9.242 -5.238 -11.82 1 83.75 363 ARG B N 1
ATOM 5723 C CA . ARG B 1 363 ? -8.594 -6.527 -11.625 1 83.75 363 ARG B CA 1
ATOM 5724 C C . ARG B 1 363 ? -9.594 -7.59 -11.188 1 83.75 363 ARG B C 1
ATOM 5726 O O . ARG B 1 363 ? -10.641 -7.266 -10.617 1 83.75 363 ARG B O 1
ATOM 5733 N N . GLU B 1 364 ? -9.25 -8.805 -11.617 1 88.44 364 GLU B N 1
ATOM 5734 C CA . GLU B 1 364 ? -9.953 -9.977 -11.102 1 88.44 364 GLU B CA 1
ATOM 5735 C C . GLU B 1 364 ? -9.094 -10.742 -10.102 1 88.44 364 GLU B C 1
ATOM 5737 O O . GLU B 1 364 ? -7.926 -11.039 -10.375 1 88.44 364 GLU B O 1
ATOM 5742 N N . LEU B 1 365 ? -9.75 -11.078 -8.922 1 88.25 365 LEU B N 1
ATOM 5743 C CA . LEU B 1 365 ? -9.016 -11.758 -7.863 1 88.25 365 LEU B CA 1
ATOM 5744 C C . LEU B 1 365 ? -9.57 -13.148 -7.617 1 88.25 365 LEU B C 1
ATOM 5746 O O . LEU B 1 365 ? -10.789 -13.352 -7.66 1 88.25 365 LEU B O 1
ATOM 5750 N N . LEU B 1 366 ? -8.688 -14.062 -7.422 1 89.94 366 LEU B N 1
ATOM 5751 C CA . LEU B 1 366 ? -9.039 -15.352 -6.844 1 89.94 366 LEU B CA 1
ATOM 5752 C C . LEU B 1 366 ? -8.68 -15.406 -5.363 1 89.94 366 LEU B C 1
ATOM 5754 O O . LEU B 1 366 ? -7.504 -15.305 -5.004 1 89.94 366 LEU B O 1
ATOM 5758 N N . VAL B 1 367 ? -9.656 -15.531 -4.52 1 85 367 VAL B N 1
ATOM 5759 C CA . VAL B 1 367 ? -9.422 -15.516 -3.08 1 85 367 VAL B CA 1
ATOM 5760 C C . VAL B 1 367 ? -9.594 -16.922 -2.514 1 85 367 VAL B C 1
ATOM 5762 O O . VAL B 1 367 ? -10.562 -17.609 -2.826 1 85 367 VAL B O 1
ATOM 5765 N N . VAL B 1 368 ? -8.594 -17.312 -1.771 1 83.12 368 VAL B N 1
ATOM 5766 C CA . VAL B 1 368 ? -8.695 -18.578 -1.056 1 83.12 368 VAL B CA 1
ATOM 5767 C C . VAL B 1 368 ? -8.391 -18.359 0.425 1 83.12 368 VAL B C 1
ATOM 5769 O O . VAL B 1 368 ? -7.715 -17.391 0.792 1 83.12 368 VAL B O 1
ATOM 5772 N N . ALA B 1 369 ? -8.938 -19.234 1.22 1 78.56 369 ALA B N 1
ATOM 5773 C CA . ALA B 1 369 ? -8.617 -19.188 2.645 1 78.56 369 ALA B CA 1
ATOM 5774 C C . ALA B 1 369 ? -7.207 -19.719 2.906 1 78.56 369 ALA B C 1
ATOM 5776 O O . ALA B 1 369 ? -6.797 -20.734 2.338 1 78.56 369 ALA B O 1
ATOM 5777 N N . GLY B 1 370 ? -6.586 -18.891 3.686 1 72.88 370 GLY B N 1
ATOM 5778 C CA . GLY B 1 370 ? -5.258 -19.328 4.09 1 72.88 370 GLY B CA 1
ATOM 5779 C C . GLY B 1 370 ? -5.27 -20.172 5.352 1 72.88 370 GLY B C 1
ATOM 5780 O O . GLY B 1 370 ? -6.219 -20.125 6.137 1 72.88 370 GLY B O 1
ATOM 5781 N N . ALA B 1 371 ? -4.312 -20.875 5.488 1 63.5 371 ALA B N 1
ATOM 5782 C CA . ALA B 1 371 ? -4.199 -21.781 6.637 1 63.5 371 ALA B CA 1
ATOM 5783 C C . ALA B 1 371 ? -3.834 -21 7.898 1 63.5 371 ALA B C 1
ATOM 5785 O O . ALA B 1 371 ? -4.113 -21.453 9.016 1 63.5 371 ALA B O 1
ATOM 5786 N N . ALA B 1 372 ? -3.398 -19.812 7.742 1 61.72 372 ALA B N 1
ATOM 5787 C CA . ALA B 1 372 ? -2.904 -19.062 8.891 1 61.72 372 ALA B CA 1
ATOM 5788 C C . ALA B 1 372 ? -4.055 -18.453 9.695 1 61.72 372 ALA B C 1
ATOM 5790 O O . ALA B 1 372 ? -5.164 -18.297 9.172 1 61.72 372 ALA B O 1
ATOM 5791 N N . ASN B 1 373 ? -3.746 -18.156 11.008 1 60.25 373 ASN B N 1
ATOM 5792 C CA . ASN B 1 373 ? -4.66 -17.484 11.922 1 60.25 373 ASN B CA 1
ATOM 5793 C C . ASN B 1 373 ? -6.004 -18.203 12 1 60.25 373 ASN B C 1
ATOM 5795 O O . ASN B 1 373 ? -7.059 -17.578 11.852 1 60.25 373 ASN B O 1
ATOM 5799 N N . ASN B 1 374 ? -5.918 -19.5 12.195 1 61.44 374 ASN B N 1
ATOM 5800 C CA . ASN B 1 374 ? -7.09 -20.359 12.383 1 61.44 374 ASN B CA 1
ATOM 5801 C C . ASN B 1 374 ? -8.047 -20.266 11.195 1 61.44 374 ASN B C 1
ATOM 5803 O O . ASN B 1 374 ? -9.266 -20.25 11.383 1 61.44 374 ASN B O 1
ATOM 5807 N N . GLY B 1 375 ? -7.484 -20 10.031 1 61.81 375 GLY B N 1
ATOM 5808 C CA . GLY B 1 375 ? -8.312 -19.984 8.836 1 61.81 375 GLY B CA 1
ATOM 5809 C C . GLY B 1 375 ? -8.867 -18.609 8.508 1 61.81 375 GLY B C 1
ATOM 5810 O O . GLY B 1 375 ? -9.617 -18.453 7.543 1 61.81 375 GLY B O 1
ATOM 5811 N N . ASN B 1 376 ? -8.422 -17.641 9.227 1 65.25 376 ASN B N 1
ATOM 5812 C CA . ASN B 1 376 ? -8.961 -16.312 8.984 1 65.25 376 ASN B CA 1
ATOM 5813 C C . ASN B 1 376 ? -8.141 -15.555 7.941 1 65.25 376 ASN B C 1
ATOM 5815 O O . ASN B 1 376 ? -8.57 -14.508 7.449 1 65.25 376 ASN B O 1
ATOM 5819 N N . ALA B 1 377 ? -7.086 -16.172 7.59 1 70.25 377 ALA B N 1
ATOM 5820 C CA . ALA B 1 377 ? -6.258 -15.523 6.574 1 70.25 377 ALA B CA 1
ATOM 5821 C C . ALA B 1 377 ? -6.852 -15.711 5.184 1 70.25 377 ALA B C 1
ATOM 5823 O O . ALA B 1 377 ? -7.543 -16.703 4.922 1 70.25 377 ALA B O 1
ATOM 5824 N N . ARG B 1 378 ? -6.652 -14.734 4.375 1 78.25 378 ARG B N 1
ATOM 5825 C CA . ARG B 1 378 ? -7.078 -14.812 2.98 1 78.25 378 ARG B CA 1
ATOM 5826 C C . ARG B 1 378 ? -5.918 -14.508 2.037 1 78.25 378 ARG B C 1
ATOM 5828 O O . ARG B 1 378 ? -5.105 -13.625 2.314 1 78.25 378 ARG B O 1
ATOM 5835 N N . LEU B 1 379 ? -5.879 -15.312 1.015 1 80.62 379 LEU B N 1
ATOM 5836 C CA . LEU B 1 379 ? -4.953 -15.102 -0.089 1 80.62 379 LEU B CA 1
ATOM 5837 C C . LEU B 1 379 ? -5.691 -14.641 -1.341 1 80.62 379 LEU B C 1
ATOM 5839 O O . LEU B 1 379 ? -6.664 -15.273 -1.761 1 80.62 379 LEU B O 1
ATOM 5843 N N . ALA B 1 380 ? -5.277 -13.531 -1.804 1 85.12 380 ALA B N 1
ATOM 5844 C CA . ALA B 1 380 ? -5.887 -13.039 -3.035 1 85.12 380 ALA B CA 1
ATOM 5845 C C . ALA B 1 380 ? -4.887 -13.055 -4.188 1 85.12 380 ALA B C 1
ATOM 5847 O O . ALA B 1 380 ? -3.906 -12.312 -4.18 1 85.12 380 ALA B O 1
ATOM 5848 N N . PHE B 1 381 ? -5.164 -13.906 -5.141 1 91 381 PHE B N 1
ATOM 5849 C CA . PHE B 1 381 ? -4.316 -13.977 -6.324 1 91 381 PHE B CA 1
ATOM 5850 C C . PHE B 1 381 ? -4.852 -13.078 -7.43 1 91 381 PHE B C 1
ATOM 5852 O O . PHE B 1 381 ? -6.043 -13.109 -7.738 1 91 381 PHE B O 1
ATOM 5859 N N . ASP B 1 382 ? -3.998 -12.281 -7.988 1 92 382 ASP B N 1
ATOM 5860 C CA . ASP B 1 382 ? -4.348 -11.43 -9.125 1 92 382 ASP B CA 1
ATOM 5861 C C . ASP B 1 382 ? -4.438 -12.25 -10.414 1 92 382 ASP B C 1
ATOM 5863 O O . ASP B 1 382 ? -3.424 -12.734 -10.922 1 92 382 ASP B O 1
ATOM 5867 N N . LEU B 1 383 ? -5.613 -12.273 -11.023 1 92.69 383 LEU B N 1
ATOM 5868 C CA . LEU B 1 383 ? -5.812 -13.07 -12.227 1 92.69 383 LEU B CA 1
ATOM 5869 C C . LEU B 1 383 ? -5.656 -12.219 -13.484 1 92.69 383 LEU B C 1
ATOM 5871 O O . LEU B 1 383 ? -5.727 -12.727 -14.602 1 92.69 383 LEU B O 1
ATOM 5875 N N . THR B 1 384 ? -5.461 -10.945 -13.312 1 89.94 384 THR B N 1
ATOM 5876 C CA . THR B 1 384 ? -5.426 -10.031 -14.453 1 89.94 384 THR B CA 1
ATOM 5877 C C . THR B 1 384 ? -3.99 -9.805 -14.922 1 89.94 384 THR B C 1
ATOM 5879 O O . THR B 1 384 ? -3.701 -9.906 -16.109 1 89.94 384 THR B O 1
ATOM 5882 N N . GLY B 1 385 ? -3.068 -9.555 -13.906 1 87.25 385 GLY B N 1
ATOM 5883 C CA . GLY B 1 385 ? -1.697 -9.234 -14.273 1 87.25 385 GLY B CA 1
ATOM 5884 C C . GLY B 1 385 ? -1.566 -7.902 -14.984 1 87.25 385 GLY B C 1
ATOM 5885 O O . GLY B 1 385 ? -2.518 -7.117 -15.023 1 87.25 385 GLY B O 1
ATOM 5886 N N . PRO B 1 386 ? -0.495 -7.59 -15.664 1 89.81 386 PRO B N 1
ATOM 5887 C CA . PRO B 1 386 ? 0.759 -8.328 -15.477 1 89.81 386 PRO B CA 1
ATOM 5888 C C . PRO B 1 386 ? 1.295 -8.227 -14.047 1 89.81 386 PRO B C 1
ATOM 5890 O O . PRO B 1 386 ? 0.941 -7.297 -13.32 1 89.81 386 PRO B O 1
ATOM 5893 N N . TRP B 1 387 ? 2.057 -9.227 -13.742 1 92.56 387 TRP B N 1
ATOM 5894 C CA . TRP B 1 387 ? 2.633 -9.273 -12.398 1 92.56 387 TRP B CA 1
ATOM 5895 C C . TRP B 1 387 ? 3.969 -8.531 -12.359 1 92.56 387 TRP B C 1
ATOM 5897 O O . TRP B 1 387 ? 4.594 -8.43 -11.297 1 92.56 387 TRP B O 1
ATOM 5907 N N . ASP B 1 388 ? 4.391 -7.926 -13.5 1 87.94 388 ASP B N 1
ATOM 5908 C CA . ASP B 1 388 ? 5.668 -7.227 -13.57 1 87.94 388 ASP B CA 1
ATOM 5909 C C . ASP B 1 388 ? 5.578 -5.852 -12.906 1 87.94 388 ASP B C 1
ATOM 5911 O O . ASP B 1 388 ? 4.516 -5.227 -12.906 1 87.94 388 ASP B O 1
#